Protein AF-0000000066798160 (afdb_homodimer)

Sequence (476 aa):
MSQYAEMSLVYDQLTQDQPYEKWFEIVKNHCKDESNILDIGCGTGSLTVQLEALGNVTGMDLSVDMLTVAAQKSANVNWLEGDMTSFDLQQQFDIITIFCDSLNYLQDETAVIETFINVYHHLTDSGVFIFDVHTVYKMMTLFNNQSYIDDKGDIFLAWDAVQGDLPLSVYHDMTFFIRHEDETYSRFDESHFQRTFDEKTYLSWLAQVGFKHVETFTDFNIDEHNEDAERLFFIAKKMSQYAEMSLVYDQLTQDQPYEKWFEIVKNHCKDESNILDIGCGTGSLTVQLEALGNVTGMDLSVDMLTVAAQKSANVNWLEGDMTSFDLQQQFDIITIFCDSLNYLQDETAVIETFINVYHHLTDSGVFIFDVHTVYKMMTLFNNQSYIDDKGDIFLAWDAVQGDLPLSVYHDMTFFIRHEDETYSRFDESHFQRTFDEKTYLSWLAQVGFKHVETFTDFNIDEHNEDAERLFFIAKK

Secondary structure (DSSP, 8-state):
--HHHHHHHHHHHHTTTS-HHHHHHHHHTT--TTEEEEEET-TT-HHHHHGGGGEEEEEEES-HHHHHHHHHH-SSSEEEE-BTTB---SS-EEEEEE-TTGGGG--SHHHHHHHHHHHHHTEEEEEEEEEEEE-HHHHHTTTSSEEEEEE-SSEEEEEEEEE-SSTTEEEEEEEEEEEPTTS-EEEEEEEEEEE---HHHHHHHHHHHT-EEEEEEETTBTT---TT-SEEEEEEE-/--HHHHHHHHHHHHTTTS-HHHHHHHHHTT--TTEEEEEET-TT-HHHHHGGGGEEEEEEES-HHHHHHHHHH-SSSEEEE-BTTB---SS-EEEEEE-TTGGGG--SHHHHHHHHHHHHHTEEEEEEEEEEEE-HHHHHTTTSSEEEEEE-SSEEEEEEEEE-SSTTEEEEEEEEEEE-TTS-EEEEEEEEEEE---HHHHHHHHHHHT-EEEEEEETTBTT---TT-SEEEEEEE-

Nearest PDB structures (foldseek):
  3d2l-assembly1_A  TM=9.573E-01  e=3.059E-31  Exiguobacterium sibiricum 255-15
  6m81-assembly1_C-2  TM=8.399E-01  e=7.921E-19  Streptomyces fradiae
  6m83-assembly1_A-2  TM=8.371E-01  e=8.936E-19  Streptomyces fradiae
  6m82-assembly1_A-2  TM=8.243E-01  e=8.413E-19  Streptomyces fradiae
  4oqe-assembly1_A  TM=8.160E-01  e=6.537E-18  Streptomyces fradiae

InterPro domains:
  IPR029063 S-adenosyl-L-methionine-dependent methyltransferase superfamily [G3DSA:3.40.50.150] (4-217)
  IPR029063 S-adenosyl-L-methionine-dependent methyltransferase superfamily [SSF53335] (4-238)
  IPR041698 Methyltransferase domain 25 [PF13649] (37-124)

Structure (mmCIF, N/CA/C/O backbone):
data_AF-0000000066798160-model_v1
#
loop_
_entity.id
_entity.type
_entity.pdbx_description
1 polymer 'Methyltransferase domain-containing protein'
#
loop_
_atom_site.group_PDB
_atom_site.id
_atom_site.type_symbol
_atom_site.label_atom_id
_atom_site.label_alt_id
_atom_site.label_comp_id
_atom_site.label_asym_id
_atom_site.label_entity_id
_atom_site.label_seq_id
_atom_site.pdbx_PDB_ins_code
_atom_site.Cartn_x
_atom_site.Cartn_y
_atom_site.Cartn_z
_atom_site.occupancy
_atom_site.B_iso_or_equiv
_atom_site.auth_seq_id
_atom_site.auth_comp_id
_atom_site.auth_asym_id
_atom_site.auth_atom_id
_atom_site.pdbx_PDB_model_num
ATOM 1 N N . MET A 1 1 ? 18.281 -21.266 8.57 1 32.25 1 MET A N 1
ATOM 2 C CA . MET A 1 1 ? 17.109 -21.859 7.926 1 32.25 1 MET A CA 1
ATOM 3 C C . MET A 1 1 ? 16.781 -21.156 6.621 1 32.25 1 MET A C 1
ATOM 5 O O . MET A 1 1 ? 16.859 -19.922 6.543 1 32.25 1 MET A O 1
ATOM 9 N N . SER A 1 2 ? 16.766 -21.703 5.5 1 34.03 2 SER A N 1
ATOM 10 C CA . SER A 1 2 ? 16.719 -21.234 4.121 1 34.03 2 SER A CA 1
ATOM 11 C C . SER A 1 2 ? 15.594 -20.219 3.924 1 34.03 2 SER A C 1
ATOM 13 O O . SER A 1 2 ? 14.609 -20.219 4.668 1 34.03 2 SER A O 1
ATOM 15 N N . GLN A 1 3 ? 15.773 -19.125 3.197 1 39.88 3 GLN A N 1
ATOM 16 C CA . GLN A 1 3 ? 14.945 -18.047 2.664 1 39.88 3 GLN A CA 1
ATOM 17 C C . GLN A 1 3 ? 13.508 -18.516 2.438 1 39.88 3 GLN A C 1
ATOM 19 O O . GLN A 1 3 ? 12.562 -17.797 2.762 1 39.88 3 GLN A O 1
ATOM 24 N N . TYR A 1 4 ? 13.344 -19.656 1.714 1 50.84 4 TYR A N 1
ATOM 25 C CA . TYR A 1 4 ? 12.07 -20.266 1.357 1 50.84 4 TYR A CA 1
ATOM 26 C C . TYR A 1 4 ? 11.445 -20.969 2.559 1 50.84 4 TYR A C 1
ATOM 28 O O . TYR A 1 4 ? 10.242 -21.25 2.566 1 50.84 4 TYR A O 1
ATOM 36 N N . ALA A 1 5 ? 12.227 -20.984 3.662 1 63.78 5 ALA A N 1
ATOM 37 C CA . ALA A 1 5 ? 11.727 -21.797 4.766 1 63.78 5 ALA A CA 1
ATOM 38 C C . ALA A 1 5 ? 10.602 -21.078 5.508 1 63.78 5 ALA A C 1
ATOM 40 O O . ALA A 1 5 ? 9.547 -21.672 5.77 1 63.78 5 ALA A O 1
ATOM 41 N N . GLU A 1 6 ? 10.766 -19.781 5.594 1 80 6 GLU A N 1
ATOM 42 C CA . GLU A 1 6 ? 9.727 -19.109 6.371 1 80 6 GLU A CA 1
ATOM 43 C C . GLU A 1 6 ? 8.477 -18.859 5.527 1 80 6 GLU A C 1
ATOM 45 O O . GLU A 1 6 ? 7.355 -18.969 6.027 1 80 6 GLU A O 1
ATOM 50 N N . MET A 1 7 ? 8.703 -18.656 4.25 1 83.69 7 MET A N 1
ATOM 51 C CA . MET A 1 7 ? 7.59 -18.391 3.344 1 83.69 7 MET A CA 1
ATOM 52 C C . MET A 1 7 ? 6.652 -19.594 3.256 1 83.69 7 MET A C 1
ATOM 54 O O . MET A 1 7 ? 5.434 -19.438 3.305 1 83.69 7 MET A O 1
ATOM 58 N N . SER A 1 8 ? 7.273 -20.75 3.146 1 85.31 8 SER A N 1
ATOM 59 C CA . SER A 1 8 ? 6.457 -21.953 2.982 1 85.31 8 SER A CA 1
ATOM 60 C C . SER A 1 8 ? 5.543 -22.172 4.184 1 85.31 8 SER A C 1
ATOM 62 O O . SER A 1 8 ? 4.461 -22.734 4.055 1 85.31 8 SER A O 1
ATOM 64 N N . LEU A 1 9 ? 5.945 -21.594 5.262 1 82.19 9 LEU A N 1
ATOM 65 C CA . LEU A 1 9 ? 5.203 -21.797 6.504 1 82.19 9 LEU A CA 1
ATOM 66 C C . LEU A 1 9 ? 3.98 -20.891 6.555 1 82.19 9 LEU A C 1
ATOM 68 O O . LEU A 1 9 ? 2.975 -21.219 7.184 1 82.19 9 LEU A O 1
ATOM 72 N N . VAL A 1 10 ? 4.09 -19.797 5.871 1 89.12 10 VAL A N 1
ATOM 73 C CA . VAL A 1 10 ? 2.996 -18.844 5.973 1 89.12 10 VAL A CA 1
ATOM 74 C C . VAL A 1 10 ? 2.195 -18.828 4.672 1 89.12 10 VAL A C 1
ATOM 76 O O . VAL A 1 10 ? 1.1 -18.266 4.617 1 89.12 10 VAL A O 1
ATOM 79 N N . TYR A 1 11 ? 2.65 -19.469 3.637 1 90.19 11 TYR A N 1
ATOM 80 C CA . TYR A 1 11 ? 2.082 -19.375 2.297 1 90.19 11 TYR A CA 1
ATOM 81 C C . TYR A 1 11 ? 0.617 -19.797 2.295 1 90.19 11 TYR A C 1
ATOM 83 O O . TYR A 1 11 ? -0.238 -19.078 1.761 1 90.19 11 TYR A O 1
ATOM 91 N N . ASP A 1 12 ? 0.338 -20.891 2.914 1 87.88 12 ASP A N 1
ATOM 92 C CA . ASP A 1 12 ? -1.024 -21.422 2.904 1 87.88 12 ASP A CA 1
ATOM 93 C C . ASP A 1 12 ? -1.998 -20.422 3.541 1 87.88 12 ASP A C 1
ATOM 95 O O . ASP A 1 12 ? -3.123 -20.266 3.066 1 87.88 12 ASP A O 1
ATOM 99 N N . GLN A 1 13 ? -1.549 -19.828 4.578 1 87.19 13 GLN A N 1
ATOM 100 C CA . GLN A 1 13 ? -2.404 -18.859 5.25 1 87.19 13 GLN A CA 1
ATOM 101 C C . GLN A 1 13 ? -2.676 -17.656 4.359 1 87.19 13 GLN A C 1
ATOM 103 O O . GLN A 1 13 ? -3.764 -17.062 4.402 1 87.19 13 GLN A O 1
ATOM 108 N N . LEU A 1 14 ? -1.768 -17.312 3.572 1 89.12 14 LEU A N 1
ATOM 109 C CA . LEU A 1 14 ? -1.858 -16.125 2.732 1 89.12 14 LEU A CA 1
ATOM 110 C C . LEU A 1 14 ? -2.688 -16.406 1.481 1 89.12 14 LEU A C 1
ATOM 112 O O . LEU A 1 14 ? -3.277 -15.492 0.905 1 89.12 14 LEU A O 1
ATOM 116 N N . THR A 1 15 ? -2.791 -17.672 1.055 1 90.81 15 THR A N 1
ATOM 117 C CA . THR A 1 15 ? -3.412 -18 -0.223 1 90.81 15 THR A CA 1
ATOM 118 C C . THR A 1 15 ? -4.715 -18.766 -0.011 1 90.81 15 THR A C 1
ATOM 120 O O . THR A 1 15 ? -5.25 -19.359 -0.948 1 90.81 15 THR A O 1
ATOM 123 N N . GLN A 1 16 ? -5.23 -18.734 1.22 1 86.81 16 GLN A N 1
ATOM 124 C CA . GLN A 1 16 ? -6.434 -19.484 1.567 1 86.81 16 GLN A CA 1
ATOM 125 C C . GLN A 1 16 ? -7.629 -19.016 0.737 1 86.81 16 GLN A C 1
ATOM 127 O O . GLN A 1 16 ? -8.531 -19.797 0.449 1 86.81 16 GLN A O 1
ATOM 132 N N . ASP A 1 17 ? -7.578 -17.828 0.286 1 89.06 17 ASP A N 1
ATOM 133 C CA . ASP A 1 17 ? -8.75 -17.25 -0.376 1 89.06 17 ASP A CA 1
ATOM 134 C C . ASP A 1 17 ? -8.625 -17.359 -1.895 1 89.06 17 ASP A C 1
ATOM 136 O O . ASP A 1 17 ? -9.477 -16.859 -2.629 1 89.06 17 ASP A O 1
ATOM 140 N N . GLN A 1 18 ? -7.66 -18.031 -2.371 1 93.88 18 GLN A N 1
ATOM 141 C CA . GLN A 1 18 ? -7.52 -18.234 -3.811 1 93.88 18 GLN A CA 1
ATOM 142 C C . GLN A 1 18 ? -8.633 -19.109 -4.359 1 93.88 18 GLN A C 1
ATOM 144 O O . GLN A 1 18 ? -9.094 -20.031 -3.68 1 93.88 18 GLN A O 1
ATOM 149 N N . PRO A 1 19 ? -9.023 -18.859 -5.562 1 96 19 PRO A N 1
ATOM 150 C CA . PRO A 1 19 ? -10.133 -19.625 -6.133 1 96 19 PRO A CA 1
ATOM 151 C C . PRO A 1 19 ? -9.695 -20.984 -6.703 1 96 19 PRO A C 1
ATOM 153 O O . PRO A 1 19 ? -9.914 -21.25 -7.883 1 96 19 PRO A O 1
ATOM 156 N N . TYR A 1 20 ? -9.188 -21.859 -5.867 1 97.25 20 TYR A N 1
ATOM 157 C CA . TYR A 1 20 ? -8.648 -23.141 -6.281 1 97.25 20 TYR A CA 1
ATOM 158 C C . TYR A 1 20 ? -9.711 -23.969 -6.988 1 97.25 20 TYR A C 1
ATOM 160 O O . TYR A 1 20 ? -9.414 -24.703 -7.934 1 97.25 20 TYR A O 1
ATOM 168 N N . GLU A 1 21 ? -10.898 -23.828 -6.543 1 97 21 GLU A N 1
ATOM 169 C CA . GLU A 1 21 ? -12 -24.594 -7.121 1 97 21 GLU A CA 1
ATOM 170 C C . GLU A 1 21 ? -12.203 -24.234 -8.594 1 97 21 GLU A C 1
ATOM 172 O O . GLU A 1 21 ? -12.57 -25.094 -9.398 1 97 21 GLU A O 1
ATOM 177 N N . LYS A 1 22 ? -12.023 -23.031 -8.891 1 98.12 22 LYS A N 1
ATOM 178 C CA . LYS A 1 22 ? -12.188 -22.609 -10.281 1 98.12 22 LYS A CA 1
ATOM 179 C C . LYS A 1 22 ? -11.117 -23.234 -11.172 1 98.12 22 LYS A C 1
ATOM 181 O O . LYS A 1 22 ? -11.406 -23.641 -12.297 1 98.12 22 LYS A O 1
ATOM 186 N N . TRP A 1 23 ? -9.891 -23.297 -10.711 1 98.31 23 TRP A N 1
ATOM 187 C CA . TRP A 1 23 ? -8.836 -24 -11.453 1 98.31 23 TRP A CA 1
ATOM 188 C C . TRP A 1 23 ? -9.164 -25.469 -11.609 1 98.31 23 TRP A C 1
ATOM 190 O O . TRP A 1 23 ? -9 -26.047 -12.688 1 98.31 23 TRP A O 1
ATOM 200 N N . PHE A 1 24 ? -9.633 -26.047 -10.5 1 98.12 24 PHE A N 1
ATOM 201 C CA . PHE A 1 24 ? -10.023 -27.453 -10.508 1 98.12 24 PHE A CA 1
ATOM 202 C C . PHE A 1 24 ? -11.055 -27.719 -11.602 1 98.12 24 PHE A C 1
ATOM 204 O O . PHE A 1 24 ? -10.93 -28.688 -12.352 1 98.12 24 PHE A O 1
ATOM 211 N N . GLU A 1 25 ? -12.039 -26.844 -11.688 1 97.81 25 GLU A N 1
ATOM 212 C CA . GLU A 1 25 ? -13.109 -27.016 -12.656 1 97.81 25 GLU A CA 1
ATOM 213 C C . GLU A 1 25 ? -12.586 -26.953 -14.086 1 97.81 25 GLU A C 1
ATOM 215 O O . GLU A 1 25 ? -13.055 -27.672 -14.969 1 97.81 25 GLU A O 1
ATOM 220 N N . ILE A 1 26 ? -11.695 -26.125 -14.312 1 97.56 26 ILE A N 1
ATOM 221 C CA . ILE A 1 26 ? -11.102 -26 -15.641 1 97.56 26 ILE A CA 1
ATOM 222 C C . ILE A 1 26 ? -10.445 -27.312 -16.031 1 97.56 26 ILE A C 1
ATOM 224 O O . ILE A 1 26 ? -10.633 -27.812 -17.156 1 97.56 26 ILE A O 1
ATOM 228 N N . VAL A 1 27 ? -9.688 -27.906 -15.109 1 97.88 27 VAL A N 1
ATOM 229 C CA . VAL A 1 27 ? -9 -29.156 -15.375 1 97.88 27 VAL A CA 1
ATOM 230 C C . VAL A 1 27 ? -10.031 -30.266 -15.578 1 97.88 27 VAL A C 1
ATOM 232 O O . VAL A 1 27 ? -9.93 -31.062 -16.516 1 97.88 27 VAL A O 1
ATOM 235 N N . LYS A 1 28 ? -10.984 -30.312 -14.711 1 97.31 28 LYS A N 1
ATOM 236 C CA . LYS A 1 28 ? -12.016 -31.344 -14.742 1 97.31 28 LYS A CA 1
ATOM 237 C C . LYS A 1 28 ? -12.711 -31.391 -16.094 1 97.31 28 LYS A C 1
ATOM 239 O O . LYS A 1 28 ? -13.016 -32.469 -16.609 1 97.31 28 LYS A O 1
ATOM 244 N N . ASN A 1 29 ? -12.914 -30.25 -16.656 1 95.62 29 ASN A N 1
ATOM 245 C CA . ASN A 1 29 ? -13.633 -30.156 -17.938 1 95.62 29 ASN A CA 1
ATOM 246 C C . ASN A 1 29 ? -12.82 -30.734 -19.078 1 95.62 29 ASN A C 1
ATOM 248 O O . ASN A 1 29 ? -13.359 -30.969 -20.172 1 95.62 29 ASN A O 1
ATOM 252 N N . HIS A 1 30 ? -11.57 -31.062 -18.844 1 93.12 30 HIS A N 1
ATOM 253 C CA . HIS A 1 30 ? -10.719 -31.594 -19.891 1 93.12 30 HIS A CA 1
ATOM 254 C C . HIS A 1 30 ? -10.203 -32.969 -19.531 1 93.12 30 HIS A C 1
ATOM 256 O O . HIS A 1 30 ? -9.375 -33.531 -20.25 1 93.12 30 HIS A O 1
ATOM 262 N N . CYS A 1 31 ? -10.586 -33.406 -18.422 1 89.5 31 CYS A N 1
ATOM 263 C CA . CYS A 1 31 ? -10.141 -34.719 -17.922 1 89.5 31 CYS A CA 1
ATOM 264 C C . CYS A 1 31 ? -11.047 -35.844 -18.422 1 89.5 31 CYS A C 1
ATOM 266 O O . CYS A 1 31 ? -12.258 -35.656 -18.531 1 89.5 31 CYS A O 1
ATOM 268 N N . LYS A 1 32 ? -10.445 -36.812 -18.797 1 82.25 32 LYS A N 1
ATOM 269 C CA . LYS A 1 32 ? -11.141 -38.094 -19.062 1 82.25 32 LYS A CA 1
ATOM 270 C C . LYS A 1 32 ? -11.117 -39 -17.828 1 82.25 32 LYS A C 1
ATOM 272 O O . LYS A 1 32 ? -10.508 -38.656 -16.812 1 82.25 32 LYS A O 1
ATOM 277 N N . ASP A 1 33 ? -11.781 -40.156 -17.969 1 80.62 33 ASP A N 1
ATOM 278 C CA . ASP A 1 33 ? -11.836 -41.094 -16.844 1 80.62 33 ASP A CA 1
ATOM 279 C C . ASP A 1 33 ? -10.43 -41.531 -16.438 1 80.62 33 ASP A C 1
ATOM 281 O O . ASP A 1 33 ? -9.711 -42.156 -17.219 1 80.62 33 ASP A O 1
ATOM 285 N N . GLU A 1 34 ? -9.914 -41.188 -15.148 1 88.94 34 GLU A N 1
ATOM 286 C CA . GLU A 1 34 ? -8.664 -41.531 -14.477 1 88.94 34 GLU A CA 1
ATOM 287 C C . GLU A 1 34 ? -7.457 -41.031 -15.266 1 88.94 34 GLU A C 1
ATOM 289 O O . GLU A 1 34 ? -6.59 -41.812 -15.656 1 88.94 34 GLU A O 1
ATOM 294 N N . SER A 1 35 ? -7.332 -39.688 -15.375 1 94.06 35 SER A N 1
ATOM 295 C CA . SER A 1 35 ? -6.262 -39.094 -16.156 1 94.06 35 SER A CA 1
ATOM 296 C C . SER A 1 35 ? -4.957 -39.031 -15.367 1 94.06 35 SER A C 1
ATOM 298 O O . SER A 1 35 ? -4.973 -38.969 -14.133 1 94.06 35 SER A O 1
ATOM 300 N N . ASN A 1 36 ? -3.836 -39.25 -16.078 1 97.62 36 ASN A N 1
ATOM 301 C CA . ASN A 1 36 ? -2.529 -38.906 -15.516 1 97.62 36 ASN A CA 1
ATOM 302 C C . ASN A 1 36 ? -2.246 -37.406 -15.625 1 97.62 36 ASN A C 1
ATOM 304 O O . ASN A 1 36 ? -2.17 -36.875 -16.719 1 97.62 36 ASN A O 1
ATOM 308 N N . ILE A 1 37 ? -2.119 -36.719 -14.445 1 98.44 37 ILE A N 1
ATOM 309 C CA . ILE A 1 37 ? -2.02 -35.281 -14.406 1 98.44 37 ILE A CA 1
ATOM 310 C C . ILE A 1 37 ? -0.683 -34.875 -13.797 1 98.44 37 ILE A C 1
ATOM 312 O O . ILE A 1 37 ? -0.266 -35.406 -12.773 1 98.44 37 ILE A O 1
ATOM 316 N N . LEU A 1 38 ? 0.031 -34 -14.461 1 98.75 38 LEU A N 1
ATOM 317 C CA . LEU A 1 38 ? 1.22 -33.344 -13.914 1 98.75 38 LEU A CA 1
ATOM 318 C C . LEU A 1 38 ? 0.947 -31.875 -13.609 1 98.75 38 LEU A C 1
ATOM 320 O O . LEU A 1 38 ? 0.555 -31.109 -14.5 1 98.75 38 LEU A O 1
ATOM 324 N N . ASP A 1 39 ? 1.073 -31.484 -12.375 1 98.81 39 ASP A N 1
ATOM 325 C CA . ASP A 1 39 ? 0.918 -30.094 -11.938 1 98.81 39 ASP A CA 1
ATOM 326 C C . ASP A 1 39 ? 2.273 -29.453 -11.648 1 98.81 39 ASP A C 1
ATOM 328 O O . ASP A 1 39 ? 2.871 -29.703 -10.602 1 98.81 39 ASP A O 1
ATOM 332 N N . ILE A 1 40 ? 2.748 -28.625 -12.594 1 98.81 40 ILE A N 1
ATOM 333 C CA . ILE A 1 40 ? 4.062 -28 -12.5 1 98.81 40 ILE A CA 1
ATOM 334 C C . ILE A 1 40 ? 3.959 -26.672 -11.75 1 98.81 40 ILE A C 1
ATOM 336 O O . ILE A 1 40 ? 3.061 -25.875 -12.016 1 98.81 40 ILE A O 1
ATOM 340 N N . GLY A 1 41 ? 4.941 -26.406 -10.898 1 98.25 41 GLY A N 1
ATOM 341 C CA . GLY A 1 41 ? 4.824 -25.266 -10.008 1 98.25 41 GLY A CA 1
ATOM 342 C C . GLY A 1 41 ? 3.725 -25.422 -8.977 1 98.25 41 GLY A C 1
ATOM 343 O O . GLY A 1 41 ? 2.92 -24.516 -8.773 1 98.25 41 GLY A O 1
ATOM 344 N N . CYS A 1 42 ? 3.666 -26.562 -8.359 1 98.06 42 CYS A N 1
ATOM 345 C CA . CYS A 1 42 ? 2.506 -26.953 -7.566 1 98.06 42 CYS A CA 1
ATOM 346 C C . CYS A 1 42 ? 2.537 -26.297 -6.195 1 98.06 42 CYS A C 1
ATOM 348 O O . CYS A 1 42 ? 1.541 -26.312 -5.473 1 98.06 42 CYS A O 1
ATOM 350 N N . GLY A 1 43 ? 3.658 -25.688 -5.75 1 96.5 43 GLY A N 1
ATOM 351 C CA . GLY A 1 43 ? 3.764 -25.031 -4.461 1 96.5 43 GLY A CA 1
ATOM 352 C C . GLY A 1 43 ? 3.455 -25.938 -3.291 1 96.5 43 GLY A C 1
ATOM 353 O O . GLY A 1 43 ? 4.004 -27.047 -3.195 1 96.5 43 GLY A O 1
ATOM 354 N N . THR A 1 44 ? 2.652 -25.469 -2.416 1 95.81 44 THR A N 1
ATOM 355 C CA . THR A 1 44 ? 2.312 -26.266 -1.239 1 95.81 44 THR A CA 1
ATOM 356 C C . THR A 1 44 ? 1.226 -27.281 -1.57 1 95.81 44 THR A C 1
ATOM 358 O O . THR A 1 44 ? 0.671 -27.922 -0.672 1 95.81 44 THR A O 1
ATOM 361 N N . GLY A 1 45 ? 0.809 -27.359 -2.789 1 97.38 45 GLY A N 1
ATOM 362 C CA . GLY A 1 45 ? -0.012 -28.453 -3.283 1 97.38 45 GLY A CA 1
ATOM 363 C C . GLY A 1 45 ? -1.494 -28.25 -3.027 1 97.38 45 GLY A C 1
ATOM 364 O O . GLY A 1 45 ? -2.283 -29.203 -3.141 1 97.38 45 GLY A O 1
ATOM 365 N N . SER A 1 46 ? -1.949 -27.047 -2.666 1 96.5 46 SER A N 1
ATOM 366 C CA . SER A 1 46 ? -3.348 -26.812 -2.318 1 96.5 46 SER A CA 1
ATOM 367 C C . SER A 1 46 ? -4.27 -27.156 -3.48 1 96.5 46 SER A C 1
ATOM 369 O O . SER A 1 46 ? -5.273 -27.844 -3.293 1 96.5 46 SER A O 1
ATOM 371 N N . LEU A 1 47 ? -3.928 -26.734 -4.633 1 97.81 47 LEU A N 1
ATOM 372 C CA . LEU A 1 47 ? -4.703 -27.109 -5.812 1 97.81 47 LEU A CA 1
ATOM 373 C C . LEU A 1 47 ? -4.414 -28.547 -6.215 1 97.81 47 LEU A C 1
ATOM 375 O O . LEU A 1 47 ? -5.336 -29.312 -6.543 1 97.81 47 LEU A O 1
ATOM 379 N N . THR A 1 48 ? -3.182 -28.969 -6.168 1 98.5 48 THR A N 1
ATOM 380 C CA . THR A 1 48 ? -2.707 -30.266 -6.668 1 98.5 48 THR A CA 1
ATOM 381 C C . THR A 1 48 ? -3.434 -31.406 -5.98 1 98.5 48 THR A C 1
ATOM 383 O O . THR A 1 48 ? -3.836 -32.375 -6.629 1 98.5 48 THR A O 1
ATOM 386 N N . VAL A 1 49 ? -3.656 -31.297 -4.723 1 98.19 49 VAL A N 1
ATOM 387 C CA . VAL A 1 49 ? -4.305 -32.344 -3.957 1 98.19 49 VAL A CA 1
ATOM 388 C C . VAL A 1 49 ? -5.754 -32.5 -4.406 1 98.19 49 VAL A C 1
ATOM 390 O O . VAL A 1 49 ? -6.289 -33.625 -4.438 1 98.19 49 VAL A O 1
ATOM 393 N N . GLN A 1 50 ? -6.359 -31.406 -4.805 1 97.5 50 GLN A N 1
ATOM 394 C CA . GLN A 1 50 ? -7.734 -31.469 -5.289 1 97.5 50 GLN A CA 1
ATOM 395 C C . GLN A 1 50 ? -7.82 -32.25 -6.598 1 97.5 50 GLN A C 1
ATOM 397 O O . GLN A 1 50 ? -8.844 -32.875 -6.887 1 97.5 50 GLN A O 1
ATOM 402 N N . LEU A 1 51 ? -6.801 -32.25 -7.328 1 98 51 LEU A N 1
ATOM 403 C CA . LEU A 1 51 ? -6.785 -32.875 -8.641 1 98 51 LEU A CA 1
ATOM 404 C C . LEU A 1 51 ? -6.797 -34.406 -8.508 1 98 51 LEU A C 1
ATOM 406 O O . LEU A 1 51 ? -7.059 -35.094 -9.484 1 98 51 LEU A O 1
ATOM 410 N N . GLU A 1 52 ? -6.531 -34.938 -7.324 1 96.94 52 GLU A N 1
ATOM 411 C CA . GLU A 1 52 ? -6.539 -36.375 -7.094 1 96.94 52 GLU A CA 1
ATOM 412 C C . GLU A 1 52 ? -7.887 -36.969 -7.473 1 96.94 52 GLU A C 1
ATOM 414 O O . GLU A 1 52 ? -7.961 -38.156 -7.836 1 96.94 52 GLU A O 1
ATOM 419 N N . ALA A 1 53 ? -8.883 -36.188 -7.332 1 96 53 ALA A N 1
ATOM 420 C CA . ALA A 1 53 ? -10.234 -36.625 -7.652 1 96 53 ALA A CA 1
ATOM 421 C C . ALA A 1 53 ? -10.359 -36.969 -9.133 1 96 53 ALA A C 1
ATOM 423 O O . ALA A 1 53 ? -11.297 -37.656 -9.539 1 96 53 ALA A O 1
ATOM 424 N N . LEU A 1 54 ? -9.438 -36.562 -9.93 1 97.12 54 LEU A N 1
ATOM 425 C CA . LEU A 1 54 ? -9.555 -36.719 -11.383 1 97.12 54 LEU A CA 1
ATOM 426 C C . LEU A 1 54 ? -8.672 -37.844 -11.891 1 97.12 54 LEU A C 1
ATOM 428 O O . LEU A 1 54 ? -8.797 -38.25 -13.047 1 97.12 54 LEU A O 1
ATOM 432 N N . GLY A 1 55 ? -7.738 -38.344 -11.109 1 96.88 55 GLY A N 1
ATOM 433 C CA . GLY A 1 55 ? -6.863 -39.438 -11.516 1 96.88 55 GLY A CA 1
ATOM 434 C C . GLY A 1 55 ? -5.539 -39.438 -10.773 1 96.88 55 GLY A C 1
ATOM 435 O O . GLY A 1 55 ? -5.48 -39.094 -9.594 1 96.88 55 GLY A O 1
ATOM 436 N N . ASN A 1 56 ? -4.516 -40 -11.453 1 97.56 56 ASN A N 1
ATOM 437 C CA . ASN A 1 56 ? -3.174 -40.062 -10.875 1 97.56 56 ASN A CA 1
ATOM 438 C C . ASN A 1 56 ? -2.455 -38.719 -11.039 1 97.56 56 ASN A C 1
ATOM 440 O O . ASN A 1 56 ? -2.316 -38.219 -12.148 1 97.56 56 ASN A O 1
ATOM 444 N N . VAL A 1 57 ? -2.008 -38.188 -9.898 1 98.25 57 VAL A N 1
ATOM 445 C CA . VAL A 1 57 ? -1.496 -36.812 -9.93 1 98.25 57 VAL A CA 1
ATOM 446 C C . VAL A 1 57 ? -0.03 -36.812 -9.5 1 98.25 57 VAL A C 1
ATOM 448 O O . VAL A 1 57 ? 0.342 -37.469 -8.523 1 98.25 57 VAL A O 1
ATOM 451 N N . THR A 1 58 ? 0.808 -36.156 -10.258 1 98.69 58 THR A N 1
ATOM 452 C CA . THR A 1 58 ? 2.172 -35.781 -9.891 1 98.69 58 THR A CA 1
ATOM 453 C C . THR A 1 58 ? 2.293 -34.281 -9.719 1 98.69 58 THR A C 1
ATOM 455 O O . THR A 1 58 ? 1.845 -33.5 -10.57 1 98.69 58 THR A O 1
ATOM 458 N N . GLY A 1 59 ? 2.766 -33.844 -8.609 1 98.75 59 GLY A N 1
ATOM 459 C CA . GLY A 1 59 ? 3.098 -32.469 -8.367 1 98.75 59 GLY A CA 1
ATOM 460 C C . GLY A 1 59 ? 4.586 -32.188 -8.43 1 98.75 59 GLY A C 1
ATOM 461 O O . GLY A 1 59 ? 5.383 -32.906 -7.84 1 98.75 59 GLY A O 1
ATOM 462 N N . MET A 1 60 ? 5.008 -31.172 -9.164 1 98.62 60 MET A N 1
ATOM 463 C CA . MET A 1 60 ? 6.418 -30.812 -9.312 1 98.62 60 MET A CA 1
ATOM 464 C C . MET A 1 60 ? 6.66 -29.359 -8.938 1 98.62 60 MET A C 1
ATOM 466 O O . MET A 1 60 ? 5.883 -28.484 -9.312 1 98.62 60 MET A O 1
ATOM 470 N N . ASP A 1 61 ? 7.684 -29.109 -8.164 1 97.75 61 ASP A N 1
ATOM 471 C CA . ASP A 1 61 ? 8.078 -27.766 -7.773 1 97.75 61 ASP A CA 1
ATOM 472 C C . ASP A 1 61 ? 9.586 -27.672 -7.594 1 97.75 61 ASP A C 1
ATOM 474 O O . ASP A 1 61 ? 10.25 -28.656 -7.297 1 97.75 61 ASP A O 1
ATOM 478 N N . LEU A 1 62 ? 10.047 -26.469 -7.777 1 96.94 62 LEU A N 1
ATOM 479 C CA . LEU A 1 62 ? 11.484 -26.219 -7.625 1 96.94 62 LEU A CA 1
ATOM 480 C C . LEU A 1 62 ? 11.875 -26.219 -6.152 1 96.94 62 LEU A C 1
ATOM 482 O O . LEU A 1 62 ? 13 -26.594 -5.809 1 96.94 62 LEU A O 1
ATOM 486 N N . SER A 1 63 ? 10.953 -25.875 -5.289 1 95.06 63 SER A N 1
ATOM 487 C CA . SER A 1 63 ? 11.258 -25.641 -3.879 1 95.06 63 SER A CA 1
ATOM 488 C C . SER A 1 63 ? 10.961 -26.891 -3.047 1 95.06 63 SER A C 1
ATOM 490 O O . SER A 1 63 ? 9.797 -27.25 -2.855 1 95.06 63 SER A O 1
ATOM 492 N N . VAL A 1 64 ? 11.984 -27.406 -2.453 1 94.62 64 VAL A N 1
ATOM 493 C CA . VAL A 1 64 ? 11.844 -28.562 -1.58 1 94.62 64 VAL A CA 1
ATOM 494 C C . VAL A 1 64 ? 11.016 -28.188 -0.349 1 94.62 64 VAL A C 1
ATOM 496 O O . VAL A 1 64 ? 10.25 -29 0.162 1 94.62 64 VAL A O 1
ATOM 499 N N . ASP A 1 65 ? 11.219 -26.984 0.114 1 93.25 65 ASP A N 1
ATOM 500 C CA . ASP A 1 65 ? 10.453 -26.516 1.271 1 93.25 65 ASP A CA 1
ATOM 501 C C . ASP A 1 65 ? 8.953 -26.531 0.979 1 93.25 65 ASP A C 1
ATOM 503 O O . ASP A 1 65 ? 8.156 -26.938 1.825 1 93.25 65 ASP A O 1
ATOM 507 N N . MET A 1 66 ? 8.555 -26.109 -0.158 1 94.94 66 MET A N 1
ATOM 508 C CA . MET A 1 66 ? 7.152 -26.141 -0.557 1 94.94 66 MET A CA 1
ATOM 509 C C . MET A 1 66 ? 6.645 -27.578 -0.635 1 94.94 66 MET A C 1
ATOM 511 O O . MET A 1 66 ? 5.555 -27.891 -0.151 1 94.94 66 MET A O 1
ATOM 515 N N . LEU A 1 67 ? 7.469 -28.422 -1.191 1 96.62 67 LEU A N 1
ATOM 516 C CA . LEU A 1 67 ? 7.09 -29.812 -1.384 1 96.62 67 LEU A CA 1
ATOM 517 C C . LEU A 1 67 ? 6.953 -30.531 -0.045 1 96.62 67 LEU A C 1
ATOM 519 O O . LEU A 1 67 ? 6.117 -31.422 0.105 1 96.62 67 LEU A O 1
ATOM 523 N N . THR A 1 68 ? 7.758 -30.141 0.882 1 95.12 68 THR A N 1
ATOM 524 C CA . THR A 1 68 ? 7.664 -30.719 2.221 1 95.12 68 THR A CA 1
ATOM 525 C C . THR A 1 68 ? 6.289 -30.453 2.828 1 95.12 68 THR A C 1
ATOM 527 O O . THR A 1 68 ? 5.688 -31.344 3.434 1 95.12 68 THR A O 1
ATOM 530 N N . VAL A 1 69 ? 5.848 -29.234 2.656 1 94.81 69 VAL A N 1
ATOM 531 C CA . VAL A 1 69 ? 4.512 -28.875 3.123 1 94.81 69 VAL A CA 1
ATOM 532 C C . VAL A 1 69 ? 3.461 -29.641 2.314 1 94.81 69 VAL A C 1
ATOM 534 O O . VAL A 1 69 ? 2.502 -30.172 2.877 1 94.81 69 VAL A O 1
ATOM 537 N N . ALA A 1 70 ? 3.619 -29.719 1.031 1 96.69 70 ALA A N 1
ATOM 538 C CA . ALA A 1 70 ? 2.68 -30.391 0.14 1 96.69 70 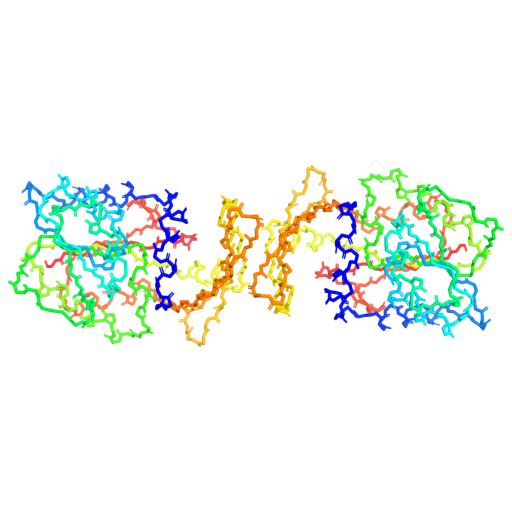ALA A CA 1
ATOM 539 C C . ALA A 1 70 ? 2.523 -31.859 0.521 1 96.69 70 ALA A C 1
ATOM 541 O O . ALA A 1 70 ? 1.407 -32.375 0.55 1 96.69 70 ALA A O 1
ATOM 542 N N . ALA A 1 71 ? 3.605 -32.5 0.847 1 97 71 ALA A N 1
ATOM 543 C CA . ALA A 1 71 ? 3.633 -33.906 1.167 1 97 71 ALA A CA 1
ATOM 544 C C . ALA A 1 71 ? 2.818 -34.219 2.424 1 97 71 ALA A C 1
ATOM 546 O O . ALA A 1 71 ? 2.334 -35.344 2.607 1 97 71 ALA A O 1
ATOM 547 N N . GLN A 1 72 ? 2.674 -33.219 3.229 1 96.19 72 GLN A N 1
ATOM 548 C CA . GLN A 1 72 ? 1.873 -33.375 4.438 1 96.19 72 GLN A CA 1
ATOM 549 C C . GLN A 1 72 ? 0.381 -33.375 4.117 1 96.19 72 GLN A C 1
ATOM 551 O O . GLN A 1 72 ? -0.433 -33.844 4.906 1 96.19 72 GLN A O 1
ATOM 556 N N . LYS A 1 73 ? 0.064 -32.875 2.992 1 96.12 73 LYS A N 1
ATOM 557 C CA . LYS A 1 73 ? -1.344 -32.75 2.637 1 96.12 73 LYS A CA 1
ATOM 558 C C . LYS A 1 73 ? -1.878 -34.031 1.98 1 96.12 73 LYS A C 1
ATOM 560 O O . LYS A 1 73 ? -3.072 -34.312 2.066 1 96.12 73 LYS A O 1
ATOM 565 N N . SER A 1 74 ? -1.039 -34.688 1.291 1 97.62 74 SER A N 1
ATOM 566 C CA . SER A 1 74 ? -1.482 -35.906 0.631 1 97.62 74 SER A CA 1
ATOM 567 C C . SER A 1 74 ? -0.321 -36.875 0.419 1 97.62 74 SER A C 1
ATOM 569 O O . SER A 1 74 ? 0.738 -36.5 -0.074 1 97.62 74 SER A O 1
ATOM 571 N N . ALA A 1 75 ? -0.548 -38.094 0.71 1 96.12 75 ALA A N 1
ATOM 572 C CA . ALA A 1 75 ? 0.418 -39.156 0.44 1 96.12 75 ALA A CA 1
ATOM 573 C C . ALA A 1 75 ? 0.155 -39.812 -0.916 1 96.12 75 ALA A C 1
ATOM 575 O O . ALA A 1 75 ? 0.972 -40.594 -1.404 1 96.12 75 ALA A O 1
ATOM 576 N N . ASN A 1 76 ? -0.958 -39.406 -1.532 1 97.31 76 ASN A N 1
ATOM 577 C CA . ASN A 1 76 ? -1.38 -40.031 -2.771 1 97.31 76 ASN A CA 1
ATOM 578 C C . ASN A 1 76 ? -0.791 -39.344 -3.994 1 97.31 76 ASN A C 1
ATOM 580 O O . ASN A 1 76 ? -0.75 -39.906 -5.082 1 97.31 76 ASN A O 1
ATOM 584 N N . VAL A 1 77 ? -0.42 -38.125 -3.834 1 98.38 77 VAL A N 1
ATOM 585 C CA . VAL A 1 77 ? 0.213 -37.375 -4.918 1 98.38 77 VAL A CA 1
ATOM 586 C C . VAL A 1 77 ? 1.7 -37.719 -4.98 1 98.38 77 VAL A C 1
ATOM 588 O O . VAL A 1 77 ? 2.363 -37.844 -3.947 1 98.38 77 VAL A O 1
ATOM 591 N N . ASN A 1 78 ? 2.186 -37.969 -6.168 1 98.38 78 ASN A N 1
ATOM 592 C CA . ASN A 1 78 ? 3.629 -38.094 -6.348 1 98.38 78 ASN A CA 1
ATOM 593 C C . ASN A 1 78 ? 4.312 -36.75 -6.391 1 98.38 78 ASN A C 1
ATOM 595 O O . ASN A 1 78 ? 4.254 -36.031 -7.406 1 98.38 78 ASN A O 1
ATOM 599 N N . TRP A 1 79 ? 4.941 -36.375 -5.312 1 98.38 79 TRP A N 1
ATOM 600 C CA . TRP A 1 79 ? 5.602 -35.094 -5.219 1 98.38 79 TRP A CA 1
ATOM 601 C C . TRP A 1 79 ? 7.051 -35.156 -5.684 1 98.38 79 TRP A C 1
ATOM 603 O O . TRP A 1 79 ? 7.816 -36 -5.191 1 98.38 79 TRP A O 1
ATOM 613 N N . LEU A 1 80 ? 7.484 -34.25 -6.598 1 97.62 80 LEU A N 1
ATOM 614 C CA . LEU A 1 80 ? 8.812 -34.312 -7.184 1 97.62 80 LEU A CA 1
ATOM 615 C C . LEU A 1 80 ? 9.438 -32.906 -7.273 1 97.62 80 LEU A C 1
ATOM 617 O O . LEU A 1 80 ? 8.758 -31.953 -7.641 1 97.62 80 LEU A O 1
ATOM 621 N N . GLU A 1 81 ? 10.68 -32.875 -6.863 1 97.56 81 GLU A N 1
ATOM 622 C CA . GLU A 1 81 ? 11.438 -31.656 -7.117 1 97.56 81 GLU A CA 1
ATOM 623 C C . GLU A 1 81 ? 11.883 -31.578 -8.578 1 97.56 81 GLU A C 1
ATOM 625 O O . GLU A 1 81 ? 12.422 -32.531 -9.117 1 97.56 81 GLU A O 1
ATOM 630 N N . GLY A 1 82 ? 11.633 -30.438 -9.219 1 97.31 82 GLY A N 1
ATOM 631 C CA . GLY A 1 82 ? 12.07 -30.297 -10.594 1 97.31 82 GLY A CA 1
ATOM 632 C C . GLY A 1 82 ? 11.969 -28.875 -11.109 1 97.31 82 GLY A C 1
ATOM 633 O O . GLY A 1 82 ? 11.258 -28.047 -10.531 1 97.31 82 GLY A O 1
ATOM 634 N N . ASP A 1 83 ? 12.719 -28.656 -12.148 1 97.81 83 ASP A N 1
ATOM 635 C CA . ASP A 1 83 ? 12.727 -27.391 -12.891 1 97.81 83 ASP A CA 1
ATOM 636 C C . ASP A 1 83 ? 11.906 -27.5 -14.172 1 97.81 83 ASP A C 1
ATOM 638 O O . ASP A 1 83 ? 12.188 -28.344 -15.023 1 97.81 83 ASP A O 1
ATOM 642 N N . MET A 1 84 ? 10.906 -26.672 -14.273 1 98.19 84 MET A N 1
ATOM 643 C CA . MET A 1 84 ? 10 -26.781 -15.406 1 98.19 84 MET A CA 1
ATOM 644 C C . MET A 1 84 ? 10.734 -26.547 -16.719 1 98.19 84 MET A C 1
ATOM 646 O O . MET A 1 84 ? 10.266 -26.969 -17.781 1 98.19 84 MET A O 1
ATOM 650 N N . THR A 1 85 ? 11.93 -25.891 -16.641 1 97.94 85 THR A N 1
ATOM 651 C CA . THR A 1 85 ? 12.68 -25.625 -17.859 1 97.94 85 THR A CA 1
ATOM 652 C C . THR A 1 85 ? 13.539 -26.812 -18.25 1 97.94 85 THR A C 1
ATOM 654 O O . THR A 1 85 ? 14.07 -26.875 -19.359 1 97.94 85 THR A O 1
ATOM 657 N N . SER A 1 86 ? 13.719 -27.719 -17.281 1 96.75 86 SER A N 1
ATOM 658 C CA . SER A 1 86 ? 14.594 -28.844 -17.531 1 96.75 86 SER A CA 1
ATOM 659 C C . SER A 1 86 ? 14.242 -30.047 -16.656 1 96.75 86 SER A C 1
ATOM 661 O O . SER A 1 86 ? 14.727 -30.156 -15.539 1 96.75 86 SER A O 1
ATOM 663 N N . PHE A 1 87 ? 13.312 -30.891 -17.109 1 95.56 87 PHE A N 1
ATOM 664 C CA . PHE A 1 87 ? 12.953 -32.094 -16.391 1 95.56 87 PHE A CA 1
ATOM 665 C C . PHE A 1 87 ? 12.695 -33.25 -17.344 1 95.56 87 PHE A C 1
ATOM 667 O O . PHE A 1 87 ? 12.43 -33.031 -18.531 1 95.56 87 PHE A O 1
ATOM 674 N N . ASP A 1 88 ? 12.914 -34.406 -16.891 1 96.88 88 ASP A N 1
ATOM 675 C CA . ASP A 1 88 ? 12.586 -35.625 -17.594 1 96.88 88 ASP A CA 1
ATOM 676 C C . ASP A 1 88 ? 12.023 -36.688 -16.625 1 96.88 88 ASP A C 1
ATOM 678 O O . ASP A 1 88 ? 12.773 -37.281 -15.852 1 96.88 88 ASP A O 1
ATOM 682 N N . LEU A 1 89 ? 10.766 -36.906 -16.719 1 96.25 89 LEU A N 1
ATOM 683 C CA . LEU A 1 89 ? 10.102 -37.812 -15.773 1 96.25 89 LEU A CA 1
ATOM 684 C C . LEU A 1 89 ? 9.906 -39.188 -16.375 1 96.25 89 LEU A C 1
ATOM 686 O O . LEU A 1 89 ? 9.445 -40.125 -15.688 1 96.25 89 LEU A O 1
ATOM 690 N N . GLN A 1 90 ? 10.266 -39.438 -17.562 1 93.56 90 GLN A N 1
ATOM 691 C CA . GLN A 1 90 ? 10.195 -40.719 -18.266 1 93.56 90 GLN A CA 1
ATOM 692 C C . GLN A 1 90 ? 8.773 -41.281 -18.25 1 93.56 90 GLN A C 1
ATOM 694 O O . GLN A 1 90 ? 8.57 -42.469 -18 1 93.56 90 GLN A O 1
ATOM 699 N N . GLN A 1 91 ? 7.773 -40.5 -18.297 1 95.06 91 GLN A N 1
ATOM 700 C CA . GLN A 1 91 ? 6.363 -40.844 -18.438 1 95.06 91 GLN A CA 1
ATOM 701 C C . GLN A 1 91 ? 5.594 -39.719 -19.156 1 95.06 91 GLN A C 1
ATOM 703 O O . GLN A 1 91 ? 6.102 -38.625 -19.312 1 95.06 91 GLN A O 1
ATOM 708 N N . GLN A 1 92 ? 4.41 -40.125 -19.656 1 96.94 92 GLN A N 1
ATOM 709 C CA . GLN A 1 92 ? 3.553 -39.156 -20.328 1 96.94 92 GLN A CA 1
ATOM 710 C C . GLN A 1 92 ? 2.295 -38.875 -19.516 1 96.94 92 GLN A C 1
ATOM 712 O O . GLN A 1 92 ? 1.883 -39.688 -18.703 1 96.94 92 GLN A O 1
ATOM 717 N N . PHE A 1 93 ? 1.729 -37.75 -19.719 1 98.19 93 PHE A N 1
ATOM 718 C CA . PHE A 1 93 ? 0.555 -37.312 -18.984 1 98.19 93 PHE A CA 1
ATOM 719 C C . PHE A 1 93 ? -0.562 -36.906 -19.938 1 98.19 93 PHE A C 1
ATOM 721 O O . PHE A 1 93 ? -0.299 -36.438 -21.047 1 98.19 93 PHE A O 1
ATOM 728 N N . ASP A 1 94 ? -1.806 -37.094 -19.484 1 98.12 94 ASP A N 1
ATOM 729 C CA . ASP A 1 94 ? -2.965 -36.656 -20.25 1 98.12 94 ASP A CA 1
ATOM 730 C C . ASP A 1 94 ? -3.176 -35.156 -20.125 1 98.12 94 ASP A C 1
ATOM 732 O O . ASP A 1 94 ? -3.682 -34.5 -21.047 1 98.12 94 ASP A O 1
ATOM 736 N N . ILE A 1 95 ? -2.879 -34.625 -18.953 1 98.5 95 ILE A N 1
ATOM 737 C CA . ILE A 1 95 ? -3.037 -33.188 -18.656 1 98.5 95 ILE A CA 1
ATOM 738 C C . ILE A 1 95 ? -1.813 -32.688 -17.906 1 98.5 95 ILE A C 1
ATOM 740 O O . ILE A 1 95 ? -1.343 -33.312 -16.969 1 98.5 95 ILE A O 1
ATOM 744 N N . ILE A 1 96 ? -1.25 -31.578 -18.312 1 98.81 96 ILE A N 1
ATOM 745 C CA . ILE A 1 96 ? -0.203 -30.875 -17.594 1 98.81 96 ILE A CA 1
ATOM 746 C C . ILE A 1 96 ? -0.656 -29.438 -17.312 1 98.81 96 ILE A C 1
ATOM 748 O O . ILE A 1 96 ? -1.152 -28.75 -18.203 1 98.81 96 ILE A O 1
ATOM 752 N N . THR A 1 97 ? -0.544 -29.047 -16.062 1 98.88 97 THR A N 1
ATOM 753 C CA . THR A 1 97 ? -0.979 -27.719 -15.664 1 98.88 97 THR A CA 1
ATOM 754 C C . THR A 1 97 ? 0.199 -26.891 -15.141 1 98.88 97 THR A C 1
ATOM 756 O O . THR A 1 97 ? 1.131 -27.438 -14.547 1 98.88 97 THR A O 1
ATOM 759 N N . ILE A 1 98 ? 0.219 -25.625 -15.383 1 98.88 98 ILE A N 1
ATOM 760 C CA . ILE A 1 98 ? 1.016 -24.594 -14.719 1 98.88 98 ILE A CA 1
ATOM 761 C C . ILE A 1 98 ? 0.117 -23.438 -14.305 1 98.88 98 ILE A C 1
ATOM 763 O O . ILE A 1 98 ? -0.149 -22.531 -15.102 1 98.88 98 ILE A O 1
ATOM 767 N N . PHE A 1 99 ? -0.355 -23.5 -13.086 1 98.44 99 PHE A N 1
ATOM 768 C CA . PHE A 1 99 ? -1.375 -22.562 -12.641 1 98.44 99 PHE A CA 1
ATOM 769 C C . PHE A 1 99 ? -0.802 -21.578 -11.617 1 98.44 99 PHE A C 1
ATOM 771 O O . PHE A 1 99 ? 0.363 -21.688 -11.234 1 98.44 99 PHE A O 1
ATOM 778 N N . CYS A 1 100 ? -1.616 -20.609 -11.281 1 96.75 100 CYS A N 1
ATOM 779 C CA . CYS A 1 100 ? -1.332 -19.609 -10.258 1 96.75 100 CYS A CA 1
ATOM 780 C C . CYS A 1 100 ? -0.083 -18.797 -10.609 1 96.75 100 CYS A C 1
ATOM 782 O O . CYS A 1 100 ? 0.79 -18.609 -9.766 1 96.75 100 CYS A O 1
ATOM 784 N N . ASP A 1 101 ? 0.037 -18.531 -11.867 1 96.94 101 ASP A N 1
ATOM 785 C CA . ASP A 1 101 ? 1.034 -17.641 -12.461 1 96.94 101 ASP A CA 1
ATOM 786 C C . ASP A 1 101 ? 2.445 -18.188 -12.25 1 96.94 101 ASP A C 1
ATOM 788 O O . ASP A 1 101 ? 3.416 -17.422 -12.25 1 96.94 101 ASP A O 1
ATOM 792 N N . SER A 1 102 ? 2.588 -19.516 -12.062 1 98.12 102 SER A N 1
ATOM 793 C CA . SER A 1 102 ? 3.9 -20.109 -11.836 1 98.12 102 SER A CA 1
ATOM 794 C C . SER A 1 102 ? 4.828 -19.875 -13.023 1 98.12 102 SER A C 1
ATOM 796 O O . SER A 1 102 ? 6.039 -19.734 -12.852 1 98.12 102 SER A O 1
ATOM 798 N N . LEU A 1 103 ? 4.266 -19.844 -14.258 1 98.62 103 LEU A N 1
ATOM 799 C CA . LEU A 1 103 ? 5.07 -19.625 -15.453 1 98.62 103 LEU A CA 1
ATOM 800 C C . LEU A 1 103 ? 5.738 -18.25 -15.43 1 98.62 103 LEU A C 1
ATOM 802 O O . LEU A 1 103 ? 6.805 -18.062 -16.016 1 98.62 103 LEU A O 1
ATOM 806 N N . ASN A 1 104 ? 5.121 -17.344 -14.734 1 98.62 104 ASN A N 1
ATOM 807 C CA . ASN A 1 104 ? 5.617 -15.969 -14.703 1 98.62 104 ASN A CA 1
ATOM 808 C C . ASN A 1 104 ? 6.938 -15.867 -13.938 1 98.62 104 ASN A C 1
ATOM 810 O O . ASN A 1 104 ? 7.609 -14.836 -13.992 1 98.62 104 ASN A O 1
ATOM 814 N N . TYR A 1 105 ? 7.344 -16.906 -13.281 1 97.75 105 TYR A N 1
ATOM 815 C CA . TYR A 1 105 ? 8.609 -16.891 -12.555 1 97.75 105 TYR A CA 1
ATOM 816 C C . TYR A 1 105 ? 9.789 -17.078 -13.5 1 97.75 105 TYR A C 1
ATOM 818 O O . TYR A 1 105 ? 10.938 -16.859 -13.117 1 97.75 105 TYR A O 1
ATOM 826 N N . LEU A 1 106 ? 9.508 -17.469 -14.703 1 97.31 106 LEU A N 1
ATOM 827 C CA . LEU A 1 106 ? 10.555 -17.531 -15.719 1 97.31 106 LEU A CA 1
ATOM 828 C C . LEU A 1 106 ? 10.906 -16.156 -16.25 1 97.31 106 LEU A C 1
ATOM 830 O O . LEU A 1 106 ? 10.016 -15.383 -16.625 1 97.31 106 LEU A O 1
ATOM 834 N N . GLN A 1 107 ? 12.133 -15.82 -16.391 1 90.38 107 GLN A N 1
ATOM 835 C CA . GLN A 1 107 ? 12.562 -14.445 -16.609 1 90.38 107 GLN A CA 1
ATOM 836 C C . GLN A 1 107 ? 12.711 -14.141 -18.094 1 90.38 107 GLN A C 1
ATOM 838 O O . GLN A 1 107 ? 12.633 -12.977 -18.5 1 90.38 107 GLN A O 1
ATOM 843 N N . ASP A 1 108 ? 12.984 -15.18 -18.844 1 93.75 108 ASP A N 1
ATOM 844 C CA . ASP A 1 108 ? 13.258 -14.844 -20.234 1 93.75 108 ASP A CA 1
ATOM 845 C C . ASP A 1 108 ? 12.492 -15.773 -21.172 1 93.75 108 ASP A C 1
ATOM 847 O O . ASP A 1 108 ? 11.992 -16.812 -20.75 1 93.75 108 ASP A O 1
ATOM 851 N N . GLU A 1 109 ? 12.531 -15.406 -22.438 1 96.88 109 GLU A N 1
ATOM 852 C CA . GLU A 1 109 ? 11.781 -16.094 -23.484 1 96.88 109 GLU A CA 1
ATOM 853 C C . GLU A 1 109 ? 12.273 -17.531 -23.672 1 96.88 109 GLU A C 1
ATOM 855 O O . GLU A 1 109 ? 11.477 -18.453 -23.828 1 96.88 109 GLU A O 1
ATOM 860 N N . THR A 1 110 ? 13.555 -17.656 -23.609 1 97.81 110 THR A N 1
ATOM 861 C CA . THR A 1 110 ? 14.148 -18.984 -23.812 1 97.81 110 THR A CA 1
ATOM 862 C C . THR A 1 110 ? 13.633 -19.969 -22.766 1 97.81 110 THR A C 1
ATOM 864 O O . THR A 1 110 ? 13.297 -21.109 -23.094 1 97.81 110 THR A O 1
ATOM 867 N N . ALA A 1 111 ? 13.562 -19.547 -21.578 1 98.19 111 ALA A N 1
ATOM 868 C CA . ALA A 1 111 ? 13.094 -20.406 -20.484 1 98.19 111 ALA A CA 1
ATOM 869 C C . ALA A 1 111 ? 11.641 -20.812 -20.703 1 98.19 111 ALA A C 1
ATOM 871 O O . ALA A 1 111 ? 11.266 -21.953 -20.422 1 98.19 111 ALA A O 1
ATOM 872 N N . VAL A 1 112 ? 10.82 -19.922 -21.203 1 98.69 112 VAL A N 1
ATOM 873 C CA . VAL A 1 112 ? 9.414 -20.219 -21.453 1 98.69 112 VAL A CA 1
ATOM 874 C C . VAL A 1 112 ? 9.305 -21.25 -22.562 1 98.69 112 VAL A C 1
ATOM 876 O O . VAL A 1 112 ? 8.602 -22.266 -22.422 1 98.69 112 VAL A O 1
ATOM 879 N N . ILE A 1 113 ? 10.023 -21.031 -23.594 1 98.56 113 ILE A N 1
ATOM 880 C CA . ILE A 1 113 ? 9.977 -21.938 -24.734 1 98.56 113 ILE A CA 1
ATOM 881 C C . ILE A 1 113 ? 10.477 -23.328 -24.328 1 98.56 113 ILE A C 1
ATOM 883 O O . ILE A 1 113 ? 9.875 -24.344 -24.688 1 98.56 113 ILE A O 1
ATOM 887 N N . GLU A 1 114 ? 11.562 -23.375 -23.562 1 98.56 114 GLU A N 1
ATOM 888 C CA . GLU A 1 114 ? 12.086 -24.641 -23.062 1 98.56 114 GLU A CA 1
ATOM 889 C C . GLU A 1 114 ? 11.039 -25.375 -22.219 1 98.56 114 GLU A C 1
ATOM 891 O O . GLU A 1 114 ? 10.914 -26.594 -22.312 1 98.56 114 GLU A O 1
ATOM 896 N N . THR A 1 115 ? 10.336 -24.641 -21.406 1 98.88 115 THR A N 1
ATOM 897 C CA . THR A 1 115 ? 9.273 -25.234 -20.594 1 98.88 115 THR A CA 1
ATOM 898 C C . THR A 1 115 ? 8.188 -25.828 -21.484 1 98.88 115 THR A C 1
ATOM 900 O O . THR A 1 115 ? 7.75 -26.953 -21.281 1 98.88 115 THR A O 1
ATOM 903 N N . PHE A 1 116 ? 7.758 -25.078 -22.516 1 98.81 116 PHE A N 1
ATOM 904 C CA . PHE A 1 116 ? 6.738 -25.562 -23.438 1 98.81 116 PHE A CA 1
ATOM 905 C C . PHE A 1 116 ? 7.203 -26.844 -24.141 1 98.81 116 PHE A C 1
ATOM 907 O O . PHE A 1 116 ? 6.422 -27.781 -24.312 1 98.81 116 PHE A O 1
ATOM 914 N N . ILE A 1 117 ? 8.484 -26.891 -24.516 1 98.62 117 ILE A N 1
ATOM 915 C CA . ILE A 1 117 ? 9.055 -28.047 -25.172 1 98.62 117 ILE A CA 1
ATOM 916 C C . ILE A 1 117 ? 9.008 -29.25 -24.234 1 98.62 117 ILE A C 1
ATOM 918 O O . ILE A 1 117 ? 8.586 -30.344 -24.641 1 98.62 117 ILE A O 1
ATOM 922 N N . ASN A 1 118 ? 9.43 -29.016 -23.031 1 98.56 118 ASN A N 1
ATOM 923 C CA . ASN A 1 118 ? 9.422 -30.094 -22.047 1 98.56 118 ASN A CA 1
ATOM 924 C C . ASN A 1 118 ? 8.008 -30.609 -21.781 1 98.56 118 ASN A C 1
ATOM 926 O O . ASN A 1 118 ? 7.781 -31.812 -21.703 1 98.56 118 ASN A O 1
ATOM 930 N N . VAL A 1 119 ? 7.082 -29.719 -21.656 1 98.75 119 VAL A N 1
ATOM 931 C CA . VAL A 1 119 ? 5.684 -30.078 -21.453 1 98.75 119 VAL A CA 1
ATOM 932 C C . VAL A 1 119 ? 5.184 -30.891 -22.641 1 98.75 119 VAL A C 1
ATOM 934 O O . VAL A 1 119 ? 4.582 -31.953 -22.469 1 98.75 119 VAL A O 1
ATOM 937 N N . TYR A 1 120 ? 5.453 -30.375 -23.844 1 98.5 120 TYR A N 1
ATOM 938 C CA . TYR A 1 120 ? 5.016 -31.031 -25.062 1 98.5 120 TYR A CA 1
ATOM 939 C C . TYR A 1 120 ? 5.504 -32.469 -25.109 1 98.5 120 TYR A C 1
ATOM 941 O O . TYR A 1 120 ? 4.734 -33.375 -25.438 1 98.5 120 TYR A O 1
ATOM 949 N N . HIS A 1 121 ? 6.742 -32.719 -24.719 1 97.88 121 HIS A N 1
ATOM 950 C CA . HIS A 1 121 ? 7.367 -34.031 -24.766 1 97.88 121 HIS A CA 1
ATOM 951 C C . HIS A 1 121 ? 6.773 -34.969 -23.719 1 97.88 121 HIS A C 1
ATOM 953 O O . HIS A 1 121 ? 6.863 -36.188 -23.859 1 97.88 121 HIS A O 1
ATOM 959 N N . HIS A 1 122 ? 6.168 -34.406 -22.75 1 98.56 122 HIS A N 1
ATOM 960 C CA . HIS A 1 122 ? 5.66 -35.25 -21.656 1 98.56 122 HIS A CA 1
ATOM 961 C C . HIS A 1 122 ? 4.152 -35.438 -21.766 1 98.56 122 HIS A C 1
ATOM 963 O O . HIS A 1 122 ? 3.535 -36.031 -20.891 1 98.56 122 HIS A O 1
ATOM 969 N N . LEU A 1 123 ? 3.576 -34.844 -22.781 1 98.12 123 LEU A N 1
ATOM 970 C CA . LEU A 1 123 ? 2.15 -35.031 -23.031 1 98.12 123 LEU A CA 1
ATOM 971 C C . LEU A 1 123 ? 1.91 -36.25 -23.938 1 98.12 123 LEU A C 1
ATOM 973 O O . LEU A 1 123 ? 2.688 -36.5 -24.859 1 98.12 123 LEU A O 1
ATOM 977 N N . THR A 1 124 ? 0.789 -36.969 -23.719 1 96.81 124 THR A N 1
ATOM 978 C CA . THR A 1 124 ? 0.304 -37.938 -24.688 1 96.81 124 THR A CA 1
ATOM 979 C C . THR A 1 124 ? -0.14 -37.25 -25.984 1 96.81 124 THR A C 1
ATOM 981 O O . THR A 1 124 ? -0.299 -36.031 -26.016 1 96.81 124 THR A O 1
ATOM 984 N N . ASP A 1 125 ? -0.341 -37.969 -27.062 1 94.94 125 ASP A N 1
ATOM 985 C CA . ASP A 1 125 ? -0.694 -37.406 -28.359 1 94.94 125 ASP A CA 1
ATOM 986 C C . ASP A 1 125 ? -1.997 -36.625 -28.281 1 94.94 125 ASP A C 1
ATOM 988 O O . ASP A 1 125 ? -2.178 -35.625 -29 1 94.94 125 ASP A O 1
ATOM 992 N N . SER A 1 126 ? -2.875 -37 -27.359 1 91.94 126 SER A N 1
ATOM 993 C CA . SER A 1 126 ? -4.129 -36.281 -27.188 1 91.94 126 SER A CA 1
ATOM 994 C C . SER A 1 126 ? -4.129 -35.469 -25.875 1 91.94 126 SER A C 1
ATOM 996 O O . SER A 1 126 ? -5.191 -35.125 -25.359 1 91.94 126 SER A O 1
ATOM 998 N N . GLY A 1 127 ? -2.902 -35.25 -25.359 1 97.12 127 GLY A N 1
ATOM 999 C CA . GLY A 1 127 ? -2.799 -34.594 -24.078 1 97.12 127 GLY A CA 1
ATOM 1000 C C . GLY A 1 127 ? -3.08 -33.094 -24.141 1 97.12 127 GLY A C 1
ATOM 1001 O O . GLY A 1 127 ? -3.068 -32.5 -25.219 1 97.12 127 GLY A O 1
ATOM 1002 N N . VAL A 1 128 ? -3.422 -32.469 -23 1 98 128 VAL A N 1
ATOM 1003 C CA . VAL A 1 128 ? -3.809 -31.062 -22.906 1 98 128 VAL A CA 1
ATOM 1004 C C . VAL A 1 128 ? -2.883 -30.344 -21.938 1 98 128 VAL A C 1
ATOM 1006 O O . VAL A 1 128 ? -2.553 -30.859 -20.875 1 98 128 VAL A O 1
ATOM 1009 N N . PHE A 1 129 ? -2.41 -29.188 -22.359 1 98.75 129 PHE A N 1
ATOM 1010 C CA . PHE A 1 129 ? -1.625 -28.266 -21.547 1 98.75 129 PHE A CA 1
ATOM 1011 C C . PHE A 1 129 ? -2.463 -27.062 -21.141 1 98.75 129 PHE A C 1
ATOM 1013 O O . PHE A 1 129 ? -3.023 -26.375 -21.984 1 98.75 129 PHE A O 1
ATOM 1020 N N . ILE A 1 130 ? -2.6 -26.812 -19.828 1 98.81 130 ILE A N 1
ATOM 1021 C CA . ILE A 1 130 ? -3.406 -25.719 -19.328 1 98.81 130 ILE A CA 1
ATOM 1022 C C . ILE A 1 130 ? -2.561 -24.844 -18.391 1 98.81 130 ILE A C 1
ATOM 1024 O O . ILE A 1 130 ? -1.967 -25.344 -17.438 1 98.81 130 ILE A O 1
ATOM 1028 N N . PHE A 1 131 ? -2.48 -23.547 -18.688 1 98.88 131 PHE A N 1
ATOM 1029 C CA . PHE A 1 131 ? -1.715 -22.672 -17.797 1 98.88 131 PHE A CA 1
ATOM 1030 C C . PHE A 1 131 ? -2.299 -21.266 -17.781 1 98.88 131 PHE A C 1
ATOM 1032 O O . PHE A 1 131 ? -3.166 -20.938 -18.594 1 98.88 131 PHE A O 1
ATOM 1039 N N . ASP A 1 132 ? -1.929 -20.484 -16.797 1 98.81 132 ASP A N 1
ATOM 1040 C CA . ASP A 1 132 ? -2.354 -19.094 -16.703 1 98.81 132 ASP A CA 1
ATOM 1041 C C . ASP A 1 132 ? -1.167 -18.172 -16.422 1 98.81 132 ASP A C 1
ATOM 1043 O O . ASP A 1 132 ? -0.123 -18.625 -15.938 1 98.81 132 ASP A O 1
ATOM 1047 N N . VAL A 1 133 ? -1.294 -16.922 -16.797 1 98.75 133 VAL A N 1
ATOM 1048 C CA . VAL A 1 133 ? -0.301 -15.883 -16.562 1 98.75 133 VAL A CA 1
ATOM 1049 C C . VAL A 1 133 ? -1 -14.57 -16.219 1 98.75 133 VAL A C 1
ATOM 1051 O O . VAL A 1 133 ? -2.205 -14.422 -16.422 1 98.75 133 VAL A O 1
ATOM 1054 N N . HIS A 1 134 ? -0.269 -13.68 -15.641 1 98.5 134 HIS A N 1
ATOM 1055 C CA . HIS A 1 134 ? -0.792 -12.336 -15.453 1 98.5 134 HIS A CA 1
ATOM 1056 C C . HIS A 1 134 ? -1.046 -11.648 -16.781 1 98.5 134 HIS A C 1
ATOM 1058 O O . HIS A 1 134 ? -0.278 -11.82 -17.734 1 98.5 134 HIS A O 1
ATOM 1064 N N . THR A 1 135 ? -2.047 -10.836 -16.859 1 98.5 135 THR A N 1
ATOM 1065 C CA . THR A 1 135 ? -2.303 -10.062 -18.062 1 98.5 135 THR A CA 1
ATOM 1066 C C . THR A 1 135 ? -1.365 -8.859 -18.156 1 98.5 135 THR A C 1
ATOM 1068 O O . THR A 1 135 ? -0.811 -8.43 -17.141 1 98.5 135 THR A O 1
ATOM 1071 N N . VAL A 1 136 ? -1.222 -8.383 -19.391 1 98.31 136 VAL A N 1
ATOM 1072 C CA . VAL A 1 136 ? -0.497 -7.133 -19.594 1 98.31 136 VAL A CA 1
ATOM 1073 C C . VAL A 1 136 ? -1.16 -6.012 -18.797 1 98.31 136 VAL A C 1
ATOM 1075 O O . VAL A 1 136 ? -0.478 -5.199 -18.172 1 98.31 136 VAL A O 1
ATOM 1078 N N . TYR A 1 137 ? -2.482 -5.984 -18.812 1 98.12 137 TYR A N 1
ATOM 1079 C CA . TYR A 1 137 ? -3.244 -4.973 -18.094 1 98.12 137 TYR A CA 1
ATOM 1080 C C . TYR A 1 137 ? -2.867 -4.965 -16.609 1 98.12 137 TYR A C 1
ATOM 1082 O O . TYR A 1 137 ? -2.572 -3.91 -16.047 1 98.12 137 TYR A O 1
ATOM 1090 N N . LYS A 1 138 ? -2.889 -6.047 -15.938 1 98.19 138 LYS A N 1
ATOM 1091 C CA . LYS A 1 138 ? -2.553 -6.164 -14.523 1 98.19 138 LYS A CA 1
ATOM 1092 C C . LYS A 1 138 ? -1.127 -5.691 -14.258 1 98.19 138 LYS A C 1
ATOM 1094 O O . LYS A 1 138 ? -0.873 -4.996 -13.266 1 98.19 138 LYS A O 1
ATOM 1099 N N . MET A 1 139 ? -0.141 -6.105 -15.172 1 98.25 139 MET A N 1
ATOM 1100 C CA . MET A 1 139 ? 1.266 -5.746 -15.023 1 98.25 139 MET A CA 1
ATOM 1101 C C . MET A 1 139 ? 1.45 -4.23 -15.086 1 98.25 139 MET A C 1
ATOM 1103 O O . MET A 1 139 ? 2.332 -3.682 -14.422 1 98.25 139 MET A O 1
ATOM 1107 N N . MET A 1 140 ? 0.558 -3.607 -15.812 1 97.75 140 MET A N 1
ATOM 1108 C CA . MET A 1 140 ? 0.714 -2.174 -16.047 1 97.75 140 MET A CA 1
ATOM 1109 C C . MET A 1 140 ? -0.1 -1.368 -15.039 1 97.75 140 MET A C 1
ATOM 1111 O O . MET A 1 140 ? -0.018 -0.139 -15.008 1 97.75 140 MET A O 1
ATOM 1115 N N . THR A 1 141 ? -0.873 -2.025 -14.203 1 96.94 141 THR A N 1
ATOM 1116 C CA . THR A 1 141 ? -1.727 -1.312 -13.258 1 96.94 141 THR A CA 1
ATOM 1117 C C . THR A 1 141 ? -1.477 -1.795 -11.836 1 96.94 141 THR A C 1
ATOM 1119 O O . THR A 1 141 ? -0.621 -1.252 -11.133 1 96.94 141 THR A O 1
ATOM 1122 N N . LEU A 1 142 ? -1.946 -2.979 -11.445 1 96.75 142 LEU A N 1
ATOM 1123 C CA . LEU A 1 142 ? -1.911 -3.504 -10.078 1 96.75 142 LEU A CA 1
ATOM 1124 C C . LEU A 1 142 ? -0.486 -3.865 -9.68 1 96.75 142 LEU A C 1
ATOM 1126 O O . LEU A 1 142 ? -0.146 -3.836 -8.492 1 96.75 142 LEU A O 1
ATOM 1130 N N . PHE A 1 143 ? 0.309 -4.25 -10.664 1 97.81 143 PHE A N 1
ATOM 1131 C CA . PHE A 1 143 ? 1.685 -4.641 -10.375 1 97.81 143 PHE A CA 1
ATOM 1132 C C . PHE A 1 143 ? 2.658 -3.561 -10.828 1 97.81 143 PHE A C 1
ATOM 1134 O O . PHE A 1 143 ? 3.781 -3.861 -11.242 1 97.81 143 PHE A O 1
ATOM 1141 N N . ASN A 1 144 ? 2.275 -2.359 -10.883 1 97.38 144 ASN A N 1
ATOM 1142 C CA . ASN A 1 144 ? 3.082 -1.216 -11.297 1 97.38 144 ASN A CA 1
ATOM 1143 C C . ASN A 1 144 ? 3.238 -0.205 -10.164 1 97.38 144 ASN A C 1
ATOM 1145 O O . ASN A 1 144 ? 2.58 0.837 -10.156 1 97.38 144 ASN A O 1
ATOM 1149 N N . ASN A 1 145 ? 4.215 -0.485 -9.266 1 97.06 145 ASN A N 1
ATOM 1150 C CA . ASN A 1 145 ? 4.582 0.391 -8.156 1 97.06 145 ASN A CA 1
ATOM 1151 C C . ASN A 1 145 ? 3.4 0.643 -7.227 1 97.06 145 ASN A C 1
ATOM 1153 O O . ASN A 1 145 ? 3.119 1.788 -6.871 1 97.06 145 ASN A O 1
ATOM 1157 N N . GLN A 1 146 ? 2.664 -0.373 -6.941 1 97.25 146 GLN A N 1
ATOM 1158 C CA . GLN A 1 146 ? 1.566 -0.355 -5.977 1 97.25 146 GLN A CA 1
ATOM 1159 C C . GLN A 1 146 ? 1.925 -1.142 -4.719 1 97.25 146 GLN A C 1
ATOM 1161 O O . GLN A 1 146 ? 2.752 -2.053 -4.766 1 97.25 146 GLN A O 1
ATOM 1166 N N . SER A 1 147 ? 1.354 -0.764 -3.656 1 98.12 147 SER A N 1
ATOM 1167 C CA . SER A 1 147 ? 1.556 -1.453 -2.387 1 98.12 147 SER A CA 1
ATOM 1168 C C . SER A 1 147 ? 0.266 -2.105 -1.899 1 98.12 147 SER A C 1
ATOM 1170 O O . SER A 1 147 ? -0.828 -1.604 -2.162 1 98.12 147 SER A O 1
ATOM 1172 N N . TYR A 1 148 ? 0.443 -3.146 -1.237 1 97.62 148 TYR A N 1
ATOM 1173 C CA . TYR A 1 148 ? -0.67 -3.887 -0.654 1 97.62 148 TYR A CA 1
ATOM 1174 C C . TYR A 1 148 ? -0.367 -4.285 0.786 1 97.62 148 TYR A C 1
ATOM 1176 O O . TYR A 1 148 ? 0.791 -4.52 1.141 1 97.62 148 TYR A O 1
ATOM 1184 N N . ILE A 1 149 ? -1.359 -4.336 1.563 1 97.44 149 ILE A N 1
ATOM 1185 C CA . ILE A 1 149 ? -1.255 -4.746 2.959 1 97.44 149 ILE A CA 1
ATOM 1186 C C . ILE A 1 149 ? -2.283 -5.832 3.258 1 97.44 149 ILE A C 1
ATOM 1188 O O . ILE A 1 149 ? -3.439 -5.734 2.84 1 97.44 149 ILE A O 1
ATOM 1192 N N . ASP A 1 150 ? -1.854 -6.863 3.854 1 96 150 ASP A N 1
ATOM 1193 C CA . ASP A 1 150 ? -2.717 -7.957 4.289 1 96 150 ASP A CA 1
ATOM 1194 C C . ASP A 1 150 ? -2.479 -8.289 5.758 1 96 150 ASP A C 1
ATOM 1196 O O . ASP A 1 150 ? -1.446 -8.867 6.109 1 96 150 ASP A O 1
ATOM 1200 N N . ASP A 1 151 ? -3.41 -8.016 6.582 1 95.12 151 ASP A N 1
ATOM 1201 C CA . ASP A 1 151 ? -3.312 -8.25 8.023 1 95.12 151 ASP A CA 1
ATOM 1202 C C . ASP A 1 151 ? -4.195 -9.414 8.453 1 95.12 151 ASP A C 1
ATOM 1204 O O . ASP A 1 151 ? -5.418 -9.273 8.539 1 95.12 151 ASP A O 1
ATOM 1208 N N . LYS A 1 152 ? -3.566 -10.555 8.742 1 91.06 152 LYS A N 1
ATOM 1209 C CA . LYS A 1 152 ? -4.293 -11.734 9.195 1 91.06 152 LYS A CA 1
ATOM 1210 C C . LYS A 1 152 ? -4.199 -11.898 10.711 1 91.06 152 LYS A C 1
ATOM 1212 O O . LYS A 1 152 ? -4.484 -12.969 11.25 1 91.06 152 LYS A O 1
ATOM 1217 N N . GLY A 1 153 ? -3.725 -10.844 11.461 1 86.69 153 GLY A N 1
ATOM 1218 C CA . GLY A 1 153 ? -3.57 -10.867 12.906 1 86.69 153 GLY A CA 1
ATOM 1219 C C . GLY A 1 153 ? -2.262 -11.492 13.359 1 86.69 153 GLY A C 1
ATOM 1220 O O . GLY A 1 153 ? -1.348 -10.789 13.789 1 86.69 153 GLY A O 1
ATOM 1221 N N . ASP A 1 154 ? -2.133 -12.844 13.039 1 91.88 154 ASP A N 1
ATOM 1222 C CA . ASP A 1 154 ? -0.915 -13.539 13.438 1 91.88 154 ASP A CA 1
ATOM 1223 C C . ASP A 1 154 ? 0.188 -13.367 12.398 1 91.88 154 ASP A C 1
ATOM 1225 O O . ASP A 1 154 ? 1.368 -13.562 12.695 1 91.88 154 ASP A O 1
ATOM 1229 N N . ILE A 1 155 ? -0.224 -13.062 11.266 1 94.38 155 ILE A N 1
ATOM 1230 C CA . ILE A 1 155 ? 0.714 -12.781 10.18 1 94.38 155 ILE A CA 1
ATOM 1231 C C . ILE A 1 155 ? 0.351 -11.461 9.516 1 94.38 155 ILE A C 1
ATOM 1233 O O . ILE A 1 155 ? -0.804 -11.242 9.141 1 94.38 155 ILE A O 1
ATOM 1237 N N . PHE A 1 156 ? 1.321 -10.57 9.453 1 96.38 156 PHE A N 1
ATOM 1238 C CA . PHE A 1 156 ? 1.172 -9.297 8.75 1 96.38 156 PHE A CA 1
ATOM 1239 C C . PHE A 1 156 ? 2.053 -9.258 7.508 1 96.38 156 PHE A C 1
ATOM 1241 O O . PHE A 1 156 ? 3.246 -9.555 7.574 1 96.38 156 PHE A O 1
ATOM 1248 N N . LEU A 1 157 ? 1.414 -8.93 6.379 1 97.19 157 LEU A N 1
ATOM 1249 C CA . LEU A 1 157 ? 2.152 -8.852 5.121 1 97.19 157 LEU A CA 1
ATOM 1250 C C . LEU A 1 157 ? 2.061 -7.457 4.516 1 97.19 157 LEU A C 1
ATOM 1252 O O . LEU A 1 157 ? 0.963 -6.922 4.344 1 97.19 157 LEU A O 1
ATOM 1256 N N . ALA A 1 158 ? 3.156 -6.832 4.281 1 98 158 ALA A N 1
ATOM 1257 C CA . ALA A 1 158 ? 3.307 -5.66 3.426 1 98 158 ALA A CA 1
ATOM 1258 C C . ALA A 1 158 ? 3.979 -6.023 2.105 1 98 158 ALA A C 1
ATOM 1260 O O . ALA A 1 158 ? 5.07 -6.598 2.096 1 98 158 ALA A O 1
ATOM 1261 N N . TRP A 1 159 ? 3.295 -5.688 1.05 1 97.56 159 TRP A N 1
ATOM 1262 C CA . TRP A 1 159 ? 3.711 -6.152 -0.269 1 97.56 159 TRP A CA 1
ATOM 1263 C C . TRP A 1 159 ? 3.842 -4.984 -1.241 1 97.56 159 TRP A C 1
ATOM 1265 O O . TRP A 1 159 ? 2.855 -4.312 -1.55 1 97.56 159 TRP A O 1
ATOM 1275 N N . ASP A 1 160 ? 5.094 -4.75 -1.712 1 98.12 160 ASP A N 1
ATOM 1276 C CA . ASP A 1 160 ? 5.328 -3.777 -2.775 1 98.12 160 ASP A CA 1
ATOM 1277 C C . ASP A 1 160 ? 5.484 -4.469 -4.125 1 98.12 160 ASP A C 1
ATOM 1279 O O . ASP A 1 160 ? 6.363 -5.316 -4.297 1 98.12 160 ASP A O 1
ATOM 1283 N N . ALA A 1 161 ? 4.594 -4.188 -5.012 1 98.25 161 ALA A N 1
ATOM 1284 C CA . ALA A 1 161 ? 4.789 -4.574 -6.406 1 98.25 161 ALA A CA 1
ATOM 1285 C C . ALA A 1 161 ? 5.52 -3.48 -7.18 1 98.25 161 ALA A C 1
ATOM 1287 O O . ALA A 1 161 ? 4.918 -2.48 -7.578 1 98.25 161 ALA A O 1
ATOM 1288 N N . VAL A 1 162 ? 6.809 -3.713 -7.434 1 98.25 162 VAL A N 1
ATOM 1289 C CA . VAL A 1 162 ? 7.676 -2.695 -8.016 1 98.25 162 VAL A CA 1
ATOM 1290 C C . VAL A 1 162 ? 8 -3.061 -9.461 1 98.25 162 VAL A C 1
ATOM 1292 O O . VAL A 1 162 ? 8.508 -4.152 -9.734 1 98.25 162 VAL A O 1
ATOM 1295 N N . GLN A 1 163 ? 7.703 -2.166 -10.344 1 98 163 GLN A N 1
ATOM 1296 C CA . GLN A 1 163 ? 8.008 -2.416 -11.75 1 98 163 GLN A CA 1
ATOM 1297 C C . GLN A 1 163 ? 9.469 -2.799 -11.938 1 98 163 GLN A C 1
ATOM 1299 O O . GLN A 1 163 ? 10.367 -2.141 -11.398 1 98 163 GLN A O 1
ATOM 1304 N N . GLY A 1 164 ? 9.727 -3.9 -12.641 1 97.44 164 GLY A N 1
ATOM 1305 C CA . GLY A 1 164 ? 11.086 -4.355 -12.891 1 97.44 164 GLY A CA 1
ATOM 1306 C C . GLY A 1 164 ? 11.75 -3.646 -14.055 1 97.44 164 GLY A C 1
ATOM 1307 O O . GLY A 1 164 ? 11.156 -2.742 -14.656 1 97.44 164 GLY A O 1
ATOM 1308 N N . ASP A 1 165 ? 13.008 -4.043 -14.328 1 96 165 ASP A N 1
ATOM 1309 C CA . ASP A 1 165 ? 13.82 -3.41 -15.367 1 96 165 ASP A CA 1
ATOM 1310 C C . ASP A 1 165 ? 13.438 -3.938 -16.75 1 96 165 ASP A C 1
ATOM 1312 O O . ASP A 1 165 ? 13.648 -3.258 -17.766 1 96 165 ASP A O 1
ATOM 1316 N N . LEU A 1 166 ? 12.922 -5.145 -16.875 1 96.62 166 LEU A N 1
ATOM 1317 C CA . LEU A 1 166 ? 12.477 -5.727 -18.141 1 96.62 166 LEU A CA 1
ATOM 1318 C C . LEU A 1 166 ? 11.016 -5.375 -18.422 1 96.62 166 LEU A C 1
ATOM 1320 O O . LEU A 1 166 ? 10.242 -5.141 -17.484 1 96.62 166 LEU A O 1
ATOM 1324 N N . PRO A 1 167 ? 10.688 -5.371 -19.734 1 96.62 167 PRO A N 1
ATOM 1325 C CA . PRO A 1 167 ? 9.273 -5.125 -20.031 1 96.62 167 PRO A CA 1
ATOM 1326 C C . PRO A 1 167 ? 8.344 -6.129 -19.344 1 96.62 167 PRO A C 1
ATOM 1328 O O . PRO A 1 167 ? 8.656 -7.32 -19.297 1 96.62 167 PRO A O 1
ATOM 1331 N N . LEU A 1 168 ? 7.227 -5.613 -18.828 1 98.06 168 LEU A N 1
ATOM 1332 C CA . LEU A 1 168 ? 6.168 -6.418 -18.219 1 98.06 168 LEU A CA 1
ATOM 1333 C C . LEU A 1 168 ? 6.727 -7.316 -17.125 1 98.06 168 LEU A C 1
ATOM 1335 O O . LEU A 1 168 ? 6.41 -8.508 -17.062 1 98.06 168 LEU A O 1
ATOM 1339 N N . SER A 1 169 ? 7.648 -6.75 -16.359 1 98.38 169 SER A N 1
ATOM 1340 C CA . SER A 1 169 ? 8.219 -7.449 -15.219 1 98.38 169 SER A CA 1
ATOM 1341 C C . SER A 1 169 ? 7.93 -6.711 -13.914 1 98.38 169 SER A C 1
ATOM 1343 O O . SER A 1 169 ? 7.602 -5.523 -13.93 1 98.38 169 SER A O 1
ATOM 1345 N N . VAL A 1 170 ? 7.973 -7.457 -12.828 1 98.44 170 VAL A N 1
ATOM 1346 C CA . VAL A 1 170 ? 7.625 -6.906 -11.523 1 98.44 170 VAL A CA 1
ATOM 1347 C C . VAL A 1 170 ? 8.445 -7.594 -10.438 1 98.44 170 VAL A C 1
ATOM 1349 O O . VAL A 1 170 ? 8.688 -8.805 -10.5 1 98.44 170 VAL A O 1
ATOM 1352 N N . TYR A 1 171 ? 9 -6.867 -9.547 1 98.44 171 TYR A N 1
ATOM 1353 C CA . TYR A 1 171 ? 9.5 -7.395 -8.289 1 98.44 171 TYR A CA 1
ATOM 1354 C C . TYR A 1 171 ? 8.422 -7.348 -7.211 1 98.44 171 TYR A C 1
ATOM 1356 O O . TYR A 1 171 ? 7.848 -6.289 -6.945 1 98.44 171 TYR A O 1
ATOM 1364 N N . HIS A 1 172 ? 8.062 -8.477 -6.688 1 97.69 172 HIS A N 1
ATOM 1365 C CA . HIS A 1 172 ? 7.219 -8.547 -5.504 1 97.69 172 HIS A CA 1
ATOM 1366 C C . HIS A 1 172 ? 8.047 -8.523 -4.227 1 97.69 172 HIS A C 1
ATOM 1368 O O . HIS A 1 172 ? 8.578 -9.555 -3.805 1 97.69 172 HIS A O 1
ATOM 1374 N N . ASP A 1 173 ? 8.203 -7.375 -3.633 1 97.81 173 ASP A N 1
ATOM 1375 C CA . ASP A 1 173 ? 8.914 -7.223 -2.367 1 97.81 173 ASP A CA 1
ATOM 1376 C C . ASP A 1 173 ? 7.961 -7.344 -1.182 1 97.81 173 ASP A C 1
ATOM 1378 O O . ASP A 1 173 ? 7.109 -6.477 -0.978 1 97.81 173 ASP A O 1
ATOM 1382 N N . MET A 1 174 ? 8.18 -8.391 -0.419 1 97 174 MET A N 1
ATOM 1383 C CA . MET A 1 174 ? 7.246 -8.695 0.659 1 97 174 MET A CA 1
ATOM 1384 C C . MET A 1 174 ? 7.949 -8.656 2.014 1 97 174 MET A C 1
ATOM 1386 O O . MET A 1 174 ? 9.047 -9.203 2.164 1 97 174 MET A O 1
ATOM 1390 N N . THR A 1 175 ? 7.395 -7.984 2.908 1 97.19 175 THR A N 1
ATOM 1391 C CA . THR A 1 175 ? 7.812 -7.977 4.305 1 97.19 175 THR A CA 1
ATOM 1392 C C . THR A 1 175 ? 6.758 -8.633 5.191 1 97.19 175 THR A C 1
ATOM 1394 O O . THR A 1 175 ? 5.586 -8.258 5.152 1 97.19 175 THR A O 1
ATOM 1397 N N . PHE A 1 176 ? 7.246 -9.641 5.941 1 96.12 176 PHE A N 1
ATOM 1398 C CA . PHE A 1 176 ? 6.355 -10.391 6.82 1 96.12 176 PHE A CA 1
ATOM 1399 C C . PHE A 1 176 ? 6.684 -10.117 8.281 1 96.12 176 PHE A C 1
ATOM 1401 O O . PHE A 1 176 ? 7.855 -10.031 8.656 1 96.12 176 PHE A O 1
ATOM 1408 N N . PHE A 1 177 ? 5.688 -9.93 9.078 1 96.56 177 PHE A N 1
ATOM 1409 C CA . PHE A 1 177 ? 5.797 -9.938 10.531 1 96.56 177 PHE A CA 1
ATOM 1410 C C . PHE A 1 177 ? 4.965 -11.07 11.133 1 96.56 177 PHE A C 1
ATOM 1412 O O . PHE A 1 177 ? 3.752 -11.133 10.922 1 96.56 177 PHE A O 1
ATOM 1419 N N . ILE A 1 178 ? 5.617 -11.961 11.781 1 95.25 178 ILE A N 1
ATOM 1420 C CA . ILE A 1 178 ? 4.965 -13.117 12.391 1 95.25 178 ILE A CA 1
ATOM 1421 C C . ILE A 1 178 ? 4.855 -12.914 13.898 1 95.25 178 ILE A C 1
ATOM 1423 O O . ILE A 1 178 ? 5.859 -12.672 14.57 1 95.25 178 ILE A O 1
ATOM 1427 N N . ARG A 1 179 ? 3.703 -13.078 14.445 1 95.25 179 ARG A N 1
ATOM 1428 C CA . ARG A 1 179 ? 3.445 -12.844 15.859 1 95.25 179 ARG A CA 1
ATOM 1429 C C . ARG A 1 179 ? 3.883 -14.039 16.703 1 95.25 179 ARG A C 1
ATOM 1431 O O . ARG A 1 179 ? 3.627 -15.188 16.344 1 95.25 179 ARG A O 1
ATOM 1438 N N . HIS A 1 180 ? 4.516 -13.742 17.797 1 94.81 180 HIS A N 1
ATOM 1439 C CA . HIS A 1 180 ? 4.887 -14.758 18.781 1 94.81 180 HIS A CA 1
ATOM 1440 C C . HIS A 1 180 ? 3.879 -14.812 19.922 1 94.81 180 HIS A C 1
ATOM 1442 O O . HIS A 1 180 ? 3.006 -13.945 20.031 1 94.81 180 HIS A O 1
ATOM 1448 N N . GLU A 1 181 ? 4.012 -15.773 20.75 1 93.69 181 GLU A N 1
ATOM 1449 C CA . GLU A 1 181 ? 3.119 -15.945 21.891 1 93.69 181 GLU A CA 1
ATOM 1450 C C . GLU A 1 181 ? 3.211 -14.758 22.844 1 93.69 181 GLU A C 1
ATOM 1452 O O . GLU A 1 181 ? 2.223 -14.391 23.469 1 93.69 181 GLU A O 1
ATOM 1457 N N . ASP A 1 182 ? 4.375 -14.125 22.969 1 93.88 182 ASP A N 1
ATOM 1458 C CA . ASP A 1 182 ? 4.57 -13.008 23.875 1 93.88 182 ASP A CA 1
ATOM 1459 C C . ASP A 1 182 ? 4.137 -11.688 23.25 1 93.88 182 ASP A C 1
ATOM 1461 O O . ASP A 1 182 ? 4.477 -10.617 23.734 1 93.88 182 ASP A O 1
ATOM 1465 N N . GLU A 1 183 ? 3.572 -11.742 22.109 1 93.38 183 GLU A N 1
ATOM 1466 C CA . GLU A 1 183 ? 2.957 -10.625 21.406 1 93.38 183 GLU A CA 1
ATOM 1467 C C . GLU A 1 183 ? 4.008 -9.789 20.672 1 93.38 183 GLU A C 1
ATOM 1469 O O . GLU A 1 183 ? 3.701 -8.711 20.156 1 93.38 183 GLU A O 1
ATOM 1474 N N . THR A 1 184 ? 5.238 -10.281 20.719 1 95.5 184 THR A N 1
ATOM 1475 C CA . THR A 1 184 ? 6.254 -9.688 19.844 1 95.5 184 THR A CA 1
ATOM 1476 C C . THR A 1 184 ? 6.188 -10.297 18.453 1 95.5 184 THR A C 1
ATOM 1478 O O . THR A 1 184 ? 5.441 -11.25 18.219 1 95.5 184 THR A O 1
ATOM 1481 N N . TYR A 1 185 ? 6.922 -9.664 17.562 1 95.5 185 TYR A N 1
ATOM 1482 C CA . TYR A 1 185 ? 6.898 -10.141 16.172 1 95.5 185 TYR A CA 1
ATOM 1483 C C . TYR A 1 185 ? 8.312 -10.414 15.672 1 95.5 185 TYR A C 1
ATOM 1485 O O . TYR A 1 185 ? 9.266 -9.773 16.109 1 95.5 185 TYR A O 1
ATOM 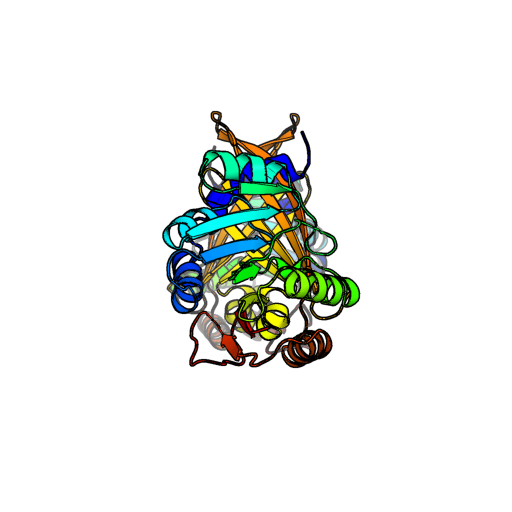1493 N N . SER A 1 186 ? 8.422 -11.383 14.781 1 95.56 186 SER A N 1
ATOM 1494 C CA . SER A 1 186 ? 9.625 -11.57 13.977 1 95.56 186 SER A CA 1
ATOM 1495 C C . SER A 1 186 ? 9.391 -11.156 12.523 1 95.56 186 SER A C 1
ATOM 1497 O O . SER A 1 186 ? 8.312 -11.398 11.977 1 95.56 186 SER A O 1
ATOM 1499 N N . ARG A 1 187 ? 10.43 -10.562 11.992 1 95.56 187 ARG A N 1
ATOM 1500 C CA . ARG A 1 187 ? 10.352 -10.086 10.617 1 95.56 187 ARG A CA 1
ATOM 1501 C C . ARG A 1 187 ? 11.133 -11 9.68 1 95.56 187 ARG A C 1
ATOM 1503 O O . ARG A 1 187 ? 12.211 -11.492 10.031 1 95.56 187 ARG A O 1
ATOM 1510 N N . PHE A 1 188 ? 10.656 -11.281 8.539 1 94.12 188 PHE A N 1
ATOM 1511 C CA . PHE A 1 188 ? 11.469 -11.773 7.434 1 94.12 188 PHE A CA 1
ATOM 1512 C C . PHE A 1 188 ? 11.016 -11.164 6.113 1 94.12 188 PHE A C 1
ATOM 1514 O O . PHE A 1 188 ? 9.859 -10.758 5.977 1 94.12 188 PHE A O 1
ATOM 1521 N N . ASP A 1 189 ? 11.906 -11 5.219 1 95.19 189 ASP A N 1
ATOM 1522 C CA . ASP A 1 189 ? 11.672 -10.391 3.916 1 95.19 189 ASP A CA 1
ATOM 1523 C C . ASP A 1 189 ? 11.875 -11.398 2.791 1 95.19 189 ASP A C 1
ATOM 1525 O O . ASP A 1 189 ? 12.727 -12.289 2.891 1 95.19 189 ASP A O 1
ATOM 1529 N N . GLU A 1 190 ? 11.039 -11.297 1.795 1 94.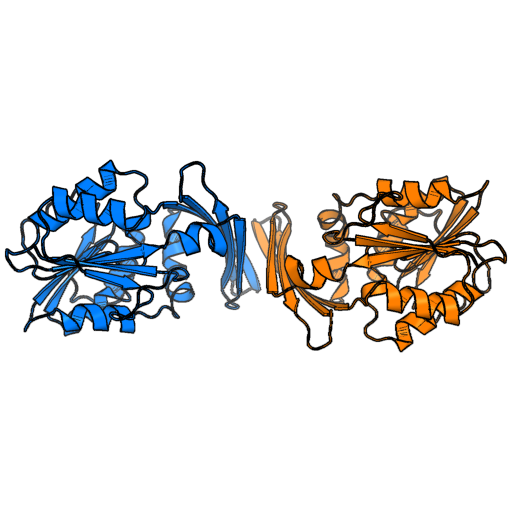38 190 GLU A N 1
ATOM 1530 C CA . GLU A 1 190 ? 11.133 -12.102 0.58 1 94.38 190 GLU A CA 1
ATOM 1531 C C . GLU A 1 190 ? 10.953 -11.242 -0.667 1 94.38 190 GLU A C 1
ATOM 1533 O O . GLU A 1 190 ? 10.195 -10.266 -0.648 1 94.38 190 GLU A O 1
ATOM 1538 N N . SER A 1 191 ? 11.656 -11.539 -1.651 1 96.06 191 SER A N 1
ATOM 1539 C CA . SER A 1 191 ? 11.484 -10.867 -2.934 1 96.06 191 SER A CA 1
ATOM 1540 C C . SER A 1 191 ? 11.391 -11.867 -4.078 1 96.06 191 SER A C 1
ATOM 1542 O O . SER A 1 191 ? 12.18 -12.82 -4.141 1 96.06 191 SER A O 1
ATOM 1544 N N . HIS A 1 192 ? 10.391 -11.727 -4.863 1 95.94 192 HIS A N 1
ATOM 1545 C CA . HIS A 1 192 ? 10.188 -12.562 -6.039 1 95.94 192 HIS A CA 1
ATOM 1546 C C . HIS A 1 192 ? 10.148 -11.734 -7.312 1 95.94 192 HIS A C 1
ATOM 1548 O O . HIS A 1 192 ? 9.586 -10.633 -7.328 1 95.94 192 HIS A O 1
ATOM 1554 N N . PHE A 1 193 ? 10.789 -12.203 -8.297 1 97.62 193 PHE A N 1
ATOM 1555 C CA . PHE A 1 193 ? 10.75 -11.57 -9.609 1 97.62 193 PHE A CA 1
ATOM 1556 C C . PHE A 1 193 ? 9.852 -12.344 -10.555 1 97.62 193 PHE A C 1
ATOM 1558 O O . PHE A 1 193 ? 9.938 -13.57 -10.648 1 97.62 193 PHE A O 1
ATOM 1565 N N . GLN A 1 194 ? 8.906 -11.656 -11.258 1 98.06 194 GLN A N 1
ATOM 1566 C CA . GLN A 1 194 ? 8.031 -12.266 -12.25 1 98.06 194 GLN A CA 1
ATOM 1567 C C . GLN A 1 194 ? 8.016 -11.453 -13.539 1 98.06 194 GLN A C 1
ATOM 1569 O O . GLN A 1 194 ? 8.242 -10.242 -13.523 1 98.06 194 GLN A O 1
ATOM 1574 N N . ARG A 1 195 ? 7.746 -12.109 -14.562 1 98.38 195 ARG A N 1
ATOM 1575 C CA . ARG A 1 195 ? 7.621 -11.5 -15.883 1 98.38 195 ARG A CA 1
ATOM 1576 C C . ARG A 1 195 ? 6.551 -12.203 -16.719 1 98.38 195 ARG A C 1
ATOM 1578 O O . ARG A 1 195 ? 6.363 -13.414 -16.594 1 98.38 195 ARG A O 1
ATOM 1585 N N . THR A 1 196 ? 5.805 -11.43 -17.484 1 98.44 196 THR A N 1
ATOM 1586 C CA . THR A 1 196 ? 4.844 -12.008 -18.406 1 98.44 196 THR A CA 1
ATOM 1587 C C . THR A 1 196 ? 5.094 -11.492 -19.828 1 98.44 196 THR A C 1
ATOM 1589 O O . THR A 1 196 ? 6.027 -10.719 -20.062 1 98.44 196 THR A O 1
ATOM 1592 N N . PHE A 1 197 ? 4.426 -12.016 -20.812 1 98.25 197 PHE A N 1
ATOM 1593 C CA . PHE A 1 197 ? 4.434 -11.633 -22.219 1 98.25 197 PHE A CA 1
ATOM 1594 C C . PHE A 1 197 ? 3.01 -11.492 -22.75 1 98.25 197 PHE A C 1
ATOM 1596 O O . PHE A 1 197 ? 2.055 -11.906 -22.078 1 98.25 197 PHE A O 1
ATOM 1603 N N . ASP A 1 198 ? 2.916 -10.82 -23.844 1 97.44 198 ASP A N 1
ATOM 1604 C CA . ASP A 1 198 ? 1.563 -10.641 -24.359 1 97.44 198 ASP A CA 1
ATOM 1605 C C . ASP A 1 198 ? 1.015 -11.945 -24.922 1 97.44 198 ASP A C 1
ATOM 1607 O O . ASP A 1 198 ? 1.777 -12.859 -25.234 1 97.44 198 ASP A O 1
ATOM 1611 N N . GLU A 1 199 ? -0.27 -11.984 -25.078 1 98.25 199 GLU A N 1
ATOM 1612 C CA . GLU A 1 199 ? -0.986 -13.18 -25.516 1 98.25 199 GLU A CA 1
ATOM 1613 C C . GLU A 1 199 ? -0.449 -13.695 -26.844 1 98.25 199 GLU A C 1
ATOM 1615 O O . GLU A 1 199 ? -0.226 -14.898 -27 1 98.25 199 GLU A O 1
ATOM 1620 N N . LYS A 1 200 ? -0.228 -12.82 -27.797 1 98.12 200 LYS A N 1
ATOM 1621 C CA . LYS A 1 200 ? 0.234 -13.203 -29.125 1 98.12 200 LYS A CA 1
ATOM 1622 C C . LYS A 1 200 ? 1.589 -13.898 -29.062 1 98.12 200 LYS A C 1
ATOM 1624 O O . LYS A 1 200 ? 1.845 -14.844 -29.812 1 98.12 200 LYS A O 1
ATOM 1629 N N . THR A 1 201 ? 2.408 -13.43 -28.219 1 98.5 201 THR A N 1
ATOM 1630 C CA . THR A 1 201 ? 3.736 -14.008 -28.047 1 98.5 201 THR A CA 1
ATOM 1631 C C . THR A 1 201 ? 3.645 -15.438 -27.531 1 98.5 201 THR A C 1
ATOM 1633 O O . THR A 1 201 ? 4.289 -16.344 -28.062 1 98.5 201 THR A O 1
ATOM 1636 N N . TYR A 1 202 ? 2.838 -15.672 -26.516 1 98.69 202 TYR A N 1
ATOM 1637 C CA . TYR A 1 202 ? 2.646 -17.016 -25.984 1 98.69 202 TYR A CA 1
ATOM 1638 C C . TYR A 1 202 ? 2.092 -17.953 -27.062 1 98.69 202 TYR A C 1
ATOM 1640 O O . TYR A 1 202 ? 2.543 -19.094 -27.203 1 98.69 202 TYR A O 1
ATOM 1648 N N . LEU A 1 203 ? 1.111 -17.453 -27.812 1 98.69 203 LEU A N 1
ATOM 1649 C CA . LEU A 1 203 ? 0.497 -18.266 -28.859 1 98.69 203 LEU A CA 1
ATOM 1650 C C . LEU A 1 203 ? 1.526 -18.656 -29.922 1 98.69 203 LEU A C 1
ATOM 1652 O O . LEU A 1 203 ? 1.529 -19.797 -30.391 1 98.69 203 LEU A O 1
ATOM 1656 N N . SER A 1 204 ? 2.369 -17.719 -30.219 1 98.56 204 SER A N 1
ATOM 1657 C CA . SER A 1 204 ? 3.418 -17.984 -31.203 1 98.56 204 SER A CA 1
ATOM 1658 C C . SER A 1 204 ? 4.371 -19.062 -30.719 1 98.56 204 SER A C 1
ATOM 1660 O O . SER A 1 204 ? 4.758 -19.953 -31.484 1 98.56 204 SER A O 1
ATOM 1662 N N . TRP A 1 205 ? 4.793 -18.969 -29.469 1 98.69 205 TRP A N 1
ATOM 1663 C CA . TRP A 1 205 ? 5.711 -19.953 -28.906 1 98.69 205 TRP A CA 1
ATOM 1664 C C . TRP A 1 205 ? 5.066 -21.344 -28.844 1 98.69 205 TRP A C 1
ATOM 1666 O O . TRP A 1 205 ? 5.711 -22.344 -29.156 1 98.69 205 TRP A O 1
ATOM 1676 N N . LEU A 1 206 ? 3.777 -21.391 -28.438 1 98.81 206 LEU A N 1
ATOM 1677 C CA . LEU A 1 206 ? 3.055 -22.656 -28.406 1 98.81 206 LEU A CA 1
ATOM 1678 C C . LEU A 1 206 ? 2.986 -23.281 -29.797 1 98.81 206 LEU A C 1
ATOM 1680 O O . LEU A 1 206 ? 3.219 -24.484 -29.953 1 98.81 206 LEU A O 1
ATOM 1684 N N . ALA A 1 207 ? 2.703 -22.484 -30.781 1 98.25 207 ALA A N 1
ATOM 1685 C CA . ALA A 1 207 ? 2.637 -22.953 -32.156 1 98.25 207 ALA A CA 1
ATOM 1686 C C . ALA A 1 207 ? 3.994 -23.469 -32.625 1 98.25 207 ALA A C 1
ATOM 1688 O O . ALA A 1 207 ? 4.082 -24.516 -33.281 1 98.25 207 ALA A O 1
ATOM 1689 N N . GLN A 1 208 ? 5.008 -22.781 -32.312 1 98.06 208 GLN A N 1
ATOM 1690 C CA . GLN A 1 208 ? 6.367 -23.141 -32.719 1 98.06 208 GLN A CA 1
ATOM 1691 C C . GLN A 1 208 ? 6.762 -24.5 -32.156 1 98.06 208 GLN A C 1
ATOM 1693 O O . GLN A 1 208 ? 7.477 -25.266 -32.812 1 98.06 208 GLN A O 1
ATOM 1698 N N . VAL A 1 209 ? 6.355 -24.766 -30.984 1 98.25 209 VAL A N 1
ATOM 1699 C CA . VAL A 1 209 ? 6.699 -26.016 -30.312 1 98.25 209 VAL A CA 1
ATOM 1700 C C . VAL A 1 209 ? 5.906 -27.172 -30.922 1 98.25 209 VAL A C 1
ATOM 1702 O O . VAL A 1 209 ? 6.371 -28.312 -30.938 1 98.25 209 VAL A O 1
ATOM 1705 N N . GLY A 1 210 ? 4.625 -26.938 -31.391 1 98.12 210 GLY A N 1
ATOM 1706 C CA . GLY A 1 210 ? 3.855 -27.953 -32.062 1 98.12 210 GLY A CA 1
ATOM 1707 C C . GLY A 1 210 ? 2.445 -28.109 -31.531 1 98.12 210 GLY A C 1
ATOM 1708 O O . GLY A 1 210 ? 1.666 -28.922 -32.031 1 98.12 210 GLY A O 1
ATOM 1709 N N . PHE A 1 211 ? 2.078 -27.234 -30.547 1 98.44 211 PHE A N 1
ATOM 1710 C CA . PHE A 1 211 ? 0.732 -27.312 -30 1 98.44 211 PHE A CA 1
ATOM 1711 C C . PHE A 1 211 ? -0.303 -26.875 -31.031 1 98.44 211 PHE A C 1
ATOM 1713 O O . PHE A 1 211 ? -0.043 -25.984 -31.844 1 98.44 211 PHE A O 1
ATOM 1720 N N . LYS A 1 212 ? -1.435 -27.547 -30.875 1 93.5 212 LYS A N 1
ATOM 1721 C CA . LYS A 1 212 ? -2.551 -27.266 -31.766 1 93.5 212 LYS A CA 1
ATOM 1722 C C . LYS A 1 212 ? -3.805 -26.891 -30.984 1 93.5 212 LYS A C 1
ATOM 1724 O O . LYS A 1 212 ? -3.889 -27.1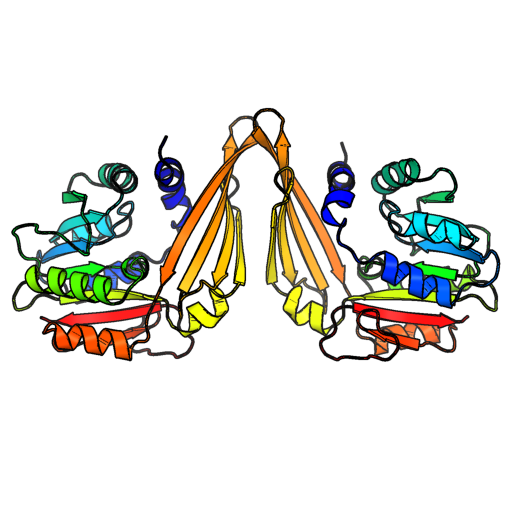41 -29.781 1 93.5 212 LYS A O 1
ATOM 1729 N N . HIS A 1 213 ? -4.758 -26.188 -31.625 1 93.75 213 HIS A N 1
ATOM 1730 C CA . HIS A 1 213 ? -6.059 -25.859 -31.062 1 93.75 213 HIS A CA 1
ATOM 1731 C C . HIS A 1 213 ? -5.906 -25.125 -29.734 1 93.75 213 HIS A C 1
ATOM 1733 O O . HIS A 1 213 ? -6.48 -25.547 -28.719 1 93.75 213 HIS A O 1
ATOM 1739 N N . VAL A 1 214 ? -5.203 -24.094 -29.75 1 97.56 214 VAL A N 1
ATOM 1740 C CA . VAL A 1 214 ? -4.98 -23.328 -28.531 1 97.56 214 VAL A CA 1
ATOM 1741 C C . VAL A 1 214 ? -6.145 -22.375 -28.297 1 97.56 214 VAL A C 1
ATOM 1743 O O . VAL A 1 214 ? -6.496 -21.578 -29.172 1 97.56 214 VAL A O 1
ATOM 1746 N N . GLU A 1 215 ? -6.734 -22.484 -27.141 1 97.19 215 GLU A N 1
ATOM 1747 C CA . GLU A 1 215 ? -7.801 -21.578 -26.703 1 97.19 215 GLU A CA 1
ATOM 1748 C C . GLU A 1 215 ? -7.336 -20.703 -25.531 1 97.19 215 GLU A C 1
ATOM 1750 O O . GLU A 1 215 ? -6.598 -21.172 -24.656 1 97.19 215 GLU A O 1
ATOM 1755 N N . THR A 1 216 ? -7.801 -19.406 -25.562 1 98.25 216 THR A N 1
ATOM 1756 C CA . THR A 1 216 ? -7.477 -18.5 -24.469 1 98.25 216 THR A CA 1
ATOM 1757 C C . THR A 1 216 ? -8.734 -17.844 -23.906 1 98.25 216 THR A C 1
ATOM 1759 O O . THR A 1 216 ? -9.734 -17.703 -24.625 1 98.25 216 THR A O 1
ATOM 1762 N N . PHE A 1 217 ? -8.734 -17.562 -22.703 1 98.25 217 PHE A N 1
ATOM 1763 C CA . PHE A 1 217 ? -9.812 -16.859 -22.016 1 98.25 217 PHE A CA 1
ATOM 1764 C C . PHE A 1 217 ? -9.289 -16.141 -20.766 1 98.25 217 PHE A C 1
ATOM 1766 O O . PHE A 1 217 ? -8.117 -16.266 -20.422 1 98.25 217 PHE A O 1
ATOM 1773 N N . THR A 1 218 ? -10.156 -15.344 -20.125 1 98.31 218 THR A N 1
ATOM 1774 C CA . THR A 1 218 ? -9.656 -14.531 -19.016 1 98.31 218 THR A CA 1
ATOM 1775 C C . THR A 1 218 ? -10.523 -14.719 -17.781 1 98.31 218 THR A C 1
ATOM 1777 O O . THR A 1 218 ? -11.703 -15.047 -17.891 1 98.31 218 THR A O 1
ATOM 1780 N N . ASP A 1 219 ? -9.914 -14.641 -16.625 1 97.56 219 ASP A N 1
ATOM 1781 C CA . ASP A 1 219 ? -10.547 -14.531 -15.312 1 97.56 219 ASP A CA 1
ATOM 1782 C C . ASP A 1 219 ? -11.531 -15.672 -15.078 1 97.56 219 ASP A C 1
ATOM 1784 O O . ASP A 1 219 ? -12.672 -15.445 -14.664 1 97.56 219 ASP A O 1
ATOM 1788 N N . PHE A 1 220 ? -11.164 -16.812 -15.484 1 97.31 220 PHE A N 1
ATOM 1789 C CA . PHE A 1 220 ? -11.828 -18.078 -15.195 1 97.31 220 PHE A CA 1
ATOM 1790 C C . PHE A 1 220 ? -13.141 -18.188 -15.953 1 97.31 220 PHE A C 1
ATOM 1792 O O . PHE A 1 220 ? -13.961 -19.062 -15.648 1 97.31 220 PHE A O 1
ATOM 1799 N N . ASN A 1 221 ? -13.367 -17.312 -16.875 1 95.69 221 ASN A N 1
ATOM 1800 C CA . ASN A 1 221 ? -14.555 -17.391 -17.719 1 95.69 221 ASN A CA 1
ATOM 1801 C C . ASN A 1 221 ? -14.195 -17.734 -19.172 1 95.69 221 ASN A C 1
ATOM 1803 O O . ASN A 1 221 ? -13.695 -16.891 -19.906 1 95.69 221 ASN A O 1
ATOM 1807 N N . ILE A 1 222 ? -14.539 -18.859 -19.578 1 92.69 222 ILE A N 1
ATOM 1808 C CA . ILE A 1 222 ? -14.109 -19.422 -20.859 1 92.69 222 ILE A CA 1
ATOM 1809 C C . ILE A 1 222 ? -14.711 -18.609 -22 1 92.69 222 ILE A C 1
ATOM 1811 O O . ILE A 1 222 ? -14.172 -18.609 -23.109 1 92.69 222 ILE A O 1
ATOM 1815 N N . ASP A 1 223 ? -15.766 -17.891 -21.75 1 92.69 223 ASP A N 1
ATOM 1816 C CA . ASP A 1 223 ? -16.469 -17.141 -22.797 1 92.69 223 ASP A CA 1
ATOM 1817 C C . ASP A 1 223 ? -16.031 -15.68 -22.812 1 92.69 223 ASP A C 1
ATOM 1819 O O . ASP A 1 223 ? -16.578 -14.875 -23.562 1 92.69 223 ASP A O 1
ATOM 1823 N N . GLU A 1 224 ? -15.086 -15.422 -21.969 1 92 224 GLU A N 1
ATOM 1824 C CA . GLU A 1 224 ? -14.734 -14.016 -21.828 1 92 224 GLU A CA 1
ATOM 1825 C C . GLU A 1 224 ? -13.266 -13.773 -22.172 1 92 224 GLU A C 1
ATOM 1827 O O . GLU A 1 224 ? -12.414 -14.609 -21.875 1 92 224 GLU A O 1
ATOM 1832 N N . HIS A 1 225 ? -13.047 -12.641 -22.859 1 95.06 225 HIS A N 1
ATOM 1833 C CA . HIS A 1 225 ? -11.711 -12.117 -23.141 1 95.06 225 HIS A CA 1
ATOM 1834 C C . HIS A 1 225 ? -11.672 -10.602 -22.969 1 95.06 225 HIS A C 1
ATOM 1836 O O . HIS A 1 225 ? -11.672 -9.852 -23.938 1 95.06 225 HIS A O 1
ATOM 1842 N N . ASN A 1 226 ? -11.492 -10.25 -21.734 1 94 226 ASN A N 1
ATOM 1843 C CA . ASN A 1 226 ? -11.578 -8.844 -21.359 1 94 226 ASN A CA 1
ATOM 1844 C C . ASN A 1 226 ? -10.211 -8.164 -21.375 1 94 226 ASN A C 1
ATOM 1846 O O . ASN A 1 226 ? -9.219 -8.75 -20.938 1 94 226 ASN A O 1
ATOM 1850 N N . GLU A 1 227 ? -10.211 -7.004 -21.828 1 92.69 227 GLU A N 1
ATOM 1851 C CA . GLU A 1 227 ? -8.961 -6.258 -21.922 1 92.69 227 GLU A CA 1
ATOM 1852 C C . GLU A 1 227 ? -8.438 -5.871 -20.547 1 92.69 227 GLU A C 1
ATOM 1854 O O . GLU A 1 227 ? -7.23 -5.734 -20.344 1 92.69 227 GLU A O 1
ATOM 1859 N N . ASP A 1 228 ? -9.305 -5.746 -19.594 1 95.88 228 ASP A N 1
ATOM 1860 C CA . ASP A 1 228 ? -8.914 -5.316 -18.266 1 95.88 228 ASP A CA 1
ATOM 1861 C C . ASP A 1 228 ? -8.883 -6.5 -17.297 1 95.88 228 ASP A C 1
ATOM 1863 O O . ASP A 1 228 ? -8.969 -6.312 -16.078 1 95.88 228 ASP A O 1
ATOM 1867 N N . ALA A 1 229 ? -8.789 -7.668 -17.875 1 97.62 229 ALA A N 1
ATOM 1868 C CA . ALA A 1 229 ? -8.727 -8.867 -17.047 1 97.62 229 ALA A CA 1
ATOM 1869 C C . ALA A 1 229 ? -7.387 -8.961 -16.328 1 97.62 229 ALA A C 1
ATOM 1871 O O . ALA A 1 229 ? -6.418 -8.305 -16.703 1 97.62 229 ALA A O 1
ATOM 1872 N N . GLU A 1 230 ? -7.375 -9.773 -15.297 1 97.69 230 GLU A N 1
ATOM 1873 C CA . GLU A 1 230 ? -6.18 -9.867 -14.469 1 97.69 230 GLU A CA 1
ATOM 1874 C C . GLU A 1 230 ? -5.414 -11.156 -14.734 1 97.69 230 GLU A C 1
ATOM 1876 O O . GLU A 1 230 ? -4.219 -11.25 -14.445 1 97.69 230 GLU A O 1
ATOM 1881 N N . ARG A 1 231 ? -6.117 -12.141 -15.172 1 98.44 231 ARG A N 1
ATOM 1882 C CA . ARG A 1 231 ? -5.508 -13.438 -15.414 1 98.44 231 ARG A CA 1
ATOM 1883 C C . ARG A 1 231 ? -5.848 -13.953 -16.812 1 98.44 231 ARG A C 1
ATOM 1885 O O . ARG A 1 231 ? -7.004 -13.883 -17.234 1 98.44 231 ARG A O 1
ATOM 1892 N N . LEU A 1 232 ? -4.844 -14.359 -17.562 1 98.69 232 LEU A N 1
ATOM 1893 C CA . LEU A 1 232 ? -4.988 -14.922 -18.906 1 98.69 232 LEU A CA 1
ATOM 1894 C C . LEU A 1 232 ? -4.738 -16.422 -18.891 1 98.69 232 LEU A C 1
ATOM 1896 O O . LEU A 1 232 ? -3.707 -16.891 -18.391 1 98.69 232 LEU A O 1
ATOM 1900 N N . PHE A 1 233 ? -5.684 -17.203 -19.391 1 98.75 233 PHE A N 1
ATOM 1901 C CA . PHE A 1 233 ? -5.594 -18.656 -19.406 1 98.75 233 PHE A CA 1
ATOM 1902 C C . PHE A 1 233 ? -5.328 -19.172 -20.812 1 98.75 233 PHE A C 1
ATOM 1904 O O . PHE A 1 233 ? -5.793 -18.578 -21.797 1 98.75 233 PHE A O 1
ATOM 1911 N N . PHE A 1 234 ? -4.625 -20.297 -20.938 1 98.75 234 PHE A N 1
ATOM 1912 C CA . PHE A 1 234 ? -4.363 -21.016 -22.172 1 98.75 234 PHE A CA 1
ATOM 1913 C C . PHE A 1 234 ? -4.711 -22.5 -22.031 1 98.75 234 PHE A C 1
ATOM 1915 O O . PHE A 1 234 ? -4.363 -23.125 -21.016 1 98.75 234 PHE A O 1
ATOM 1922 N N . ILE A 1 235 ? -5.434 -23.016 -22.938 1 98.38 235 ILE A N 1
ATOM 1923 C CA . ILE A 1 235 ? -5.633 -24.453 -23.125 1 98.38 235 ILE A CA 1
ATOM 1924 C C . ILE A 1 235 ? -5.086 -24.875 -24.484 1 98.38 235 ILE A C 1
ATOM 1926 O O . ILE A 1 235 ? -5.602 -24.469 -25.516 1 98.38 235 ILE A O 1
ATOM 1930 N N . ALA A 1 236 ? -4.039 -25.688 -24.469 1 98.5 236 ALA A N 1
ATOM 1931 C CA . ALA A 1 236 ? -3.369 -26.094 -25.688 1 98.5 236 ALA A CA 1
ATOM 1932 C C . ALA A 1 236 ? -3.354 -27.609 -25.828 1 98.5 236 ALA A C 1
ATOM 1934 O O . ALA A 1 236 ? -2.996 -28.328 -24.891 1 98.5 236 ALA A O 1
ATOM 1935 N N . LYS A 1 237 ? -3.676 -28.078 -26.984 1 97.31 237 LYS A N 1
ATOM 1936 C CA . LYS A 1 237 ? -3.65 -29.516 -27.266 1 97.31 237 LYS A CA 1
ATOM 1937 C C . LYS A 1 237 ? -2.398 -29.891 -28.047 1 97.31 237 LYS A C 1
ATOM 1939 O O . LYS A 1 237 ? -1.905 -29.125 -28.859 1 97.31 237 LYS A O 1
ATOM 1944 N N . LYS A 1 238 ? -1.893 -31 -27.719 1 96.56 238 LYS A N 1
ATOM 1945 C CA . LYS A 1 238 ? -0.76 -31.5 -28.5 1 96.56 238 LYS A CA 1
ATOM 1946 C C . LYS A 1 238 ? -1.189 -31.891 -29.906 1 96.56 238 LYS A C 1
ATOM 1948 O O . LYS A 1 238 ? -2.289 -32.406 -30.109 1 96.56 238 LYS A O 1
ATOM 1953 N N . MET B 1 1 ? 0.08 3.209 28.906 1 32.16 1 MET B N 1
ATOM 1954 C CA . MET B 1 1 ? 0.596 4.391 28.219 1 32.16 1 MET B CA 1
ATOM 1955 C C . MET B 1 1 ? -0.259 4.727 27 1 32.16 1 MET B C 1
ATOM 1957 O O . MET B 1 1 ? -0.681 3.834 26.266 1 32.16 1 MET B O 1
ATOM 1961 N N . SER B 1 2 ? -0.908 5.828 26.891 1 34.31 2 SER B N 1
ATOM 1962 C CA . SER B 1 2 ? -1.954 6.289 25.984 1 34.31 2 SER B CA 1
ATOM 1963 C C . SER B 1 2 ? -1.588 6.012 24.531 1 34.31 2 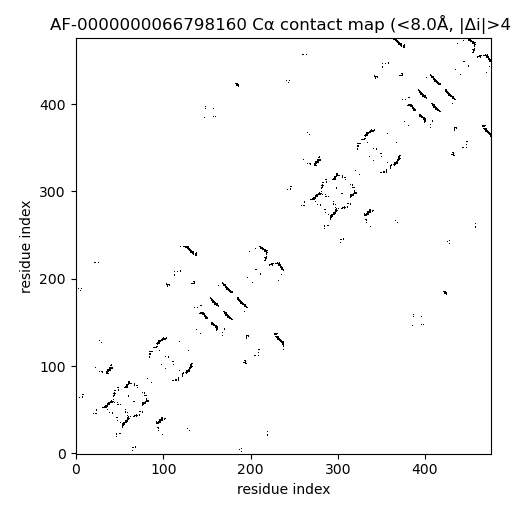SER B C 1
ATOM 1965 O O . SER B 1 2 ? -0.408 5.902 24.188 1 34.31 2 SER B O 1
ATOM 1967 N N . GLN B 1 3 ? -2.475 5.562 23.672 1 40.34 3 GLN B N 1
ATOM 1968 C CA . GLN B 1 3 ? -2.555 5.348 22.234 1 40.34 3 GLN B CA 1
ATOM 1969 C C . GLN B 1 3 ? -1.632 6.305 21.484 1 40.34 3 GLN B C 1
ATOM 1971 O O . GLN B 1 3 ? -0.95 5.906 20.531 1 40.34 3 GLN B O 1
ATOM 1976 N N . TYR B 1 4 ? -1.78 7.691 21.797 1 50.41 4 TYR B N 1
ATOM 1977 C CA . TYR B 1 4 ? -1.01 8.773 21.188 1 50.41 4 TYR B CA 1
ATOM 1978 C C . TYR B 1 4 ? 0.443 8.727 21.641 1 50.41 4 TYR B C 1
ATOM 1980 O O . TYR B 1 4 ? 1.315 9.336 21.016 1 50.41 4 TYR B O 1
ATOM 1988 N N . ALA B 1 5 ? 0.631 7.793 22.578 1 63.69 5 ALA B N 1
ATOM 1989 C CA . ALA B 1 5 ? 1.949 7.855 23.203 1 63.69 5 ALA B CA 1
ATOM 1990 C C . ALA B 1 5 ? 3.018 7.258 22.281 1 63.69 5 ALA B C 1
ATOM 1992 O O . ALA B 1 5 ? 4.074 7.859 22.078 1 63.69 5 ALA B O 1
ATOM 1993 N N . GLU B 1 6 ? 2.641 6.227 21.562 1 80.69 6 GLU B N 1
ATOM 1994 C CA . GLU B 1 6 ? 3.68 5.594 20.75 1 80.69 6 GLU B CA 1
ATOM 1995 C C . GLU B 1 6 ? 3.918 6.359 19.453 1 80.69 6 GLU B C 1
ATOM 1997 O O . GLU B 1 6 ? 5.055 6.461 18.984 1 80.69 6 GLU B O 1
ATOM 2002 N N . MET B 1 7 ? 2.895 6.973 19 1 83.94 7 MET B N 1
ATOM 2003 C CA . MET B 1 7 ? 2.982 7.727 17.75 1 83.94 7 MET B CA 1
ATOM 2004 C C . MET B 1 7 ? 3.939 8.906 17.891 1 83.94 7 MET B C 1
ATOM 2006 O O . MET B 1 7 ? 4.766 9.148 17.016 1 83.94 7 MET B O 1
ATOM 2010 N N . SER B 1 8 ? 3.805 9.57 19.016 1 85.56 8 SER B N 1
ATOM 2011 C CA . SER B 1 8 ? 4.625 10.766 19.203 1 85.56 8 SER B CA 1
ATOM 2012 C C . SER B 1 8 ? 6.109 10.414 19.203 1 85.56 8 SER B C 1
ATOM 2014 O O . SER B 1 8 ? 6.949 11.242 18.828 1 85.56 8 SER B O 1
ATOM 2016 N N . LEU B 1 9 ? 6.371 9.203 19.5 1 82.31 9 LEU B N 1
ATOM 2017 C CA . LEU B 1 9 ? 7.758 8.766 19.625 1 82.31 9 LEU B CA 1
ATOM 2018 C C . LEU B 1 9 ? 8.359 8.477 18.266 1 82.31 9 LEU B C 1
ATOM 2020 O O . LEU B 1 9 ? 9.57 8.617 18.078 1 82.31 9 LEU B O 1
ATOM 2024 N N . VAL B 1 10 ? 7.5 8.125 17.359 1 89.06 10 VAL B N 1
ATOM 2025 C CA . VAL B 1 10 ? 8.031 7.738 16.062 1 89.06 10 VAL B CA 1
ATOM 2026 C C . VAL B 1 10 ? 7.723 8.828 15.031 1 89.06 10 VAL B C 1
ATOM 2028 O O . VAL B 1 10 ? 8.266 8.812 13.93 1 89.06 10 VAL B O 1
ATOM 2031 N N . TYR B 1 11 ? 6.938 9.805 15.367 1 89.88 11 TYR B N 1
ATOM 2032 C CA . TYR B 1 11 ? 6.418 10.789 14.422 1 89.88 11 TYR B CA 1
ATOM 2033 C C . TYR B 1 11 ? 7.555 11.531 13.734 1 89.88 11 TYR B C 1
ATOM 2035 O O . TYR B 1 11 ? 7.566 11.656 12.508 1 89.88 11 TYR B O 1
ATOM 2043 N N . ASP B 1 12 ? 8.5 11.969 14.484 1 87.69 12 ASP B N 1
ATOM 2044 C CA . ASP B 1 12 ? 9.594 12.758 13.93 1 87.69 12 ASP B CA 1
ATOM 2045 C C . ASP B 1 12 ? 10.367 11.961 12.891 1 87.69 12 ASP B C 1
ATOM 2047 O O . ASP B 1 12 ? 10.781 12.5 11.859 1 87.69 12 ASP B O 1
ATOM 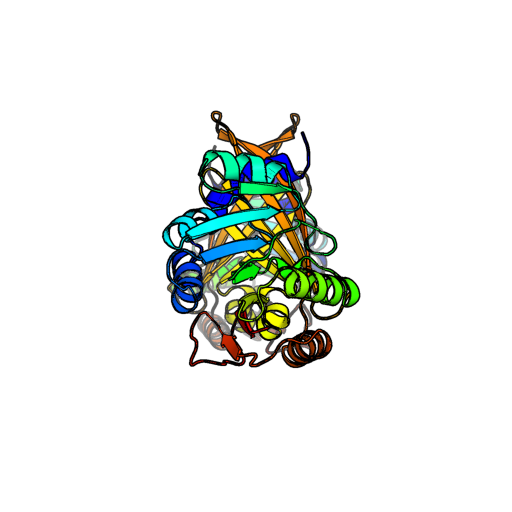2051 N N . GLN B 1 13 ? 10.547 10.727 13.188 1 87 13 GLN B N 1
ATOM 2052 C CA . GLN B 1 13 ? 11.273 9.875 12.25 1 87 13 GLN B CA 1
ATOM 2053 C C . GLN B 1 13 ? 10.5 9.711 10.945 1 87 13 GLN B C 1
ATOM 2055 O O . GLN B 1 13 ? 11.094 9.617 9.867 1 87 13 GLN B O 1
ATOM 2060 N N . LEU B 1 14 ? 9.258 9.711 11.023 1 88.94 14 LEU B N 1
ATOM 2061 C CA . LEU B 1 14 ? 8.398 9.469 9.875 1 88.94 14 LEU B CA 1
ATOM 2062 C C . LEU B 1 14 ? 8.242 10.734 9.031 1 88.94 14 LEU B C 1
ATOM 2064 O O . LEU B 1 14 ? 7.992 10.656 7.828 1 88.94 14 LEU B O 1
ATOM 2068 N N . THR B 1 15 ? 8.422 11.914 9.633 1 90.69 15 THR B N 1
ATOM 2069 C CA . THR B 1 15 ? 8.117 13.164 8.953 1 90.69 15 THR B CA 1
ATOM 2070 C C . THR B 1 15 ? 9.398 13.953 8.68 1 90.69 15 THR B C 1
ATOM 2072 O O . THR B 1 15 ? 9.336 15.141 8.352 1 90.69 15 THR B O 1
ATOM 2075 N N . GLN B 1 16 ? 10.547 13.289 8.812 1 86.75 16 GLN B N 1
ATOM 2076 C CA . GLN B 1 16 ? 11.836 13.953 8.641 1 86.75 16 GLN B CA 1
ATOM 2077 C C . GLN B 1 16 ? 11.984 14.531 7.238 1 86.75 16 GLN B C 1
ATOM 2079 O O . GLN B 1 16 ? 12.664 15.531 7.043 1 86.75 16 GLN B O 1
ATOM 2084 N N . ASP B 1 17 ? 11.281 13.977 6.32 1 89.06 17 ASP B N 1
ATOM 2085 C CA . ASP B 1 17 ? 11.492 14.367 4.93 1 89.06 17 ASP B CA 1
ATOM 2086 C C . ASP B 1 17 ? 10.445 15.398 4.492 1 89.06 17 ASP B C 1
ATOM 2088 O O . ASP B 1 17 ? 10.398 15.773 3.318 1 89.06 17 ASP B O 1
ATOM 2092 N N . GLN B 1 18 ? 9.68 15.883 5.371 1 93.88 18 GLN B N 1
ATOM 2093 C CA . GLN B 1 18 ? 8.703 16.906 5.027 1 93.88 18 GLN B CA 1
ATOM 2094 C C . GLN B 1 18 ? 9.391 18.219 4.668 1 93.88 18 GLN B C 1
ATOM 2096 O O . GLN B 1 18 ? 10.43 18.562 5.234 1 93.88 18 GLN B O 1
ATOM 2101 N N . PRO B 1 19 ? 8.797 18.953 3.783 1 96 19 PRO B N 1
ATOM 2102 C CA . PRO B 1 19 ? 9.438 20.203 3.344 1 96 19 PRO B CA 1
ATOM 2103 C C . PRO B 1 19 ? 9.156 21.375 4.285 1 96 19 PRO B C 1
ATOM 2105 O O . PRO B 1 19 ? 8.625 22.406 3.855 1 96 19 PRO B O 1
ATOM 2108 N N . TYR B 1 20 ? 9.609 21.266 5.516 1 97.25 20 TYR B N 1
ATOM 2109 C CA . TYR B 1 20 ? 9.352 22.266 6.543 1 97.25 20 TYR B CA 1
ATOM 2110 C C . TYR B 1 20 ? 9.875 23.641 6.121 1 97.25 20 TYR B C 1
ATOM 2112 O O . TYR B 1 20 ? 9.266 24.672 6.438 1 97.25 20 TYR B O 1
ATOM 2120 N N . GLU B 1 21 ? 10.938 23.625 5.418 1 97 21 GLU B N 1
ATOM 2121 C CA . GLU B 1 21 ? 11.547 24.875 4.98 1 97 21 GLU B CA 1
ATOM 2122 C C . GLU B 1 21 ? 10.609 25.641 4.047 1 97 21 GLU B C 1
ATOM 2124 O O . GLU B 1 21 ? 10.602 26.875 4.055 1 97 21 GLU B O 1
ATOM 2129 N N . LYS B 1 22 ? 9.914 24.938 3.271 1 98.12 22 LYS B N 1
ATOM 2130 C CA . LYS B 1 22 ? 8.992 25.594 2.355 1 98.12 22 LYS B CA 1
ATOM 2131 C C . LYS B 1 22 ? 7.852 26.266 3.115 1 98.12 22 LYS B C 1
ATOM 2133 O O . LYS B 1 22 ? 7.438 27.375 2.766 1 98.12 22 LYS B O 1
ATOM 2138 N N . TRP B 1 23 ? 7.344 25.656 4.137 1 98.31 23 TRP B N 1
ATOM 2139 C CA . TRP B 1 23 ? 6.348 26.281 4.992 1 98.31 23 TRP B CA 1
ATOM 2140 C C . TRP B 1 23 ? 6.926 27.516 5.68 1 98.31 23 TRP B C 1
ATOM 2142 O O . TRP B 1 23 ? 6.273 28.562 5.742 1 98.31 23 TRP B O 1
ATOM 2152 N N . PHE B 1 24 ? 8.148 27.328 6.176 1 98.19 24 PHE B N 1
ATOM 2153 C CA . PHE B 1 24 ? 8.844 28.438 6.828 1 98.19 24 PHE B CA 1
ATOM 2154 C C . PHE B 1 24 ? 8.914 29.641 5.906 1 98.19 24 PHE B C 1
ATOM 2156 O O . PHE B 1 24 ? 8.633 30.766 6.328 1 98.19 24 PHE B O 1
ATOM 2163 N N . GLU B 1 25 ? 9.273 29.406 4.664 1 97.81 25 GLU B N 1
ATOM 2164 C CA . GLU B 1 25 ? 9.43 30.5 3.703 1 97.81 25 GLU B CA 1
ATOM 2165 C C . GLU B 1 25 ? 8.109 31.203 3.453 1 97.81 25 GLU B C 1
ATOM 2167 O O . GLU B 1 25 ? 8.078 32.438 3.27 1 97.81 25 GLU B O 1
ATOM 2172 N N . ILE B 1 26 ? 7.086 30.5 3.412 1 97.56 26 ILE B N 1
ATOM 2173 C CA . ILE B 1 26 ? 5.77 31.094 3.213 1 97.56 26 ILE B CA 1
ATOM 2174 C C . ILE B 1 26 ? 5.465 32.062 4.352 1 97.56 26 ILE B C 1
ATOM 2176 O O . ILE B 1 26 ? 5.012 33.188 4.117 1 97.56 26 ILE B O 1
ATOM 2180 N N . VAL B 1 27 ? 5.73 31.641 5.578 1 97.88 27 VAL B N 1
ATOM 2181 C CA . VAL B 1 27 ? 5.469 32.469 6.742 1 97.88 27 VAL B CA 1
ATOM 2182 C C . VAL B 1 27 ? 6.387 33.688 6.715 1 97.88 27 VAL B C 1
ATOM 2184 O O . VAL B 1 27 ? 5.938 34.812 6.934 1 97.88 27 VAL B O 1
ATOM 2187 N N . LYS B 1 28 ? 7.629 33.469 6.449 1 97.31 28 LYS B N 1
ATOM 2188 C CA . LYS B 1 28 ? 8.641 34.5 6.434 1 97.31 28 LYS B CA 1
ATOM 2189 C C . LYS B 1 28 ? 8.25 35.625 5.488 1 97.31 28 LYS B C 1
ATOM 2191 O O . LYS B 1 28 ? 8.453 36.812 5.797 1 97.31 28 LYS B O 1
ATOM 2196 N N . ASN B 1 29 ? 7.664 35.281 4.395 1 95.62 29 ASN B N 1
ATOM 2197 C CA . ASN B 1 29 ? 7.293 36.25 3.371 1 95.62 29 ASN B CA 1
ATOM 2198 C C . ASN B 1 29 ? 6.168 37.156 3.846 1 95.62 29 ASN B C 1
ATOM 2200 O O . ASN B 1 29 ? 5.902 38.188 3.234 1 95.62 29 ASN B O 1
ATOM 2204 N N . HIS B 1 30 ? 5.559 36.844 4.957 1 93.12 30 HIS B N 1
ATOM 2205 C CA . HIS B 1 30 ? 4.445 37.625 5.457 1 93.12 30 HIS B CA 1
ATOM 2206 C C . HIS B 1 30 ? 4.754 38.219 6.836 1 93.12 30 HIS B C 1
ATOM 2208 O O . HIS B 1 30 ? 3.883 38.812 7.473 1 93.12 30 HIS B O 1
ATOM 2214 N N . CYS B 1 31 ? 5.875 37.906 7.297 1 89.44 31 CYS B N 1
ATOM 2215 C CA . CYS B 1 31 ? 6.305 38.344 8.617 1 89.44 31 CYS B CA 1
ATOM 2216 C C . CYS B 1 31 ? 6.945 39.719 8.555 1 89.44 31 CYS B C 1
ATOM 2218 O O . CYS B 1 31 ? 7.652 40.031 7.594 1 89.44 31 CYS B O 1
ATOM 2220 N N . LYS B 1 32 ? 6.594 40.469 9.43 1 82.19 32 LYS B N 1
ATOM 2221 C CA . LYS B 1 32 ? 7.285 41.719 9.672 1 82.19 32 LYS B CA 1
ATOM 2222 C C . LYS B 1 32 ? 8.352 41.562 10.75 1 82.19 32 LYS B C 1
ATOM 2224 O O . LYS B 1 32 ? 8.516 40.5 11.312 1 82.19 32 LYS B O 1
ATOM 2229 N N . ASP B 1 33 ? 9.023 42.719 11.086 1 80.38 33 ASP B N 1
ATOM 2230 C CA . ASP B 1 33 ? 10.086 42.688 12.094 1 80.38 33 ASP B CA 1
ATOM 2231 C C . ASP B 1 33 ? 9.539 42.25 13.445 1 80.38 33 ASP B C 1
ATOM 2233 O O . ASP B 1 33 ? 8.75 42.969 14.07 1 80.38 33 ASP B O 1
ATOM 2237 N N . GLU B 1 34 ? 9.969 40.969 14.023 1 89 34 GLU B N 1
ATOM 2238 C CA . GLU B 1 34 ? 9.656 40.344 15.312 1 89 34 GLU B CA 1
ATOM 2239 C C . GLU B 1 34 ? 8.156 40.156 15.477 1 89 34 GLU B C 1
ATOM 2241 O O . GLU B 1 34 ? 7.543 40.719 16.391 1 89 34 GLU B O 1
ATOM 2246 N N . SER B 1 35 ? 7.562 39.25 14.688 1 94.19 35 SER B N 1
ATOM 2247 C CA . SER B 1 35 ? 6.125 39 14.695 1 94.19 35 SER B CA 1
ATOM 2248 C C . SER B 1 35 ? 5.73 38.062 15.828 1 94.19 35 SER B C 1
ATOM 2250 O O . SER B 1 35 ? 6.523 37.219 16.234 1 94.19 35 SER B O 1
ATOM 2252 N N . ASN B 1 36 ? 4.566 38.312 16.422 1 97.62 36 ASN B N 1
ATOM 2253 C CA . ASN B 1 36 ? 3.926 37.312 17.281 1 97.62 36 ASN B CA 1
ATOM 2254 C C . ASN B 1 36 ? 3.201 36.25 16.453 1 97.62 36 ASN B C 1
ATOM 2256 O O . ASN B 1 36 ? 2.258 36.594 15.719 1 97.62 36 ASN B O 1
ATOM 2260 N N . ILE B 1 37 ? 3.67 35 16.531 1 98.38 37 ILE B N 1
ATOM 2261 C CA . ILE B 1 37 ? 3.178 33.938 15.664 1 98.38 37 ILE B CA 1
ATOM 2262 C C . ILE B 1 37 ? 2.529 32.844 16.5 1 98.38 37 ILE B C 1
ATOM 2264 O O . ILE B 1 37 ? 3.082 32.406 17.531 1 98.38 37 ILE B O 1
ATOM 2268 N N . LEU B 1 38 ? 1.338 32.438 16.156 1 98.81 38 LEU B N 1
ATOM 2269 C CA . LEU B 1 38 ? 0.677 31.266 16.719 1 98.81 38 LEU B CA 1
ATOM 2270 C C . LEU B 1 38 ? 0.61 30.125 15.703 1 98.81 38 LEU B C 1
ATOM 2272 O O . LEU B 1 38 ? 0.063 30.297 14.617 1 98.81 38 LEU B O 1
ATOM 2276 N N . ASP B 1 39 ? 1.208 29.031 16 1 98.81 39 ASP B N 1
ATOM 2277 C CA . ASP B 1 39 ? 1.176 27.828 15.172 1 98.81 39 ASP B CA 1
ATOM 2278 C C . ASP B 1 39 ? 0.231 26.781 15.758 1 98.81 39 ASP B C 1
ATOM 2280 O O . ASP B 1 39 ? 0.582 26.078 16.703 1 98.81 39 ASP B O 1
ATOM 2284 N N . ILE B 1 40 ? -0.973 26.656 15.156 1 98.81 40 ILE B N 1
ATOM 2285 C CA . ILE B 1 40 ? -2.016 25.766 15.648 1 98.81 40 ILE B CA 1
ATOM 2286 C C . ILE B 1 40 ? -1.856 24.391 15.008 1 98.81 40 ILE B C 1
ATOM 2288 O O . ILE B 1 40 ? -1.662 24.281 13.789 1 98.81 40 ILE B O 1
ATOM 2292 N N . GLY B 1 41 ? -2.051 23.344 15.805 1 98.25 41 GLY B N 1
ATOM 2293 C CA . GLY B 1 41 ? -1.736 22 15.328 1 98.25 41 GLY B CA 1
ATOM 2294 C C . GLY B 1 41 ? -0.252 21.781 15.102 1 98.25 41 GLY B C 1
ATOM 2295 O O . GLY B 1 41 ? 0.154 21.281 14.055 1 98.25 41 GLY B O 1
ATOM 2296 N N . CYS B 1 42 ? 0.538 22.203 16.047 1 98.06 42 CYS B N 1
ATOM 2297 C CA . CYS B 1 42 ? 1.979 22.312 15.844 1 98.06 42 CYS B CA 1
ATOM 2298 C C . CYS B 1 42 ? 2.652 20.953 15.961 1 98.06 42 CYS B C 1
ATOM 2300 O O . CYS B 1 42 ? 3.82 20.797 15.594 1 98.06 42 CYS B O 1
ATOM 2302 N N . GLY B 1 43 ? 1.995 19.891 16.484 1 96.44 43 GLY B N 1
ATOM 2303 C CA . GLY B 1 43 ? 2.564 18.562 16.609 1 96.44 43 GLY B CA 1
ATOM 2304 C C . GLY B 1 43 ? 3.828 18.531 17.453 1 96.44 43 GLY B C 1
ATOM 2305 O O . GLY B 1 43 ? 3.855 19.062 18.562 1 96.44 43 GLY B O 1
ATOM 2306 N N . THR B 1 44 ? 4.801 17.891 16.953 1 95.75 44 THR B N 1
ATOM 2307 C CA . THR B 1 44 ? 6.055 17.781 17.688 1 95.75 44 THR B CA 1
ATOM 2308 C C . THR B 1 44 ? 6.898 19.031 17.516 1 95.75 44 THR B C 1
ATOM 2310 O O . THR B 1 44 ? 8.062 19.078 17.922 1 95.75 44 THR B O 1
ATOM 2313 N N . GLY B 1 45 ? 6.406 20 16.812 1 97.31 45 GLY B N 1
ATOM 2314 C CA . GLY B 1 45 ? 6.984 21.344 16.797 1 97.31 45 GLY B CA 1
ATOM 2315 C C . GLY B 1 45 ? 8.109 21.5 15.789 1 97.31 45 GLY B C 1
ATOM 2316 O O . GLY B 1 45 ? 8.867 22.469 15.844 1 97.31 45 GLY B O 1
ATOM 2317 N N . SER B 1 46 ? 8.289 20.547 14.852 1 96.5 46 SER B N 1
ATOM 2318 C CA . SER B 1 46 ? 9.414 20.594 13.914 1 96.5 46 SER B CA 1
ATOM 2319 C C . SER B 1 46 ? 9.398 21.875 13.094 1 96.5 46 SER B C 1
ATOM 2321 O O . SER B 1 46 ? 10.43 22.547 12.961 1 96.5 46 SER B O 1
ATOM 2323 N N . LEU B 1 47 ? 8.273 22.234 12.602 1 97.81 47 LEU B N 1
ATOM 2324 C CA . LEU B 1 47 ? 8.148 23.5 11.883 1 97.81 47 LEU B CA 1
ATOM 2325 C C . LEU B 1 47 ? 8.133 24.672 12.859 1 97.81 47 LEU B C 1
ATOM 2327 O O . LEU B 1 47 ? 8.781 25.703 12.625 1 97.81 47 LEU B O 1
ATOM 2331 N N . THR B 1 48 ? 7.438 24.547 13.953 1 98.5 48 THR B N 1
ATOM 2332 C CA . THR B 1 48 ? 7.176 25.609 14.914 1 98.5 48 THR B CA 1
ATOM 2333 C C . THR B 1 48 ? 8.484 26.188 15.453 1 98.5 48 THR B C 1
ATOM 2335 O O . THR B 1 48 ? 8.633 27.406 15.578 1 98.5 48 THR B O 1
ATOM 2338 N N . VAL B 1 49 ? 9.43 25.359 15.719 1 98.19 49 VAL B N 1
ATOM 2339 C CA . VAL B 1 49 ? 10.703 25.797 16.281 1 98.19 49 VAL B CA 1
ATOM 2340 C C . VAL B 1 49 ? 11.453 26.641 15.258 1 98.19 49 VAL B C 1
ATOM 2342 O O . VAL B 1 49 ? 12.148 27.609 15.617 1 98.19 49 VAL B O 1
ATOM 2345 N N . GLN B 1 50 ? 11.281 26.328 13.992 1 97.5 50 GLN B N 1
ATOM 2346 C CA . GLN B 1 50 ? 11.93 27.109 12.945 1 97.5 50 GLN B CA 1
ATOM 2347 C C . GLN B 1 50 ? 11.367 28.531 12.898 1 97.5 50 GLN B C 1
ATOM 2349 O O . GLN B 1 50 ? 12.078 29.469 12.531 1 97.5 50 GLN B O 1
ATOM 2354 N N . LEU B 1 51 ? 10.188 28.688 13.273 1 98 51 LEU B N 1
ATOM 2355 C CA . LEU B 1 51 ? 9.508 29.969 13.188 1 98 51 LEU B CA 1
ATOM 2356 C C . LEU B 1 51 ? 10.07 30.938 14.227 1 98 51 LEU B C 1
ATOM 2358 O O . LEU B 1 51 ? 9.828 32.156 14.141 1 98 51 LEU B O 1
ATOM 2362 N N . GLU B 1 52 ? 10.828 30.453 15.195 1 97 52 GLU B N 1
ATOM 2363 C CA . GLU B 1 52 ? 11.43 31.312 16.219 1 97 52 GLU B CA 1
ATOM 2364 C C . GLU B 1 52 ? 12.297 32.406 15.586 1 97 52 GLU B C 1
ATOM 2366 O O . GLU B 1 52 ? 12.469 33.469 16.156 1 97 52 GLU B O 1
ATOM 2371 N N . ALA B 1 53 ? 12.828 32.062 14.469 1 96.06 53 ALA B N 1
ATOM 2372 C CA . ALA B 1 53 ? 13.695 33 13.758 1 96.06 53 ALA B CA 1
ATOM 2373 C C . ALA B 1 53 ? 12.914 34.25 13.336 1 96.06 53 ALA B C 1
ATOM 2375 O O . ALA B 1 53 ? 13.508 35.281 13.008 1 96.06 53 ALA B O 1
ATOM 2376 N N . LEU B 1 54 ? 11.625 34.188 13.367 1 97.19 54 LEU B N 1
ATOM 2377 C CA . LEU B 1 54 ? 10.797 35.281 12.82 1 97.19 54 LEU B CA 1
ATOM 2378 C C . LEU B 1 54 ? 10.203 36.125 13.945 1 97.19 54 LEU B C 1
ATOM 2380 O O . LEU B 1 54 ? 9.648 37.188 13.688 1 97.19 54 LEU B O 1
ATOM 2384 N N . GLY B 1 55 ? 10.234 35.656 15.18 1 96.94 55 GLY B N 1
ATOM 2385 C CA . GLY B 1 55 ? 9.703 36.406 16.312 1 96.94 55 GLY B CA 1
ATOM 2386 C C . GLY B 1 55 ? 9.273 35.531 17.469 1 96.94 55 GLY B C 1
ATOM 2387 O O . GLY B 1 55 ? 9.891 34.5 17.719 1 96.94 55 GLY B O 1
ATOM 2388 N N . ASN B 1 56 ? 8.297 36.062 18.25 1 97.56 56 ASN B N 1
ATOM 2389 C CA . ASN B 1 56 ? 7.762 35.312 19.375 1 97.56 56 ASN B CA 1
ATOM 2390 C C . ASN B 1 56 ? 6.754 34.25 18.922 1 97.56 56 ASN B C 1
ATOM 2392 O O . ASN B 1 56 ? 5.777 34.562 18.234 1 97.56 56 ASN B O 1
ATOM 2396 N N . VAL B 1 57 ? 7.023 33 19.297 1 98.31 57 VAL B N 1
ATOM 2397 C CA . VAL B 1 57 ? 6.23 31.922 18.734 1 98.31 57 VAL B CA 1
ATOM 2398 C C . VAL B 1 57 ? 5.5 31.188 19.844 1 98.31 57 VAL B C 1
ATOM 2400 O O . VAL B 1 57 ? 6.086 30.875 20.891 1 98.31 57 VAL B O 1
ATOM 2403 N N . THR B 1 58 ? 4.227 30.953 19.688 1 98.69 58 THR B N 1
ATOM 2404 C CA . THR B 1 58 ? 3.408 30.047 20.484 1 98.69 58 THR B CA 1
ATOM 2405 C C . THR B 1 58 ? 2.975 28.844 19.641 1 98.69 58 THR B C 1
ATOM 2407 O O . THR B 1 58 ? 2.494 29 18.516 1 98.69 58 THR B O 1
ATOM 2410 N N . GLY B 1 59 ? 3.234 27.688 20.109 1 98.75 59 GLY B N 1
ATOM 2411 C CA . GLY B 1 59 ? 2.736 26.453 19.5 1 98.75 59 GLY B CA 1
ATOM 2412 C C . GLY B 1 59 ? 1.585 25.844 20.281 1 98.75 59 GLY B C 1
ATOM 2413 O O . GLY B 1 59 ? 1.647 25.719 21.5 1 98.75 59 GLY B O 1
ATOM 2414 N N . MET B 1 60 ? 0.507 25.5 19.609 1 98.62 60 MET B N 1
ATOM 2415 C CA . MET B 1 60 ? -0.669 24.922 20.25 1 98.62 60 MET B CA 1
ATOM 2416 C C . MET B 1 60 ? -1.039 23.578 19.594 1 98.62 60 MET B C 1
ATOM 2418 O O . MET B 1 60 ? -1.02 23.453 18.375 1 98.62 60 MET B O 1
ATOM 2422 N N . ASP B 1 61 ? -1.328 22.594 20.406 1 97.75 61 ASP B N 1
ATOM 2423 C CA . ASP B 1 61 ? -1.756 21.281 19.938 1 97.75 61 ASP B CA 1
ATOM 2424 C C . ASP B 1 61 ? -2.713 20.641 20.922 1 97.75 61 ASP B C 1
ATOM 2426 O O . ASP B 1 61 ? -2.67 20.922 22.125 1 97.75 61 ASP B O 1
ATOM 2430 N N . LEU B 1 62 ? -3.518 19.781 20.375 1 96.94 62 LEU B N 1
ATOM 2431 C CA . LEU B 1 62 ? -4.477 19.062 21.203 1 96.94 62 LEU B CA 1
ATOM 2432 C C . LEU B 1 62 ? -3.785 17.984 22.047 1 96.94 62 LEU B C 1
ATOM 2434 O O . LEU B 1 62 ? -4.23 17.672 23.141 1 96.94 62 LEU B O 1
ATOM 2438 N N . SER B 1 63 ? -2.691 17.469 21.531 1 95.12 63 SER B N 1
ATOM 2439 C CA . SER B 1 63 ? -2.041 16.312 22.125 1 95.12 63 SER B CA 1
ATOM 2440 C C . SER B 1 63 ? -0.909 16.719 23.062 1 95.12 63 SER B C 1
ATOM 2442 O O . SER B 1 63 ? 0.131 17.203 22.609 1 95.12 63 SER B O 1
ATOM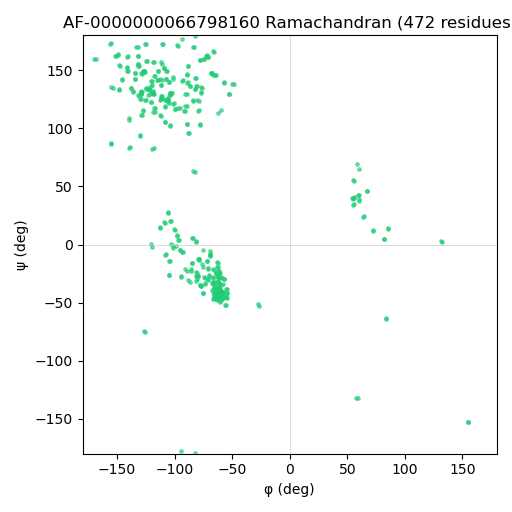 2444 N N . VAL B 1 64 ? -1.075 16.375 24.297 1 94.75 64 VAL B N 1
ATOM 2445 C CA . VAL B 1 64 ? -0.052 16.656 25.297 1 94.75 64 VAL B CA 1
ATOM 2446 C C . VAL B 1 64 ? 1.208 15.852 24.984 1 94.75 64 VAL B C 1
ATOM 2448 O O . VAL B 1 64 ? 2.326 16.328 25.219 1 94.75 64 VAL B O 1
ATOM 2451 N N . ASP B 1 65 ? 1.006 14.648 24.516 1 93.19 65 ASP B N 1
ATOM 2452 C CA . ASP B 1 65 ? 2.15 13.812 24.156 1 93.19 65 ASP B CA 1
ATOM 2453 C C . ASP B 1 65 ? 2.996 14.477 23.062 1 93.19 65 ASP B C 1
ATOM 2455 O O . ASP B 1 65 ? 4.227 14.453 23.125 1 93.19 65 ASP B O 1
ATOM 2459 N N . MET B 1 66 ? 2.398 15.031 22.094 1 94.88 66 MET B N 1
ATOM 2460 C CA . MET B 1 66 ? 3.115 15.75 21.047 1 94.88 66 MET B CA 1
ATOM 2461 C C . MET B 1 66 ? 3.854 16.953 21.609 1 94.88 66 MET B C 1
ATOM 2463 O O . MET B 1 66 ? 5.02 17.188 21.281 1 94.88 66 MET B O 1
ATOM 2467 N N . LEU B 1 67 ? 3.174 17.656 22.484 1 96.69 67 LEU B N 1
ATOM 2468 C CA . LEU B 1 67 ? 3.736 18.859 23.078 1 96.69 67 LEU B CA 1
ATOM 2469 C C . LEU B 1 67 ? 4.93 18.531 23.969 1 96.69 67 LEU B C 1
ATOM 2471 O O . LEU B 1 67 ? 5.879 19.312 24.047 1 96.69 67 LEU B O 1
ATOM 2475 N N . THR B 1 68 ? 4.867 17.406 24.594 1 95.12 68 THR B N 1
ATOM 2476 C CA . THR B 1 68 ? 5.984 16.969 25.422 1 95.12 68 THR B CA 1
ATOM 2477 C C . THR B 1 68 ? 7.246 16.812 24.578 1 95.12 68 THR B C 1
ATOM 2479 O O . THR B 1 68 ? 8.336 17.219 24.984 1 95.12 68 THR B O 1
ATOM 2482 N N . VAL B 1 69 ? 7.07 16.203 23.422 1 94.81 69 VAL B N 1
ATOM 2483 C CA . VAL B 1 69 ? 8.188 16.078 22.5 1 94.81 69 VAL B CA 1
ATOM 2484 C C . VAL B 1 69 ? 8.617 17.453 22 1 94.81 69 VAL B C 1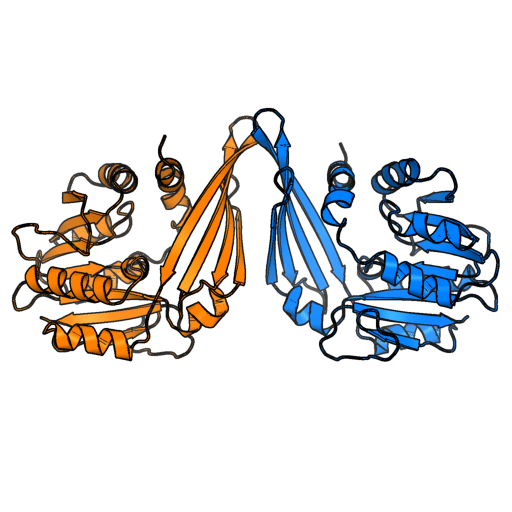
ATOM 2486 O O . VAL B 1 69 ? 9.812 17.75 21.922 1 94.81 69 VAL B O 1
ATOM 2489 N N . ALA B 1 70 ? 7.691 18.281 21.656 1 96.69 70 ALA B N 1
ATOM 2490 C CA . ALA B 1 70 ? 7.965 19.625 21.141 1 96.69 70 ALA B CA 1
ATOM 2491 C C . ALA B 1 70 ? 8.773 20.453 22.141 1 96.69 70 ALA B C 1
ATOM 2493 O O . ALA B 1 70 ? 9.727 21.141 21.766 1 96.69 70 ALA B O 1
ATOM 2494 N N . ALA B 1 71 ? 8.438 20.344 23.375 1 97.06 71 ALA B N 1
ATOM 2495 C CA . ALA B 1 71 ? 9.07 21.109 24.453 1 97.06 71 ALA B CA 1
ATOM 2496 C C . ALA B 1 71 ? 10.539 20.75 24.594 1 97.06 71 ALA B C 1
ATOM 2498 O O . ALA B 1 71 ? 11.344 21.547 25.078 1 97.06 71 ALA B O 1
ATOM 2499 N N . GLN B 1 72 ? 10.859 19.562 24.156 1 96.25 72 GLN B N 1
ATOM 2500 C CA . GLN B 1 72 ? 12.258 19.141 24.203 1 96.25 72 GLN B CA 1
ATOM 2501 C C . GLN B 1 72 ? 13.07 19.797 23.094 1 96.25 72 GLN B C 1
ATOM 2503 O O . GLN B 1 72 ? 14.297 19.875 23.188 1 96.25 72 GLN B O 1
ATOM 2508 N N . LYS B 1 73 ? 12.406 20.297 22.156 1 96.19 73 LYS B N 1
ATOM 2509 C CA . LYS B 1 73 ? 13.094 20.859 21 1 96.19 73 LYS B CA 1
ATOM 2510 C C . LYS B 1 73 ? 13.43 22.328 21.219 1 96.19 73 LYS B C 1
ATOM 2512 O O . LYS B 1 73 ? 14.398 22.844 20.672 1 96.19 73 LYS B O 1
ATOM 2517 N N . SER B 1 74 ? 12.609 22.984 21.969 1 97.69 74 SER B N 1
ATOM 2518 C CA . SER B 1 74 ? 12.859 24.406 22.219 1 97.69 74 SER B CA 1
ATOM 2519 C C . SER B 1 74 ? 12.219 24.859 23.531 1 97.69 74 SER B C 1
ATOM 2521 O O . SER B 1 74 ? 11.047 24.562 23.781 1 97.69 74 SER B O 1
ATOM 2523 N N . ALA B 1 75 ? 12.93 25.562 24.25 1 96.19 75 ALA B N 1
ATOM 2524 C CA . ALA B 1 75 ? 12.422 26.188 25.469 1 96.19 75 ALA B CA 1
ATOM 2525 C C . ALA B 1 75 ? 11.914 27.609 25.203 1 96.19 75 ALA B C 1
ATOM 2527 O O . ALA B 1 75 ? 11.273 28.219 26.062 1 96.19 75 ALA B O 1
ATOM 2528 N N . ASN B 1 76 ? 12.141 28.062 23.984 1 97.38 76 ASN B N 1
ATOM 2529 C CA . ASN B 1 76 ? 11.82 29.453 23.656 1 97.38 76 ASN B CA 1
ATOM 2530 C C . ASN B 1 76 ? 10.398 29.578 23.109 1 97.38 76 ASN B C 1
ATOM 2532 O O . ASN B 1 76 ? 9.828 30.672 23.109 1 97.38 76 ASN B O 1
ATOM 2536 N N . VAL B 1 77 ? 9.875 28.516 22.625 1 98.44 77 VAL B N 1
ATOM 2537 C CA . VAL B 1 77 ? 8.492 28.516 22.141 1 98.44 77 VAL B CA 1
ATOM 2538 C C . VAL B 1 77 ? 7.535 28.328 23.312 1 98.44 77 VAL B C 1
ATOM 2540 O O . VAL B 1 77 ? 7.793 27.531 24.219 1 98.44 77 VAL B O 1
ATOM 2543 N N . ASN B 1 78 ? 6.496 29.141 23.344 1 98.38 78 ASN B N 1
ATOM 2544 C CA . ASN B 1 78 ? 5.422 28.891 24.297 1 98.38 78 ASN B CA 1
ATOM 2545 C C . ASN B 1 78 ? 4.504 27.766 23.844 1 98.38 78 ASN B C 1
ATOM 2547 O O . ASN B 1 78 ? 3.67 27.969 22.953 1 98.38 78 ASN B O 1
ATOM 2551 N N . TRP B 1 79 ? 4.664 26.625 24.438 1 98.38 79 TRP B N 1
ATOM 2552 C CA . TRP B 1 79 ? 3.873 25.469 24.062 1 98.38 79 TRP B CA 1
ATOM 2553 C C . TRP B 1 79 ? 2.594 25.375 24.891 1 98.38 79 TRP B C 1
ATOM 2555 O O . TRP B 1 79 ? 2.643 25.391 26.125 1 98.38 79 TRP B O 1
ATOM 2565 N N . LEU B 1 80 ? 1.414 25.203 24.219 1 97.69 80 LEU B N 1
ATOM 2566 C CA . LEU B 1 80 ? 0.126 25.219 24.906 1 97.69 80 LEU B CA 1
ATOM 2567 C C . LEU B 1 80 ? -0.783 24.109 24.375 1 97.69 80 LEU B C 1
ATOM 2569 O O . LEU B 1 80 ? -0.852 23.891 23.156 1 97.69 80 LEU B O 1
ATOM 2573 N N . GLU B 1 81 ? -1.384 23.438 25.328 1 97.62 81 GLU B N 1
ATOM 2574 C CA . GLU B 1 81 ? -2.449 22.516 24.922 1 97.62 81 GLU B CA 1
ATOM 2575 C C . GLU B 1 81 ? -3.734 23.281 24.594 1 97.62 81 GLU B C 1
ATOM 2577 O O . GLU B 1 81 ? -4.164 24.141 25.375 1 97.62 81 GLU B O 1
ATOM 2582 N N . GLY B 1 82 ? -4.328 22.969 23.453 1 97.31 82 GLY B N 1
ATOM 2583 C CA . GLY B 1 82 ? -5.574 23.641 23.125 1 97.31 82 GLY B CA 1
ATOM 2584 C C . GLY B 1 82 ? -6.277 23.016 21.922 1 97.31 82 GLY B C 1
ATOM 2585 O O . GLY B 1 82 ? -5.664 22.281 21.156 1 97.31 82 GLY B O 1
ATOM 2586 N N . ASP B 1 83 ? -7.547 23.297 21.875 1 97.88 83 ASP B N 1
ATOM 2587 C CA . ASP B 1 83 ? -8.422 22.906 20.781 1 97.88 83 ASP B CA 1
ATOM 2588 C C . ASP B 1 83 ? -8.664 24.078 19.828 1 97.88 83 ASP B C 1
ATOM 2590 O O . ASP B 1 83 ? -9.164 25.125 20.234 1 97.88 83 ASP B O 1
ATOM 2594 N N . MET B 1 84 ? -8.305 23.859 18.578 1 98.19 84 MET B N 1
ATOM 2595 C CA . MET B 1 84 ? -8.383 24.969 17.625 1 98.19 84 MET B CA 1
ATOM 2596 C C . MET B 1 84 ? -9.82 25.438 17.453 1 98.19 84 MET B C 1
ATOM 2598 O O . MET B 1 84 ? -10.07 26.547 17 1 98.19 84 MET B O 1
ATOM 2602 N N . THR B 1 85 ? -10.797 24.562 17.828 1 98 85 THR B N 1
ATOM 2603 C CA . THR B 1 85 ? -12.203 24.938 17.672 1 98 85 THR B CA 1
ATOM 2604 C C . THR B 1 85 ? -12.68 25.75 18.875 1 98 85 THR B C 1
ATOM 2606 O O . THR B 1 85 ? -13.758 26.344 18.844 1 98 85 THR B O 1
ATOM 2609 N N . SER B 1 86 ? -11.883 25.688 19.953 1 96.81 86 SER B N 1
ATOM 2610 C CA . SER B 1 86 ? -12.32 26.359 21.156 1 96.81 86 SER B CA 1
ATOM 2611 C C . SER B 1 86 ? -11.133 26.734 22.047 1 96.81 86 SER B C 1
ATOM 2613 O O . SER B 1 86 ? -10.703 25.938 22.891 1 96.81 86 SER B O 1
ATOM 2615 N N . PHE B 1 87 ? -10.531 27.906 21.812 1 95.75 87 PHE B N 1
ATOM 2616 C CA . PHE B 1 87 ? -9.438 28.375 22.656 1 95.75 87 PHE B CA 1
ATOM 2617 C C . PHE B 1 87 ? -9.531 29.875 22.875 1 95.75 87 PHE B C 1
ATOM 2619 O O . PHE B 1 87 ? -10.188 30.578 22.094 1 95.75 87 PHE B O 1
ATOM 2626 N N . ASP B 1 88 ? -9.031 30.312 23.938 1 97.06 88 ASP B N 1
ATOM 2627 C CA . ASP B 1 88 ? -8.875 31.734 24.266 1 97.06 88 ASP B CA 1
ATOM 2628 C C . ASP B 1 88 ? -7.535 31.984 24.938 1 97.06 88 ASP B C 1
ATOM 2630 O O . ASP B 1 88 ? -7.355 31.672 26.125 1 97.06 88 ASP B O 1
ATOM 2634 N N . LEU B 1 89 ? -6.664 32.625 24.234 1 96.44 89 LEU B N 1
ATOM 2635 C CA . LEU B 1 89 ? -5.309 32.812 24.734 1 96.44 89 LEU B CA 1
ATOM 2636 C C . LEU B 1 89 ? -5.137 34.219 25.297 1 96.44 89 LEU B C 1
ATOM 2638 O O . LEU B 1 89 ? -4.09 34.562 25.844 1 96.44 89 LEU B O 1
ATOM 2642 N N . GLN B 1 90 ? -6.094 35.062 25.234 1 93.75 90 GLN B N 1
ATOM 2643 C CA . GLN B 1 90 ? -6.105 36.406 25.75 1 93.75 90 GLN B CA 1
ATOM 2644 C C . GLN B 1 90 ? -4.953 37.219 25.188 1 93.75 90 GLN B C 1
ATOM 2646 O O . GLN B 1 90 ? -4.285 37.969 25.906 1 93.75 90 GLN B O 1
ATOM 2651 N N . GLN B 1 91 ? -4.543 37.031 23.984 1 95.19 91 GLN B N 1
ATOM 2652 C CA . GLN B 1 91 ? -3.557 37.812 23.234 1 95.19 91 GLN B CA 1
ATOM 2653 C C . GLN B 1 91 ? -3.83 37.75 21.734 1 95.19 91 GLN B C 1
ATOM 2655 O O . GLN B 1 91 ? -4.625 36.906 21.281 1 95.19 91 GLN B O 1
ATOM 2660 N N . GLN B 1 92 ? -3.23 38.719 21.031 1 97 92 GLN B N 1
ATOM 2661 C CA . GLN B 1 92 ? -3.375 38.719 19.578 1 97 92 GLN B CA 1
ATOM 2662 C C . GLN B 1 92 ? -2.055 38.406 18.891 1 97 92 GLN B C 1
ATOM 2664 O O . GLN B 1 92 ? -0.982 38.562 19.469 1 97 92 GLN B O 1
ATOM 2669 N N . PHE B 1 93 ? -2.131 37.938 17.719 1 98.19 93 PHE B N 1
ATOM 2670 C CA . PHE B 1 93 ? -0.98 37.5 16.938 1 98.19 93 PHE B CA 1
ATOM 2671 C C . PHE B 1 93 ? -0.959 38.188 15.578 1 98.19 93 PHE B C 1
ATOM 2673 O O . PHE B 1 93 ? -2.012 38.531 15.023 1 98.19 93 PHE B O 1
ATOM 2680 N N . ASP B 1 94 ? 0.251 38.406 15.055 1 98.12 94 ASP B N 1
ATOM 2681 C CA . ASP B 1 94 ? 0.413 38.969 13.711 1 98.12 94 ASP B CA 1
ATOM 2682 C C . ASP B 1 94 ? 0.181 37.906 12.641 1 98.12 94 ASP B C 1
ATOM 2684 O O . ASP B 1 94 ? -0.269 38.219 11.539 1 98.12 94 ASP B O 1
ATOM 2688 N N . ILE B 1 95 ? 0.583 36.688 12.945 1 98.5 95 ILE B N 1
ATOM 2689 C CA . ILE B 1 95 ? 0.444 35.562 12.023 1 98.5 95 ILE B CA 1
ATOM 2690 C C . ILE B 1 95 ? -0.065 34.344 12.773 1 98.5 95 ILE B C 1
ATOM 2692 O O . ILE B 1 95 ? 0.427 34.031 13.859 1 98.5 95 ILE B O 1
ATOM 2696 N N . ILE B 1 96 ? -1.055 33.688 12.281 1 98.81 96 ILE B N 1
ATOM 2697 C CA . ILE B 1 96 ? -1.52 32.375 12.773 1 98.81 96 ILE B CA 1
ATOM 2698 C C . ILE B 1 96 ? -1.46 31.344 11.656 1 98.81 96 ILE B C 1
ATOM 2700 O O . ILE B 1 96 ? -1.916 31.609 10.539 1 98.81 96 ILE B O 1
ATOM 2704 N N . THR B 1 97 ? -0.845 30.234 11.953 1 98.88 97 THR B N 1
ATOM 2705 C CA . THR B 1 97 ? -0.699 29.188 10.945 1 98.88 97 THR B CA 1
ATOM 2706 C C . THR B 1 97 ? -1.423 27.906 11.383 1 98.88 97 THR B C 1
ATOM 2708 O O . THR B 1 97 ? -1.512 27.625 12.578 1 98.88 97 THR B O 1
ATOM 2711 N N . ILE B 1 98 ? -1.979 27.188 10.477 1 98.88 98 ILE B N 1
ATOM 2712 C CA . ILE B 1 98 ? -2.398 25.797 10.586 1 98.88 98 ILE B CA 1
ATOM 2713 C C . ILE B 1 98 ? -1.858 25 9.398 1 98.88 98 ILE B C 1
ATOM 2715 O O . ILE B 1 98 ? -2.471 24.969 8.328 1 98.88 98 ILE B O 1
ATOM 2719 N N . PHE B 1 99 ? -0.73 24.391 9.602 1 98.44 99 PHE B N 1
ATOM 2720 C CA . PHE B 1 99 ? -0.019 23.766 8.492 1 98.44 99 PHE B CA 1
ATOM 2721 C C . PHE B 1 99 ? -0.044 22.25 8.625 1 98.44 99 PHE B C 1
ATOM 2723 O O . PHE B 1 99 ? -0.556 21.719 9.609 1 98.44 99 PHE B O 1
ATOM 2730 N N . CYS B 1 100 ? 0.444 21.609 7.586 1 96.75 100 CYS B N 1
ATOM 2731 C CA . CYS B 1 100 ? 0.614 20.156 7.508 1 96.75 100 CYS B CA 1
ATOM 2732 C C . CYS B 1 100 ? -0.721 19.438 7.672 1 96.75 100 CYS B C 1
ATOM 2734 O O . CYS B 1 100 ? -0.83 18.5 8.453 1 96.75 100 CYS B O 1
ATOM 2736 N N . ASP B 1 101 ? -1.709 20.031 7.086 1 97 101 ASP B N 1
ATOM 2737 C CA . ASP B 1 101 ? -3.059 19.484 6.938 1 97 101 ASP B CA 1
ATOM 2738 C C . ASP B 1 101 ? -3.725 19.297 8.297 1 97 101 ASP B C 1
ATOM 2740 O O . ASP B 1 101 ? -4.625 18.453 8.438 1 97 101 ASP B O 1
ATOM 2744 N N . SER B 1 102 ? -3.289 20.047 9.328 1 98.12 102 SER B N 1
ATOM 2745 C CA . SER B 1 102 ? -3.861 19.906 10.664 1 98.12 102 SER B CA 1
ATOM 2746 C C . SER B 1 102 ? -5.352 20.234 10.664 1 98.12 102 SER B C 1
ATOM 2748 O O . SER B 1 102 ? -6.121 19.641 11.422 1 98.12 102 SER B O 1
ATOM 2750 N N . LEU B 1 103 ? -5.785 21.188 9.797 1 98.62 103 LEU B N 1
ATOM 2751 C CA . LEU B 1 103 ? -7.191 21.562 9.727 1 98.62 103 LEU B CA 1
ATOM 2752 C C . LEU B 1 103 ? -8.055 20.391 9.281 1 98.62 103 LEU B C 1
ATOM 2754 O O . LEU B 1 103 ? -9.227 20.297 9.641 1 98.62 103 LEU B O 1
ATOM 2758 N N . ASN B 1 104 ? -7.457 19.5 8.539 1 98.62 104 ASN B N 1
ATOM 2759 C CA . ASN B 1 104 ? -8.203 18.375 7.988 1 98.62 104 ASN B CA 1
ATOM 2760 C C . ASN B 1 104 ? -8.633 17.391 9.078 1 98.62 104 ASN B C 1
ATOM 2762 O O . ASN B 1 104 ? -9.445 16.5 8.828 1 98.62 104 ASN B O 1
ATOM 2766 N N . TYR B 1 105 ? -8.172 17.562 10.273 1 97.75 105 TYR B N 1
ATOM 2767 C CA . TYR B 1 105 ? -8.57 16.688 11.367 1 97.75 105 TYR B CA 1
ATOM 2768 C C . TYR B 1 105 ? -9.953 17.062 11.898 1 97.75 105 TYR B C 1
ATOM 2770 O O . TYR B 1 105 ? -10.555 16.312 12.664 1 97.75 105 TYR B O 1
ATOM 2778 N N . LEU B 1 106 ? -10.43 18.203 11.5 1 97.38 106 LEU B N 1
ATOM 2779 C CA . LEU B 1 106 ? -11.789 18.594 11.844 1 97.38 106 LEU B CA 1
ATOM 2780 C C . LEU B 1 106 ? -12.797 17.859 10.969 1 97.38 106 LEU B C 1
ATOM 2782 O O . LEU B 1 106 ? -12.68 17.844 9.742 1 97.38 106 LEU B O 1
ATOM 2786 N N . GLN B 1 107 ? -13.844 17.344 11.516 1 90.44 107 GLN B N 1
ATOM 2787 C CA . GLN B 1 107 ? -14.703 16.391 10.82 1 90.44 107 GLN B CA 1
ATOM 2788 C C . GLN B 1 107 ? -15.875 17.094 10.141 1 90.44 107 GLN B C 1
ATOM 2790 O O . GLN B 1 107 ? -16.438 16.578 9.18 1 90.44 107 GLN B O 1
ATOM 2795 N N . ASP B 1 108 ? -16.25 18.203 10.719 1 93.81 108 ASP B N 1
ATOM 2796 C CA . ASP B 1 108 ? -17.453 18.797 10.148 1 93.81 108 ASP B CA 1
ATOM 2797 C C . ASP B 1 108 ? -17.25 20.281 9.891 1 93.81 108 ASP B C 1
ATOM 2799 O O . ASP B 1 108 ? -16.312 20.891 10.391 1 93.81 108 ASP B O 1
ATOM 2803 N N . GLU B 1 109 ? -18.219 20.844 9.172 1 96.94 109 GLU B N 1
ATOM 2804 C CA . GLU B 1 109 ? -18.172 22.234 8.727 1 96.94 109 GLU B CA 1
ATOM 2805 C C . GLU B 1 109 ? -18.203 23.188 9.914 1 96.94 109 GLU B C 1
ATOM 2807 O O . GLU B 1 109 ? -17.469 24.188 9.93 1 96.94 109 GLU B O 1
ATOM 2812 N N . THR B 1 110 ? -19 22.859 10.859 1 97.81 110 THR B N 1
ATOM 2813 C CA . THR B 1 110 ? -19.141 23.719 12.031 1 97.81 110 THR B CA 1
ATOM 2814 C C . THR B 1 110 ? -17.797 23.891 12.742 1 97.81 110 THR B C 1
ATOM 2816 O O . THR B 1 110 ? -17.438 25 13.133 1 97.81 110 THR B O 1
ATOM 2819 N N . ALA B 1 111 ? -17.094 22.828 12.883 1 98.25 111 ALA B N 1
ATOM 2820 C CA . ALA B 1 111 ? -15.797 22.875 13.547 1 98.25 111 ALA B CA 1
ATOM 2821 C C . ALA B 1 111 ? -14.812 23.75 12.781 1 98.25 111 ALA B C 1
ATOM 2823 O O . ALA B 1 111 ? -14.023 24.484 13.391 1 98.25 111 ALA B O 1
ATOM 2824 N N . VAL B 1 112 ? -14.844 23.703 11.469 1 98.69 112 VAL B N 1
ATOM 2825 C CA . VAL B 1 112 ? -13.953 24.516 10.648 1 98.69 112 VAL B CA 1
ATOM 2826 C C . VAL B 1 112 ? -14.289 26 10.82 1 98.69 112 VAL B C 1
ATOM 2828 O O . VAL B 1 112 ? -13.398 26.812 11.07 1 98.69 112 VAL B O 1
ATOM 2831 N N . ILE B 1 113 ? -15.523 26.281 10.758 1 98.56 113 ILE B N 1
ATOM 2832 C CA . ILE B 1 113 ? -15.969 27.672 10.875 1 98.56 113 ILE B CA 1
ATOM 2833 C C . ILE B 1 113 ? -15.625 28.203 12.258 1 98.56 113 ILE B C 1
ATOM 2835 O O . ILE B 1 113 ? -15.133 29.328 12.391 1 98.56 113 ILE B O 1
ATOM 2839 N N . GLU B 1 114 ? -15.852 27.406 13.289 1 98.62 114 GLU B N 1
ATOM 2840 C CA . GLU B 1 114 ? -15.5 27.812 14.648 1 98.62 114 GLU B CA 1
ATOM 2841 C C . GLU B 1 114 ? -14 28.094 14.766 1 98.62 114 GLU B C 1
ATOM 2843 O O . GLU B 1 114 ? -13.602 29.031 15.453 1 98.62 114 GLU B O 1
ATOM 2848 N N . THR B 1 115 ? -13.203 27.266 14.148 1 98.88 115 THR B N 1
ATOM 2849 C CA . THR B 1 115 ? -11.758 27.484 14.148 1 98.88 115 THR B CA 1
ATOM 2850 C C . THR B 1 115 ? -11.414 28.812 13.484 1 98.88 115 THR B C 1
ATOM 2852 O O . THR B 1 115 ? -10.625 29.594 14.023 1 98.88 115 THR B O 1
ATOM 2855 N N . PHE B 1 116 ? -12.023 29.094 12.328 1 98.81 116 PHE B N 1
ATOM 2856 C CA . PHE B 1 116 ? -11.773 30.344 11.617 1 98.81 116 PHE B CA 1
ATOM 2857 C C . PHE B 1 116 ? -12.164 31.547 12.484 1 98.81 116 PHE B C 1
ATOM 2859 O O . PHE B 1 116 ? -11.453 32.562 12.516 1 98.81 116 PHE B O 1
ATOM 2866 N N . ILE B 1 117 ? -13.281 31.422 13.203 1 98.62 117 ILE B N 1
ATOM 2867 C CA . ILE B 1 117 ? -13.75 32.5 14.078 1 98.62 117 ILE B CA 1
ATOM 2868 C C . ILE B 1 117 ? -12.742 32.719 15.195 1 98.62 117 ILE B C 1
ATOM 2870 O O . ILE B 1 117 ? -12.375 33.875 15.469 1 98.62 117 ILE B O 1
ATOM 2874 N N . ASN B 1 118 ? -12.305 31.656 15.781 1 98.62 118 ASN B N 1
ATOM 2875 C CA . ASN B 1 118 ? -11.32 31.766 16.859 1 98.62 118 ASN B CA 1
ATOM 2876 C C . ASN B 1 118 ? -10.023 32.375 16.359 1 98.62 118 ASN B C 1
ATOM 2878 O O . ASN B 1 118 ? -9.438 33.25 17.047 1 98.62 118 ASN B O 1
ATOM 2882 N N . VAL B 1 119 ? -9.57 31.969 15.227 1 98.75 119 VAL B N 1
ATOM 2883 C CA . VAL B 1 119 ? -8.367 32.5 14.625 1 98.75 119 VAL B CA 1
ATOM 2884 C C . VAL B 1 119 ? -8.547 34 14.375 1 98.75 119 VAL B C 1
ATOM 2886 O O . VAL B 1 119 ? -7.691 34.812 14.734 1 98.75 119 VAL B O 1
ATOM 2889 N N . TYR B 1 120 ? -9.68 34.344 13.75 1 98.56 120 TYR B N 1
ATOM 2890 C CA . TYR B 1 120 ? -9.977 35.75 13.422 1 98.56 120 TYR B CA 1
ATOM 2891 C C . TYR B 1 120 ? -9.906 36.625 14.664 1 98.56 120 TYR B C 1
ATOM 2893 O O . TYR B 1 120 ? -9.305 37.688 14.633 1 98.56 120 TYR B O 1
ATOM 2901 N N . HIS B 1 121 ? -10.422 36.156 15.781 1 97.94 121 HIS B N 1
ATOM 2902 C CA . HIS B 1 121 ? -10.484 36.906 17.031 1 97.94 121 HIS B CA 1
ATOM 2903 C C . HIS B 1 121 ? -9.102 37.062 17.656 1 97.94 121 HIS B C 1
ATOM 2905 O O . HIS B 1 121 ? -8.875 37.969 18.453 1 97.94 121 HIS B O 1
ATOM 2911 N N . HIS B 1 122 ? -8.219 36.219 17.281 1 98.62 122 HIS B N 1
ATOM 2912 C CA . HIS B 1 122 ? -6.898 36.219 17.906 1 98.62 122 HIS B CA 1
ATOM 2913 C C . HIS B 1 122 ? -5.871 36.906 17 1 98.62 122 HIS B C 1
ATOM 2915 O O . HIS B 1 122 ? -4.688 36.938 17.328 1 98.62 122 HIS B O 1
ATOM 2921 N N . LEU B 1 123 ? -6.32 37.344 15.852 1 98.12 123 LEU B N 1
ATOM 2922 C CA . LEU B 1 123 ? -5.441 38.094 14.945 1 98.12 123 LEU B CA 1
ATOM 2923 C C . LEU B 1 123 ? -5.5 39.562 15.227 1 98.12 123 LEU B C 1
ATOM 2925 O O . LEU B 1 123 ? -6.562 40.125 15.547 1 98.12 123 LEU B O 1
ATOM 2929 N N . THR B 1 124 ? -4.363 40.281 15.039 1 96.81 124 THR B N 1
ATOM 2930 C CA . THR B 1 124 ? -4.367 41.75 14.992 1 96.81 124 THR B CA 1
ATOM 2931 C C . THR B 1 124 ? -5.113 42.219 13.758 1 96.81 124 THR B C 1
ATOM 2933 O O . THR B 1 124 ? -5.406 41.438 12.844 1 96.81 124 THR B O 1
ATOM 2936 N N . ASP B 1 125 ? -5.457 43.5 13.672 1 95 125 ASP B N 1
ATOM 2937 C CA . ASP B 1 125 ? -6.242 44.062 12.578 1 95 125 ASP B CA 1
ATOM 2938 C C . ASP B 1 125 ? -5.535 43.844 11.242 1 95 125 ASP B C 1
ATOM 2940 O O . ASP B 1 125 ? -6.188 43.688 10.203 1 95 125 ASP B O 1
ATOM 2944 N N . SER B 1 126 ? -4.207 43.781 11.266 1 92 126 SER B N 1
ATOM 2945 C CA . SER B 1 126 ? -3.451 43.562 10.039 1 92 126 SER B CA 1
ATOM 2946 C C . SER B 1 126 ? -2.836 42.156 10.023 1 92 126 SER B C 1
ATOM 2948 O O . SER B 1 126 ? -1.872 41.906 9.297 1 92 126 SER B O 1
ATOM 2950 N N . GLY B 1 127 ? -3.414 41.312 10.875 1 97.12 127 GLY B N 1
ATOM 2951 C CA . GLY B 1 127 ? -2.836 39.969 11.008 1 97.12 127 GLY B CA 1
ATOM 2952 C C . GLY B 1 127 ? -3.141 39.062 9.828 1 97.12 127 GLY B C 1
ATOM 2953 O O . GLY B 1 127 ? -4.035 39.375 9.031 1 97.12 127 GLY B O 1
ATOM 2954 N N . VAL B 1 128 ? -2.354 38 9.633 1 98 128 VAL B N 1
ATOM 2955 C CA . VAL B 1 128 ? -2.459 37.094 8.5 1 98 128 VAL B CA 1
ATOM 2956 C C . VAL B 1 128 ? -2.688 35.656 9 1 98 128 VAL B C 1
ATOM 2958 O O . VAL B 1 128 ? -2.057 35.25 9.969 1 98 128 VAL B O 1
ATOM 2961 N N . PHE B 1 129 ? -3.648 35 8.406 1 98.75 129 PHE B N 1
ATOM 2962 C CA . PHE B 1 129 ? -3.938 33.594 8.633 1 98.75 129 PHE B CA 1
ATOM 2963 C C . PHE B 1 129 ? -3.457 32.75 7.457 1 98.75 129 PHE B C 1
ATOM 2965 O O . PHE B 1 129 ? -3.84 33 6.312 1 98.75 129 PHE B O 1
ATOM 2972 N N . ILE B 1 130 ? -2.582 31.781 7.703 1 98.81 130 ILE B N 1
ATOM 2973 C CA . ILE B 1 130 ? -2.027 30.922 6.652 1 98.81 130 ILE B CA 1
ATOM 2974 C C . ILE B 1 130 ? -2.27 29.453 6.992 1 98.81 130 ILE B C 1
ATOM 2976 O O . ILE B 1 130 ? -1.896 29 8.078 1 98.81 130 ILE B O 1
ATOM 2980 N N . PHE B 1 131 ? -2.908 28.719 6.102 1 98.88 131 PHE B N 1
ATOM 2981 C CA . PHE B 1 131 ? -3.123 27.297 6.371 1 98.88 131 PHE B CA 1
ATOM 2982 C C . PHE B 1 131 ? -3.148 26.5 5.074 1 98.88 131 PHE B C 1
ATOM 2984 O O . PHE B 1 131 ? -3.184 27.062 3.984 1 98.88 131 PHE B O 1
ATOM 2991 N N . ASP B 1 132 ? -2.99 25.188 5.188 1 98.81 132 ASP B N 1
ATOM 2992 C CA . ASP B 1 132 ? -3.064 24.297 4.035 1 98.81 132 ASP B CA 1
ATOM 2993 C C . ASP B 1 132 ? -3.975 23.109 4.328 1 98.81 132 ASP B C 1
ATOM 2995 O O . ASP B 1 132 ? -4.234 22.781 5.488 1 98.81 132 ASP B O 1
ATOM 2999 N N . VAL B 1 133 ? -4.523 22.531 3.285 1 98.75 133 VAL B N 1
ATOM 3000 C CA . VAL B 1 133 ? -5.375 21.344 3.35 1 98.75 133 VAL B CA 1
ATOM 3001 C C . VAL B 1 133 ? -5.062 20.422 2.172 1 98.75 133 VAL B C 1
ATOM 3003 O O . VAL B 1 133 ? -4.418 20.844 1.205 1 98.75 133 VAL B O 1
ATOM 3006 N N . HIS B 1 134 ? -5.465 19.203 2.283 1 98.5 134 HIS B N 1
ATOM 3007 C CA . HIS B 1 134 ? -5.391 18.312 1.135 1 98.5 134 HIS B CA 1
ATOM 3008 C C . HIS B 1 134 ? -6.309 18.781 0.01 1 98.5 134 HIS B C 1
ATOM 3010 O O . HIS B 1 134 ? -7.406 19.281 0.266 1 98.5 134 HIS B O 1
ATOM 3016 N N . THR B 1 135 ? -5.914 18.578 -1.206 1 98.5 135 THR B N 1
ATOM 3017 C CA . THR B 1 135 ? -6.77 18.906 -2.342 1 98.5 135 THR B CA 1
ATOM 3018 C C . THR B 1 135 ? -7.836 17.828 -2.541 1 98.5 135 THR B C 1
ATOM 3020 O O . THR B 1 135 ? -7.688 16.703 -2.064 1 98.5 135 THR B O 1
ATOM 3023 N N . VAL B 1 136 ? -8.891 18.266 -3.24 1 98.31 136 VAL B N 1
ATOM 3024 C CA . VAL B 1 136 ? -9.906 17.297 -3.656 1 98.31 136 VAL B CA 1
ATOM 3025 C C . VAL B 1 136 ? -9.273 16.219 -4.516 1 98.31 136 VAL B C 1
ATOM 3027 O O . VAL B 1 136 ? -9.578 15.023 -4.352 1 98.31 136 VAL B O 1
ATOM 3030 N N . TYR B 1 137 ? -8.375 16.609 -5.406 1 98.19 137 TYR B N 1
ATOM 3031 C CA . TYR B 1 137 ? -7.684 15.68 -6.281 1 98.19 137 TYR B CA 1
ATOM 3032 C C . TYR B 1 137 ? -6.977 14.594 -5.469 1 98.19 137 TYR B C 1
ATOM 3034 O O . TYR B 1 137 ? -7.133 13.406 -5.738 1 98.19 137 TYR B O 1
ATOM 3042 N N . LYS B 1 138 ? -6.188 14.914 -4.508 1 98.25 138 LYS B N 1
ATOM 3043 C CA . LYS B 1 138 ? -5.453 13.977 -3.666 1 98.25 138 LYS B CA 1
ATOM 3044 C C . LYS B 1 138 ? -6.402 13.031 -2.934 1 98.25 138 LYS B C 1
ATOM 3046 O O . LYS B 1 138 ? -6.148 11.828 -2.842 1 98.25 138 LYS B O 1
ATOM 3051 N N . MET B 1 139 ? -7.562 13.617 -2.379 1 98.31 139 MET B N 1
ATOM 3052 C CA . MET B 1 139 ? -8.547 12.836 -1.631 1 98.31 139 MET B CA 1
ATOM 3053 C C . MET B 1 139 ? -9.18 11.766 -2.516 1 98.31 139 MET B C 1
ATOM 3055 O O . MET B 1 139 ? -9.523 10.688 -2.039 1 98.31 139 MET B O 1
ATOM 3059 N N . MET B 1 140 ? -9.227 12.078 -3.793 1 97.75 140 MET B N 1
ATOM 3060 C CA . MET B 1 140 ? -9.922 11.18 -4.711 1 97.75 140 MET B CA 1
ATOM 3061 C C . MET B 1 140 ? -8.945 10.219 -5.379 1 97.75 140 MET B C 1
ATOM 3063 O O . MET B 1 140 ? -9.359 9.32 -6.113 1 97.75 140 MET B O 1
ATOM 3067 N N . THR B 1 141 ? -7.68 10.375 -5.145 1 97 141 THR B N 1
ATOM 3068 C CA . THR B 1 141 ? -6.688 9.523 -5.801 1 97 141 THR B CA 1
ATOM 3069 C C . THR B 1 141 ? -5.777 8.859 -4.773 1 97 141 THR B C 1
ATOM 3071 O O . THR B 1 141 ? -6.078 7.773 -4.285 1 97 141 THR B O 1
ATOM 3074 N N . LEU B 1 142 ? -4.824 9.57 -4.16 1 96.75 142 LEU B N 1
ATOM 3075 C CA . LEU B 1 142 ? -3.795 9.039 -3.275 1 96.75 142 LEU B CA 1
ATOM 3076 C C . LEU B 1 142 ? -4.398 8.594 -1.946 1 96.75 142 LEU B C 1
ATOM 3078 O O . LEU B 1 142 ? -3.867 7.699 -1.289 1 96.75 142 LEU B O 1
ATOM 3082 N N . PHE B 1 143 ? -5.461 9.266 -1.553 1 97.81 143 PHE B N 1
ATOM 3083 C CA . PHE B 1 143 ? -6.102 8.93 -0.287 1 97.81 143 PHE B CA 1
ATOM 3084 C C . PHE B 1 143 ? -7.41 8.188 -0.524 1 97.81 143 PHE B C 1
ATOM 3086 O O . PHE B 1 143 ? -8.367 8.336 0.242 1 97.81 143 PHE B O 1
ATOM 3093 N N . ASN B 1 144 ? -7.574 7.488 -1.556 1 97.38 144 ASN B N 1
ATOM 3094 C CA . ASN B 1 144 ? -8.758 6.723 -1.931 1 97.38 144 ASN B CA 1
ATOM 3095 C C . ASN B 1 144 ? -8.438 5.234 -2.07 1 97.38 144 ASN B C 1
ATOM 3097 O O . ASN B 1 144 ? -8.336 4.723 -3.186 1 97.38 144 ASN B O 1
ATOM 3101 N N . ASN B 1 145 ? -8.414 4.535 -0.907 1 97.12 145 ASN B N 1
ATOM 3102 C CA . ASN B 1 145 ? -8.211 3.092 -0.825 1 97.12 145 ASN B CA 1
ATOM 3103 C C . ASN B 1 145 ? -6.863 2.68 -1.407 1 97.12 145 ASN B C 1
ATOM 3105 O O . ASN B 1 145 ? -6.785 1.743 -2.205 1 97.12 145 ASN B O 1
ATOM 3109 N N . GLN B 1 146 ? -5.848 3.408 -1.122 1 97.31 146 GLN B N 1
ATOM 3110 C CA . GLN B 1 146 ? -4.465 3.109 -1.483 1 97.31 146 GLN B CA 1
ATOM 3111 C C . GLN B 1 146 ? -3.645 2.73 -0.254 1 97.31 146 GLN B C 1
ATOM 3113 O O . GLN B 1 146 ? -3.961 3.148 0.862 1 97.31 146 GLN B O 1
ATOM 3118 N N . SER B 1 147 ? -2.668 1.956 -0.462 1 98.12 147 SER B N 1
ATOM 3119 C CA . SER B 1 147 ? -1.761 1.55 0.606 1 98.12 147 SER B CA 1
ATOM 3120 C C . SER B 1 147 ? -0.354 2.09 0.373 1 98.12 147 SER B C 1
ATOM 3122 O O . SER B 1 147 ? 0.072 2.252 -0.773 1 98.12 147 SER B O 1
ATOM 3124 N N . TYR B 1 148 ? 0.283 2.33 1.412 1 97.62 148 TYR B N 1
ATOM 3125 C CA . TYR B 1 148 ? 1.659 2.811 1.389 1 97.62 148 TYR B CA 1
ATOM 3126 C C . TYR B 1 148 ? 2.518 2.057 2.398 1 97.62 148 TYR B C 1
ATOM 3128 O O . TYR B 1 148 ? 2.025 1.635 3.447 1 97.62 148 TYR B O 1
ATOM 3136 N N . ILE B 1 149 ? 3.723 1.886 2.088 1 97.5 149 ILE B N 1
ATOM 3137 C CA . ILE B 1 149 ? 4.691 1.226 2.955 1 97.5 149 ILE B CA 1
ATOM 3138 C C . ILE B 1 149 ? 5.93 2.105 3.105 1 97.5 149 ILE B C 1
ATOM 3140 O O . ILE B 1 149 ? 6.426 2.668 2.125 1 97.5 149 ILE B O 1
ATOM 3144 N N . ASP B 1 150 ? 6.34 2.297 4.289 1 96 150 ASP B N 1
ATOM 3145 C CA . ASP B 1 150 ? 7.559 3.037 4.598 1 96 150 ASP B CA 1
ATOM 3146 C C . ASP B 1 150 ? 8.461 2.242 5.539 1 96 150 ASP B C 1
ATOM 3148 O O . ASP B 1 150 ? 8.156 2.09 6.723 1 96 150 ASP B O 1
ATOM 3152 N N . ASP B 1 151 ? 9.562 1.809 5.07 1 95.25 151 ASP B N 1
ATOM 3153 C CA . ASP B 1 151 ? 10.508 1.001 5.836 1 95.25 151 ASP B CA 1
ATOM 3154 C C . ASP B 1 151 ? 11.758 1.801 6.18 1 95.25 151 ASP B C 1
ATOM 3156 O O . ASP B 1 151 ? 12.617 2.021 5.32 1 95.25 151 ASP B O 1
ATOM 3160 N N . LYS B 1 152 ? 11.859 2.213 7.445 1 91.19 152 LYS B N 1
ATOM 3161 C CA . LYS B 1 152 ? 13.023 2.965 7.914 1 91.19 152 LYS B CA 1
ATOM 3162 C C . LYS B 1 152 ? 14 2.057 8.656 1 91.19 152 LYS B C 1
ATOM 3164 O O . LYS B 1 152 ? 14.883 2.539 9.367 1 91.19 152 LYS B O 1
ATOM 3169 N N . GLY B 1 153 ? 13.852 0.685 8.578 1 86.94 153 GLY B N 1
ATOM 3170 C CA . GLY B 1 153 ? 14.695 -0.286 9.25 1 86.94 153 GLY B CA 1
ATOM 3171 C C . GLY B 1 153 ? 14.281 -0.548 10.688 1 86.94 153 GLY B C 1
ATOM 3172 O O . GLY B 1 153 ? 13.719 -1.604 10.992 1 86.94 153 GLY B O 1
ATOM 3173 N N . ASP B 1 154 ? 14.391 0.573 11.523 1 92.12 154 ASP B N 1
ATOM 3174 C CA . ASP B 1 154 ? 14.023 0.421 12.93 1 92.12 154 ASP B CA 1
ATOM 3175 C C . ASP B 1 154 ? 12.523 0.623 13.133 1 92.12 154 ASP B C 1
ATOM 3177 O O . ASP B 1 154 ? 11.969 0.192 14.141 1 92.12 154 ASP B O 1
ATOM 3181 N N . ILE B 1 155 ? 11.969 1.282 12.242 1 94.5 155 ILE B N 1
ATOM 3182 C CA . ILE B 1 155 ? 10.523 1.494 12.258 1 94.5 155 ILE B CA 1
ATOM 3183 C C . ILE B 1 155 ? 9.93 1.122 10.898 1 94.5 155 ILE B C 1
ATOM 3185 O O . ILE B 1 155 ? 10.414 1.579 9.859 1 94.5 155 ILE B O 1
ATOM 3189 N N . PHE B 1 156 ? 8.961 0.241 10.922 1 96.38 156 PHE B N 1
ATOM 3190 C CA . PHE B 1 156 ? 8.211 -0.135 9.727 1 96.38 156 PHE B CA 1
ATOM 3191 C C . PHE B 1 156 ? 6.781 0.378 9.805 1 96.38 156 PHE B C 1
ATOM 3193 O O . PHE B 1 156 ? 6.094 0.168 10.805 1 96.38 156 PHE B O 1
ATOM 3200 N N . LEU B 1 157 ? 6.375 1.08 8.742 1 97.25 157 LEU B N 1
ATOM 3201 C CA . LEU B 1 157 ? 5.023 1.621 8.695 1 97.25 157 LEU B CA 1
ATOM 3202 C C . LEU B 1 157 ? 4.258 1.072 7.496 1 97.25 157 LEU B C 1
ATOM 3204 O O . LEU B 1 157 ? 4.738 1.15 6.359 1 97.25 157 LEU B O 1
ATOM 3208 N N . ALA B 1 158 ? 3.162 0.448 7.723 1 98 158 ALA B N 1
ATOM 3209 C CA . ALA B 1 158 ? 2.137 0.142 6.73 1 98 158 ALA B CA 1
ATOM 3210 C C . ALA B 1 158 ? 0.921 1.049 6.898 1 98 158 ALA B C 1
ATOM 3212 O O . ALA B 1 158 ? 0.332 1.111 7.98 1 98 158 ALA B O 1
ATOM 3213 N N . TRP B 1 159 ? 0.597 1.724 5.816 1 97.5 159 TRP B N 1
ATOM 3214 C CA . TRP B 1 159 ? -0.415 2.773 5.887 1 97.5 159 TRP B CA 1
ATOM 3215 C C . TRP B 1 159 ? -1.5 2.553 4.836 1 97.5 159 TRP B C 1
ATOM 3217 O O . TRP B 1 159 ? -1.228 2.594 3.635 1 97.5 159 TRP B O 1
ATOM 3227 N N . ASP B 1 160 ? -2.74 2.293 5.328 1 98.12 160 ASP B N 1
ATOM 3228 C CA . ASP B 1 160 ? -3.896 2.236 4.441 1 98.12 160 ASP B CA 1
ATOM 3229 C C . ASP B 1 160 ? -4.68 3.545 4.477 1 98.12 160 ASP B C 1
ATOM 3231 O O . ASP B 1 160 ? -5.145 3.969 5.535 1 98.12 160 ASP B O 1
ATOM 3235 N N . ALA B 1 161 ? -4.738 4.211 3.369 1 98.25 161 ALA B N 1
ATOM 3236 C CA . ALA B 1 161 ? -5.668 5.324 3.211 1 98.25 161 ALA B CA 1
ATOM 3237 C C . ALA B 1 161 ? -7.016 4.844 2.684 1 98.25 161 ALA B C 1
ATOM 3239 O O . ALA B 1 161 ? -7.172 4.598 1.485 1 98.25 161 ALA B O 1
ATOM 3240 N N . VAL B 1 162 ? -7.992 4.766 3.58 1 98.25 162 VAL B N 1
ATOM 3241 C CA . VAL B 1 162 ? -9.281 4.164 3.264 1 98.25 162 VAL B CA 1
ATOM 3242 C C . VAL B 1 162 ? -10.344 5.258 3.154 1 98.25 162 VAL B C 1
ATOM 3244 O O . VAL B 1 162 ? -10.539 6.039 4.086 1 98.25 162 VAL B O 1
ATOM 3247 N N . GLN B 1 163 ? -11.008 5.301 2.037 1 98 163 GLN B N 1
ATOM 3248 C CA . GLN B 1 163 ? -12.062 6.289 1.858 1 98 163 GLN B CA 1
ATOM 3249 C C . GLN B 1 163 ? -13.07 6.23 3.002 1 98 163 GLN B C 1
ATOM 3251 O O . GLN B 1 163 ? -13.531 5.148 3.379 1 98 163 GLN B O 1
ATOM 3256 N N . GLY B 1 164 ? -13.367 7.375 3.607 1 97.44 164 GLY B N 1
ATOM 3257 C CA . GLY B 1 164 ? -14.328 7.441 4.699 1 97.44 164 GLY B CA 1
ATOM 3258 C C . GLY B 1 164 ? -15.766 7.496 4.23 1 97.44 164 GLY B C 1
ATOM 3259 O O . GLY B 1 164 ? -16.031 7.426 3.029 1 97.44 164 GLY B O 1
ATOM 3260 N N . ASP B 1 165 ? -16.688 7.555 5.219 1 95.94 165 ASP B N 1
ATOM 3261 C CA . ASP B 1 165 ? -18.125 7.535 4.945 1 95.94 165 ASP B CA 1
ATOM 3262 C C . ASP B 1 165 ? -18.609 8.914 4.504 1 95.94 165 ASP B C 1
ATOM 3264 O O . ASP B 1 165 ? -19.625 9.023 3.814 1 95.94 165 ASP B O 1
ATOM 3268 N N . LEU B 1 166 ? -17.984 10 4.898 1 96.69 166 LEU B N 1
ATOM 3269 C CA . LEU B 1 166 ? -18.328 11.359 4.496 1 96.69 166 LEU B CA 1
ATOM 3270 C C . LEU B 1 166 ? -17.609 11.742 3.207 1 96.69 166 LEU B C 1
ATOM 3272 O O . LEU B 1 166 ? -16.531 11.219 2.906 1 96.69 166 LEU B O 1
ATOM 3276 N N . PRO B 1 167 ? -18.25 12.695 2.475 1 96.75 167 PRO B N 1
ATOM 3277 C CA . PRO B 1 167 ? -17.531 13.148 1.274 1 96.75 167 PRO B CA 1
ATOM 3278 C C . PRO B 1 167 ? -16.141 13.695 1.579 1 96.75 167 PRO B C 1
ATOM 3280 O O . PRO B 1 167 ? -15.953 14.391 2.584 1 96.75 167 PRO B O 1
ATOM 3283 N N . LEU B 1 168 ? -15.18 13.352 0.708 1 98.12 168 LEU B N 1
ATOM 3284 C CA . LEU B 1 168 ? -13.812 13.852 0.772 1 98.12 168 LEU B CA 1
ATOM 3285 C C . LEU B 1 168 ? -13.203 13.586 2.143 1 98.12 168 LEU B C 1
ATOM 3287 O O . LEU B 1 168 ? -12.578 14.469 2.73 1 98.12 168 LEU B O 1
ATOM 3291 N N . SER B 1 169 ? -13.508 12.422 2.67 1 98.38 169 SER B N 1
ATOM 3292 C CA . SER B 1 169 ? -12.938 11.984 3.941 1 98.38 169 SER B CA 1
ATOM 3293 C C . SER B 1 169 ? -12.109 10.719 3.771 1 98.38 169 SER B C 1
ATOM 3295 O O . SER B 1 169 ? -12.25 10.008 2.775 1 98.38 169 SER B O 1
ATOM 3297 N N . VAL B 1 170 ? -11.203 10.516 4.699 1 98.44 170 VAL B N 1
ATOM 3298 C CA . VAL B 1 170 ? -10.273 9.398 4.617 1 98.44 170 VAL B CA 1
ATOM 3299 C C . VAL B 1 170 ? -9.914 8.914 6.023 1 98.44 170 VAL B C 1
ATOM 3301 O O . VAL B 1 170 ? -9.758 9.719 6.941 1 98.44 170 VAL B O 1
ATOM 3304 N N . TYR B 1 171 ? -9.945 7.66 6.262 1 98.44 171 TYR B N 1
ATOM 3305 C CA . TYR B 1 171 ? -9.297 7.051 7.418 1 98.44 171 TYR B CA 1
ATOM 3306 C C . TYR B 1 171 ? -7.859 6.656 7.098 1 98.44 171 TYR B C 1
ATOM 3308 O O . TYR B 1 171 ? -7.613 5.918 6.137 1 98.44 171 TYR B O 1
ATOM 3316 N N . HIS B 1 172 ? -6.93 7.211 7.789 1 97.62 172 HIS B N 1
ATOM 3317 C CA . HIS B 1 172 ? -5.543 6.762 7.738 1 97.62 172 HIS B CA 1
ATOM 3318 C C . HIS B 1 172 ? -5.285 5.652 8.75 1 97.62 172 HIS B C 1
ATOM 3320 O O . HIS B 1 172 ? -5.051 5.93 9.93 1 97.62 172 HIS B O 1
ATOM 3326 N N . ASP B 1 173 ? -5.344 4.422 8.336 1 97.81 173 ASP B N 1
ATOM 3327 C CA . ASP B 1 173 ? -5.051 3.275 9.195 1 97.81 173 ASP B CA 1
ATOM 3328 C C . ASP B 1 173 ? -3.578 2.885 9.102 1 97.81 173 ASP B C 1
ATOM 3330 O O . ASP B 1 173 ? -3.119 2.418 8.055 1 97.81 173 ASP B O 1
ATOM 3334 N N . MET B 1 174 ? -2.918 3.049 10.219 1 97 174 MET B N 1
ATOM 3335 C CA . MET B 1 174 ? -1.472 2.85 10.219 1 97 174 MET B CA 1
ATOM 3336 C C . MET B 1 174 ? -1.08 1.725 11.172 1 97 174 MET B C 1
ATOM 3338 O O . MET B 1 174 ? -1.57 1.664 12.305 1 97 174 MET B O 1
ATOM 3342 N N . THR B 1 175 ? -0.31 0.84 10.711 1 97.19 175 THR B N 1
ATOM 3343 C CA . THR B 1 175 ? 0.311 -0.206 11.516 1 97.19 175 THR B CA 1
ATOM 3344 C C . THR B 1 175 ? 1.821 -0.003 11.594 1 97.19 175 THR B C 1
ATOM 3346 O O . THR B 1 175 ? 2.492 0.114 10.562 1 97.19 175 THR B O 1
ATOM 3349 N N . PHE B 1 176 ? 2.281 0.061 12.852 1 96.12 176 PHE B N 1
ATOM 3350 C CA . PHE B 1 176 ? 3.703 0.283 13.094 1 96.12 176 PHE B CA 1
ATOM 3351 C C . PHE B 1 176 ? 4.352 -0.961 13.688 1 96.12 176 PHE B C 1
ATOM 3353 O O . PHE B 1 176 ? 3.762 -1.625 14.547 1 96.12 176 PHE B O 1
ATOM 3360 N N . PHE B 1 177 ? 5.5 -1.296 13.219 1 96.56 177 PHE B N 1
ATOM 3361 C CA . PHE B 1 177 ? 6.383 -2.271 13.852 1 96.56 177 PHE B CA 1
ATOM 3362 C C . PHE B 1 177 ? 7.695 -1.622 14.273 1 96.56 177 PHE B C 1
ATOM 3364 O O . PHE B 1 177 ? 8.414 -1.074 13.438 1 96.56 177 PHE B O 1
ATOM 3371 N N . ILE B 1 178 ? 7.949 -1.626 15.531 1 95.31 178 ILE B N 1
ATOM 3372 C CA . ILE B 1 178 ? 9.148 -1.015 16.078 1 95.31 178 ILE B CA 1
ATOM 3373 C C . ILE B 1 178 ? 10.156 -2.102 16.469 1 95.31 178 ILE B C 1
ATOM 3375 O O . ILE B 1 178 ? 9.836 -3.016 17.219 1 95.31 178 ILE B O 1
ATOM 3379 N N . ARG B 1 179 ? 11.367 -1.998 16.016 1 95.31 179 ARG B N 1
ATOM 3380 C CA . ARG B 1 179 ? 12.398 -3.004 16.234 1 95.31 179 ARG B CA 1
ATOM 3381 C C . ARG B 1 179 ? 13.016 -2.863 17.625 1 95.31 179 ARG B C 1
ATOM 3383 O O . ARG B 1 179 ? 13.312 -1.751 18.062 1 95.31 179 ARG B O 1
ATOM 3390 N N . HIS B 1 180 ? 13.195 -3.971 18.266 1 95 180 HIS B N 1
ATOM 3391 C CA . HIS B 1 180 ? 13.898 -4.027 19.547 1 95 180 HIS B CA 1
ATOM 3392 C C . HIS B 1 180 ? 15.359 -4.422 19.359 1 95 180 HIS B C 1
ATOM 3394 O O . HIS B 1 180 ? 15.766 -4.816 18.266 1 95 180 HIS B O 1
ATOM 3400 N N . GLU B 1 181 ? 16.109 -4.32 20.391 1 93.81 181 GLU B N 1
ATOM 3401 C CA . GLU B 1 181 ? 17.516 -4.664 20.344 1 93.81 181 GLU B CA 1
ATOM 3402 C C . GLU B 1 181 ? 17.719 -6.137 20 1 93.81 181 GLU B C 1
ATOM 3404 O O . GLU B 1 181 ? 18.703 -6.5 19.344 1 93.81 181 GLU B O 1
ATOM 3409 N N . ASP B 1 182 ? 16.812 -7.02 20.391 1 94 182 ASP B N 1
ATOM 3410 C CA . ASP B 1 182 ? 16.938 -8.453 20.141 1 94 182 ASP B CA 1
ATOM 3411 C C . ASP B 1 182 ? 16.406 -8.812 18.75 1 94 182 ASP B C 1
ATOM 3413 O O . ASP B 1 182 ? 16.156 -9.992 18.469 1 94 182 ASP B O 1
ATOM 3417 N N . GLU B 1 183 ? 16.047 -7.863 17.984 1 93.44 183 GLU B N 1
ATOM 3418 C CA . GLU B 1 183 ? 15.664 -7.988 16.594 1 93.44 183 GLU B CA 1
ATOM 3419 C C . GLU B 1 183 ? 14.203 -8.422 16.453 1 93.44 183 GLU B C 1
ATOM 3421 O O . GLU B 1 183 ? 13.742 -8.727 15.359 1 93.44 183 GLU B O 1
ATOM 3426 N N . THR B 1 184 ? 13.555 -8.492 17.609 1 95.56 184 THR B N 1
ATOM 3427 C CA . THR B 1 184 ? 12.109 -8.656 17.562 1 95.56 184 THR B CA 1
ATOM 3428 C C . THR B 1 184 ? 11.422 -7.305 17.375 1 95.56 184 THR B C 1
ATOM 3430 O O . THR B 1 184 ? 12.07 -6.262 17.422 1 95.56 184 THR B O 1
ATOM 3433 N N . TYR B 1 185 ? 10.125 -7.383 17.109 1 95.56 185 TYR B N 1
ATOM 3434 C CA . TYR B 1 185 ? 9.383 -6.148 16.875 1 95.56 185 TYR B CA 1
ATOM 3435 C C . TYR B 1 185 ? 8.164 -6.062 17.781 1 95.56 185 TYR B C 1
ATOM 3437 O O . TYR B 1 185 ? 7.586 -7.086 18.156 1 95.56 185 TYR B O 1
ATOM 3445 N N . SER B 1 186 ? 7.801 -4.848 18.141 1 95.56 186 SER B N 1
ATOM 3446 C CA . SER B 1 186 ? 6.5 -4.566 18.75 1 95.56 186 SER B CA 1
ATOM 3447 C C . SER B 1 186 ? 5.586 -3.832 17.766 1 95.56 186 SER B C 1
ATOM 3449 O O . SER B 1 186 ? 6.043 -2.979 17 1 95.56 186 SER B O 1
ATOM 3451 N N . ARG B 1 187 ? 4.34 -4.219 17.859 1 95.56 187 ARG B N 1
ATOM 3452 C CA . ARG B 1 187 ? 3.346 -3.627 16.969 1 95.56 187 ARG B CA 1
ATOM 3453 C C . ARG B 1 187 ? 2.471 -2.627 17.719 1 95.56 187 ARG B C 1
ATOM 3455 O O . ARG B 1 187 ? 2.111 -2.854 18.875 1 95.56 187 ARG B O 1
ATOM 3462 N N . PHE B 1 188 ? 2.139 -1.537 17.156 1 94.12 188 PHE B N 1
ATOM 3463 C CA . PHE B 1 188 ? 1.003 -0.729 17.578 1 94.12 188 PHE B CA 1
ATOM 3464 C C . PHE B 1 188 ? 0.265 -0.149 16.375 1 94.12 188 PHE B C 1
ATOM 3466 O O . PHE B 1 188 ? 0.849 0.016 15.305 1 94.12 188 PHE B O 1
ATOM 3473 N N . ASP B 1 189 ? -0.986 0.039 16.516 1 95.19 189 ASP B N 1
ATOM 3474 C CA . ASP B 1 189 ? -1.865 0.535 15.453 1 95.19 189 ASP B CA 1
ATOM 3475 C C . ASP B 1 189 ? -2.438 1.904 15.812 1 95.19 189 ASP B C 1
ATOM 3477 O O . ASP B 1 189 ? -2.693 2.188 16.984 1 95.19 189 ASP B O 1
ATOM 3481 N N . GLU B 1 190 ? -2.545 2.744 14.836 1 94.31 190 GLU B N 1
ATOM 3482 C CA . GLU B 1 190 ? -3.164 4.062 14.953 1 94.31 190 GLU B CA 1
ATOM 3483 C C . GLU B 1 190 ? -4.121 4.324 13.789 1 94.31 190 GLU B C 1
ATOM 3485 O O . GLU B 1 190 ? -3.887 3.871 12.672 1 94.31 190 GLU B O 1
ATOM 3490 N N . SER B 1 191 ? -5.168 4.941 14.07 1 96 191 SER B N 1
ATOM 3491 C CA . SER B 1 191 ? -6.098 5.359 13.023 1 96 191 SER B CA 1
ATOM 3492 C C . SER B 1 191 ? -6.48 6.828 13.18 1 96 191 SER B C 1
ATOM 3494 O O . SER B 1 191 ? -6.785 7.281 14.289 1 96 191 SER B O 1
ATOM 3496 N N . HIS B 1 192 ? -6.336 7.562 12.125 1 95.94 192 HIS B N 1
ATOM 3497 C CA . HIS B 1 192 ? -6.711 8.977 12.094 1 95.94 192 HIS B CA 1
ATOM 3498 C C . HIS B 1 192 ? -7.773 9.234 11.039 1 95.94 192 HIS B C 1
ATOM 3500 O O . HIS B 1 192 ? -7.727 8.664 9.945 1 95.94 192 HIS B O 1
ATOM 3506 N N . PHE B 1 193 ? -8.711 9.992 11.383 1 97.62 193 PHE B N 1
ATOM 3507 C CA . PHE B 1 193 ? -9.742 10.414 10.438 1 97.62 193 PHE B CA 1
ATOM 3508 C C . PHE B 1 193 ? -9.5 11.852 9.984 1 97.62 193 PHE B C 1
ATOM 3510 O O . PHE B 1 193 ? -9.242 12.734 10.805 1 97.62 193 PHE B O 1
ATOM 3517 N N . GLN B 1 194 ? -9.523 12.117 8.656 1 98.06 194 GLN B N 1
ATOM 3518 C CA . GLN B 1 194 ? -9.383 13.461 8.102 1 98.06 194 GLN B CA 1
ATOM 3519 C C . GLN B 1 194 ? -10.469 13.742 7.062 1 98.06 194 GLN B C 1
ATOM 3521 O O . GLN B 1 194 ? -10.984 12.812 6.434 1 98.06 194 GLN B O 1
ATOM 3526 N N . ARG B 1 195 ? -10.75 14.938 6.918 1 98.38 195 ARG B N 1
ATOM 3527 C CA . ARG B 1 195 ? -11.719 15.406 5.93 1 98.38 195 ARG B CA 1
ATOM 3528 C C . ARG B 1 195 ? -11.305 16.766 5.367 1 98.38 195 ARG B C 1
ATOM 3530 O O . ARG B 1 195 ? -10.727 17.594 6.074 1 98.38 195 ARG B O 1
ATOM 3537 N N . THR B 1 196 ? -11.539 16.953 4.09 1 98.44 196 THR B N 1
ATOM 3538 C CA . THR B 1 196 ? -11.312 18.266 3.473 1 98.44 196 THR B CA 1
ATOM 3539 C C . THR B 1 196 ? -12.578 18.75 2.762 1 98.44 196 THR B C 1
ATOM 3541 O O . THR B 1 196 ? -13.602 18.062 2.783 1 98.44 196 THR B O 1
ATOM 3544 N N . PHE B 1 197 ? -12.594 19.953 2.289 1 98.25 197 PHE B N 1
ATOM 3545 C CA . PHE B 1 197 ? -13.641 20.594 1.504 1 98.25 197 PHE B CA 1
ATOM 3546 C C . PHE B 1 197 ? -13.055 21.281 0.276 1 98.25 197 PHE B C 1
ATOM 3548 O O . PHE B 1 197 ? -11.836 21.438 0.171 1 98.25 197 PHE B O 1
ATOM 3555 N N . ASP B 1 198 ? -13.906 21.562 -0.647 1 97.44 198 ASP B N 1
ATOM 3556 C CA . ASP B 1 198 ? -13.367 22.188 -1.851 1 97.44 198 ASP B CA 1
ATOM 3557 C C . ASP B 1 198 ? -12.969 23.625 -1.581 1 97.44 198 ASP B C 1
ATOM 3559 O O . ASP B 1 198 ? -13.422 24.234 -0.607 1 97.44 198 ASP B O 1
ATOM 3563 N N . GLU B 1 199 ? -12.164 24.141 -2.455 1 98.25 199 GLU B N 1
ATOM 3564 C CA . GLU B 1 199 ? -11.594 25.484 -2.311 1 98.25 199 GLU B CA 1
ATOM 3565 C C . GLU B 1 199 ? -12.68 26.531 -2.139 1 98.25 199 GLU B C 1
ATOM 3567 O O . GLU B 1 199 ? -12.57 27.406 -1.275 1 98.25 199 GLU B O 1
ATOM 3572 N N . LYS B 1 200 ? -13.727 26.484 -2.92 1 98.06 200 LYS B N 1
ATOM 3573 C CA . LYS B 1 200 ? -14.805 27.469 -2.885 1 98.06 200 LYS B CA 1
ATOM 3574 C C . LYS B 1 200 ? -15.484 27.484 -1.518 1 98.06 200 LYS B C 1
ATOM 3576 O O . LYS B 1 200 ? -15.867 28.547 -1.027 1 98.06 200 LYS B O 1
ATOM 3581 N N . THR B 1 201 ? -15.641 26.359 -0.964 1 98.5 201 THR B N 1
ATOM 3582 C CA . THR B 1 201 ? -16.266 26.25 0.347 1 98.5 201 THR B CA 1
ATOM 3583 C C . THR B 1 201 ? -15.43 26.938 1.417 1 98.5 201 THR B C 1
ATOM 3585 O O . THR B 1 201 ? -15.945 27.703 2.223 1 98.5 201 THR B O 1
ATOM 3588 N N . TYR B 1 202 ? -14.133 26.688 1.436 1 98.69 202 TYR B N 1
ATOM 3589 C CA . TYR B 1 202 ? -13.242 27.344 2.387 1 98.69 202 TYR B CA 1
ATOM 3590 C C . TYR B 1 202 ? -13.281 28.844 2.215 1 98.69 202 TYR B C 1
ATOM 3592 O O . TYR B 1 202 ? -13.336 29.594 3.197 1 98.69 202 TYR B O 1
ATOM 3600 N N . LEU B 1 203 ? -13.242 29.297 0.962 1 98.69 203 LEU B N 1
ATOM 3601 C CA . LEU B 1 203 ? -13.266 30.719 0.675 1 98.69 203 LEU B CA 1
ATOM 3602 C C . LEU B 1 203 ? -14.547 31.359 1.2 1 98.69 203 LEU B C 1
ATOM 3604 O O . LEU B 1 203 ? -14.516 32.469 1.758 1 98.69 203 LEU B O 1
ATOM 3608 N N . SER B 1 204 ? -15.609 30.656 1.028 1 98.56 204 SER B N 1
ATOM 3609 C CA . SER B 1 204 ? -16.906 31.141 1.508 1 98.56 204 SER B CA 1
ATOM 3610 C C . SER B 1 204 ? -16.906 31.281 3.027 1 98.56 204 SER B C 1
ATOM 3612 O O . SER B 1 204 ? -17.406 32.281 3.561 1 98.56 204 SER B O 1
ATOM 3614 N N . TRP B 1 205 ? -16.406 30.281 3.727 1 98.69 205 TRP B N 1
ATOM 3615 C CA . TRP B 1 205 ? -16.359 30.312 5.184 1 98.69 205 TRP B CA 1
ATOM 3616 C C . TRP B 1 205 ? -15.461 31.438 5.684 1 98.69 205 TRP B C 1
ATOM 3618 O O . TRP B 1 205 ? -15.789 32.125 6.648 1 98.69 205 TRP B O 1
ATOM 3628 N N . LEU B 1 206 ? -14.289 31.609 5.031 1 98.75 206 LEU B N 1
ATOM 3629 C CA . LEU B 1 206 ? -13.383 32.688 5.395 1 98.75 206 LEU B CA 1
ATOM 3630 C C . LEU B 1 206 ? -14.055 34.062 5.223 1 98.75 206 LEU B C 1
ATOM 3632 O O . LEU B 1 206 ? -13.953 34.906 6.098 1 98.75 206 LEU B O 1
ATOM 3636 N N . ALA B 1 207 ? -14.75 34.219 4.141 1 98.25 207 ALA B N 1
ATOM 3637 C CA . ALA B 1 207 ? -15.469 35.469 3.873 1 98.25 207 ALA B CA 1
ATOM 3638 C C . ALA B 1 207 ? -16.562 35.719 4.914 1 98.25 207 ALA B C 1
ATOM 3640 O O . ALA B 1 207 ? -16.734 36.844 5.395 1 98.25 207 ALA B O 1
ATOM 3641 N N . GLN B 1 208 ? -17.25 34.719 5.25 1 98.06 208 GLN B N 1
ATOM 3642 C CA . GLN B 1 208 ? -18.328 34.812 6.223 1 98.06 208 GLN B CA 1
ATOM 3643 C C . GLN B 1 208 ? -17.828 35.25 7.582 1 98.06 208 GLN B C 1
ATOM 3645 O O . GLN B 1 208 ? -18.516 36 8.297 1 98.06 208 GLN B O 1
ATOM 3650 N N . VAL B 1 209 ? -16.703 34.812 7.941 1 98.25 209 VAL B N 1
ATOM 3651 C CA . VAL B 1 209 ? -16.125 35.125 9.234 1 98.25 209 VAL B CA 1
ATOM 3652 C C . VAL B 1 209 ? -15.625 36.594 9.234 1 98.25 209 VAL B C 1
ATOM 3654 O O . VAL B 1 209 ? -15.602 37.25 10.281 1 98.25 209 VAL B O 1
ATOM 3657 N N . GLY B 1 210 ? -15.117 37.094 8.062 1 98.12 210 GLY B N 1
ATOM 3658 C CA . GLY B 1 210 ? -14.719 38.5 7.969 1 98.12 210 GLY B CA 1
ATOM 3659 C C . GLY B 1 210 ? -13.344 38.688 7.344 1 98.12 210 GLY B C 1
ATOM 3660 O O . GLY B 1 210 ? -12.883 39.812 7.176 1 98.12 210 GLY B O 1
ATOM 3661 N N . PHE B 1 211 ? -12.711 37.562 6.922 1 98.44 211 PHE B N 1
ATOM 3662 C CA . PHE B 1 211 ? -11.391 37.656 6.301 1 98.44 211 PHE B CA 1
ATOM 3663 C C . PHE B 1 211 ? -11.484 38.375 4.949 1 98.44 211 PHE B C 1
ATOM 3665 O O . PHE B 1 211 ? -12.469 38.188 4.227 1 98.44 211 PHE B O 1
ATOM 3672 N N . LYS B 1 212 ? -10.398 39.094 4.715 1 93.25 212 LYS B N 1
ATOM 3673 C CA . LYS B 1 212 ? -10.305 39.812 3.461 1 93.25 212 LYS B CA 1
ATOM 3674 C C . LYS B 1 212 ? -9.039 39.438 2.691 1 93.25 212 LYS B C 1
ATOM 3676 O O . LYS B 1 212 ? -8.109 38.875 3.262 1 93.25 212 LYS B O 1
ATOM 3681 N N . HIS B 1 213 ? -9.031 39.656 1.36 1 93.69 213 HIS B N 1
ATOM 3682 C CA . HIS B 1 213 ? -7.863 39.438 0.51 1 93.69 213 HIS B CA 1
ATOM 3683 C C . HIS B 1 213 ? -7.316 38.031 0.645 1 93.69 213 HIS B C 1
ATOM 3685 O O . HIS B 1 213 ? -6.133 37.844 0.927 1 93.69 213 HIS B O 1
ATOM 3691 N N . VAL B 1 214 ? -8.125 37.094 0.422 1 97.56 214 VAL B N 1
ATOM 3692 C CA . VAL B 1 214 ? -7.715 35.719 0.54 1 97.56 214 VAL B CA 1
ATOM 3693 C C . VAL B 1 214 ? -7.051 35.25 -0.76 1 97.56 214 VAL B C 1
ATOM 3695 O O . VAL B 1 214 ? -7.633 35.375 -1.839 1 97.56 214 VAL B O 1
ATOM 3698 N N . GLU B 1 215 ? -5.852 34.781 -0.629 1 97.25 215 GLU B N 1
ATOM 3699 C CA . GLU B 1 215 ? -5.102 34.219 -1.739 1 97.25 215 GLU B CA 1
ATOM 3700 C C . GLU B 1 215 ? -4.93 32.688 -1.56 1 97.25 215 GLU B C 1
ATOM 3702 O O . GLU B 1 215 ? -4.723 32.219 -0.443 1 97.25 215 GLU B O 1
ATOM 3707 N N . THR B 1 216 ? -5.035 31.953 -2.721 1 98.25 216 THR B N 1
ATOM 3708 C CA . THR B 1 216 ? -4.816 30.516 -2.678 1 98.25 216 THR B CA 1
ATOM 3709 C C . THR B 1 216 ? -3.777 30.094 -3.713 1 98.25 216 THR B C 1
ATOM 3711 O O . THR B 1 216 ? -3.592 30.766 -4.727 1 98.25 216 THR B O 1
ATOM 3714 N N . PHE B 1 217 ? -3.074 29.109 -3.439 1 98.25 217 PHE B N 1
ATOM 3715 C CA . PHE B 1 217 ? -2.098 28.516 -4.34 1 98.25 217 PHE B CA 1
ATOM 3716 C C . PHE B 1 217 ? -1.858 27.047 -3.979 1 98.25 217 PHE B C 1
ATOM 3718 O O . PHE B 1 217 ? -2.406 26.547 -2.994 1 98.25 217 PHE B O 1
ATOM 3725 N N . THR B 1 218 ? -1.083 26.328 -4.824 1 98.31 218 THR B N 1
ATOM 3726 C CA . THR B 1 218 ? -0.95 24.891 -4.602 1 98.31 218 THR B CA 1
ATOM 3727 C C . THR B 1 218 ? 0.521 24.484 -4.566 1 98.31 218 THR B C 1
ATOM 3729 O O . THR B 1 218 ? 1.367 25.156 -5.172 1 98.31 218 THR B O 1
ATOM 3732 N N . ASP B 1 219 ? 0.837 23.5 -3.771 1 97.56 219 ASP B N 1
ATOM 3733 C CA . ASP B 1 219 ? 2.1 22.766 -3.75 1 97.56 219 ASP B CA 1
ATOM 3734 C C . ASP B 1 219 ? 3.281 23.719 -3.562 1 97.56 219 ASP B C 1
ATOM 3736 O O . ASP B 1 219 ? 4.27 23.641 -4.297 1 97.56 219 ASP B O 1
ATOM 3740 N N . PHE B 1 220 ? 3.117 24.656 -2.742 1 97.31 220 PHE B N 1
ATOM 3741 C CA . PHE B 1 220 ? 4.152 25.547 -2.23 1 97.31 220 PHE B CA 1
ATOM 3742 C C . PHE B 1 220 ? 4.598 26.531 -3.307 1 97.31 220 PHE B C 1
ATOM 3744 O O . PHE B 1 220 ? 5.625 27.188 -3.158 1 97.31 220 PHE B O 1
ATOM 3751 N N . ASN B 1 221 ? 3.863 26.609 -4.379 1 95.75 221 ASN B N 1
ATOM 3752 C CA . ASN B 1 221 ? 4.156 27.578 -5.426 1 95.75 221 ASN B CA 1
ATOM 3753 C C . ASN B 1 221 ? 3.064 28.641 -5.531 1 95.75 221 ASN B C 1
ATOM 3755 O O . ASN B 1 221 ? 1.977 28.359 -6.043 1 95.75 221 ASN B O 1
ATOM 3759 N N . ILE B 1 222 ? 3.363 29.781 -5.188 1 92.88 222 ILE B N 1
ATOM 3760 C CA . ILE B 1 222 ? 2.395 30.875 -5.043 1 92.88 222 ILE B CA 1
ATOM 3761 C C . ILE B 1 222 ? 1.809 31.219 -6.406 1 92.88 222 ILE B C 1
ATOM 3763 O O . ILE B 1 222 ? 0.709 31.781 -6.492 1 92.88 222 ILE B O 1
ATOM 3767 N N . ASP B 1 223 ? 2.492 30.891 -7.473 1 92.88 223 ASP B N 1
ATOM 3768 C CA . ASP B 1 223 ? 2.059 31.25 -8.82 1 92.88 223 ASP B CA 1
ATOM 3769 C C . ASP B 1 223 ? 1.308 30.109 -9.484 1 92.88 223 ASP B C 1
ATOM 3771 O O . ASP B 1 223 ? 0.941 30.188 -10.656 1 92.88 223 ASP B O 1
ATOM 3775 N N . GLU B 1 224 ? 1.131 29.078 -8.695 1 92.19 224 GLU B N 1
ATOM 3776 C CA . GLU B 1 224 ? 0.553 27.891 -9.32 1 92.19 224 GLU B CA 1
ATOM 3777 C C . GLU B 1 224 ? -0.767 27.516 -8.656 1 92.19 224 GLU B C 1
ATOM 3779 O O . GLU B 1 224 ? -0.919 27.641 -7.441 1 92.19 224 GLU B O 1
ATOM 3784 N N . HIS B 1 225 ? -1.706 27.094 -9.516 1 95.19 225 HIS B N 1
ATOM 3785 C CA . HIS B 1 225 ? -2.977 26.5 -9.102 1 95.19 225 HIS B CA 1
ATOM 3786 C C . HIS B 1 225 ? -3.355 25.328 -9.992 1 95.19 225 HIS B C 1
ATOM 3788 O O . HIS B 1 225 ? -4.238 25.453 -10.852 1 95.19 225 HIS B O 1
ATOM 3794 N N . ASN B 1 226 ? -2.775 24.234 -9.641 1 94.12 226 ASN B N 1
ATOM 3795 C CA . ASN B 1 226 ? -2.904 23.047 -10.477 1 94.12 226 ASN B CA 1
ATOM 3796 C C . ASN B 1 226 ? -4.07 22.172 -10.031 1 94.12 226 ASN B C 1
ATOM 3798 O O . ASN B 1 226 ? -4.285 21.969 -8.828 1 94.12 226 ASN B O 1
ATOM 3802 N N . GLU B 1 227 ? -4.711 21.656 -10.961 1 92.75 227 GLU B N 1
ATOM 3803 C CA . GLU B 1 227 ? -5.863 20.812 -10.664 1 92.75 227 GLU B CA 1
ATOM 3804 C C . GLU B 1 227 ? -5.434 19.484 -10.039 1 92.75 227 GLU B C 1
ATOM 3806 O O . GLU B 1 227 ? -6.184 18.891 -9.266 1 92.75 227 GLU B O 1
ATOM 3811 N N . ASP B 1 228 ? -4.25 19.047 -10.328 1 95.94 228 ASP B N 1
ATOM 3812 C CA . ASP B 1 228 ? -3.771 17.766 -9.828 1 95.94 228 ASP B CA 1
ATOM 3813 C C . ASP B 1 228 ? -2.799 17.953 -8.672 1 95.94 228 ASP B C 1
ATOM 3815 O O . ASP B 1 228 ? -1.995 17.062 -8.375 1 95.94 228 ASP B O 1
ATOM 3819 N N . ALA B 1 229 ? -2.896 19.109 -8.086 1 97.69 229 ALA B N 1
ATOM 3820 C CA . ALA B 1 229 ? -2.033 19.391 -6.945 1 97.69 229 ALA B CA 1
ATOM 3821 C C . ALA B 1 229 ? -2.451 18.578 -5.727 1 97.69 229 ALA B C 1
ATOM 3823 O O . ALA B 1 229 ? -3.574 18.062 -5.668 1 97.69 229 ALA B O 1
ATOM 3824 N N . GLU B 1 230 ? -1.533 18.469 -4.785 1 97.69 230 GLU B N 1
ATOM 3825 C CA . GLU B 1 230 ? -1.784 17.625 -3.625 1 97.69 230 GLU B CA 1
ATOM 3826 C C . GLU B 1 230 ? -2.094 18.453 -2.387 1 97.69 230 GLU B C 1
ATOM 3828 O O . GLU B 1 230 ? -2.701 17.969 -1.435 1 97.69 230 GLU B O 1
ATOM 3833 N N . ARG B 1 231 ? -1.597 19.641 -2.367 1 98.44 231 ARG B N 1
ATOM 3834 C CA . ARG B 1 231 ? -1.777 20.516 -1.212 1 98.44 231 ARG B CA 1
ATOM 3835 C C . ARG B 1 231 ? -2.303 21.875 -1.637 1 98.44 231 ARG B C 1
ATOM 3837 O O . ARG B 1 231 ? -1.811 22.469 -2.604 1 98.44 231 ARG B O 1
ATOM 3844 N N . LEU B 1 232 ? -3.365 22.344 -1.005 1 98.69 232 LEU B N 1
ATOM 3845 C CA . LEU B 1 232 ? -3.971 23.656 -1.245 1 98.69 232 LEU B CA 1
ATOM 3846 C C . LEU B 1 232 ? -3.67 24.609 -0.098 1 98.69 232 LEU B C 1
ATOM 3848 O O . LEU B 1 232 ? -3.91 24.281 1.067 1 98.69 232 LEU B O 1
ATOM 3852 N N . PHE B 1 233 ? -3.109 25.766 -0.399 1 98.75 233 PHE B N 1
ATOM 3853 C CA . PHE B 1 233 ? -2.734 26.75 0.6 1 98.75 233 PHE B CA 1
ATOM 3854 C C . PHE B 1 233 ? -3.688 27.953 0.564 1 98.75 233 PHE B C 1
ATOM 3856 O O . PHE B 1 233 ? -4.188 28.312 -0.5 1 98.75 233 PHE B O 1
ATOM 3863 N N . PHE B 1 234 ? -3.9 28.578 1.71 1 98.75 234 PHE B N 1
ATOM 3864 C CA . PHE B 1 234 ? -4.672 29.812 1.874 1 98.75 234 PHE B CA 1
ATOM 3865 C C . PHE B 1 234 ? -3.883 30.844 2.666 1 98.75 234 PHE B C 1
ATOM 3867 O O . PHE B 1 234 ? -3.268 30.516 3.684 1 98.75 234 PHE B O 1
ATOM 3874 N N . ILE B 1 235 ? -3.832 32.031 2.184 1 98.38 235 ILE B N 1
ATOM 3875 C CA . ILE B 1 235 ? -3.373 33.188 2.918 1 98.38 235 ILE B CA 1
ATOM 3876 C C . ILE B 1 235 ? -4.508 34.219 3.035 1 98.38 235 ILE B C 1
ATOM 3878 O O . ILE B 1 235 ? -4.965 34.75 2.029 1 98.38 235 ILE B O 1
ATOM 3882 N N . ALA B 1 236 ? -4.961 34.438 4.246 1 98.5 236 ALA B N 1
ATOM 3883 C CA . ALA B 1 236 ? -6.109 35.312 4.477 1 98.5 236 ALA B CA 1
ATOM 3884 C C . ALA B 1 236 ? -5.746 36.438 5.426 1 98.5 236 ALA B C 1
ATOM 3886 O O . ALA B 1 236 ? -5.152 36.219 6.48 1 98.5 236 ALA B O 1
ATOM 3887 N N . LYS B 1 237 ? -6.148 37.625 5.078 1 97.38 237 LYS B N 1
ATOM 3888 C CA . LYS B 1 237 ? -5.91 38.781 5.926 1 97.38 237 LYS B CA 1
ATOM 3889 C C . LYS B 1 237 ? -7.164 39.156 6.699 1 97.38 237 LYS B C 1
ATOM 3891 O O . LYS B 1 237 ? -8.281 39 6.207 1 97.38 237 LYS B O 1
ATOM 3896 N N . LYS B 1 238 ? -6.961 39.594 7.871 1 96.5 238 LYS B N 1
ATOM 3897 C CA . LYS B 1 238 ? -8.102 40.094 8.641 1 96.5 238 LYS B CA 1
ATOM 3898 C C . LYS B 1 238 ? -8.625 41.406 8.062 1 96.5 238 LYS B C 1
ATOM 3900 O O . LYS B 1 238 ? -7.848 42.219 7.57 1 96.5 238 LYS B O 1
#

pLDDT: mean 95.19, std 8.35, range [32.16, 98.88]

Radius of gyration: 29.4 Å; Cα contacts (8 Å, |Δi|>4): 1027; chains: 2; bounding box: 37×86×61 Å

Foldseek 3Di:
DDQVQVCLVCVCVVCVPPPLVLVLVVVQVQADQAWEEEEEQCFLVPSQVVNVVRHAYEYEYQDPNRLVNNCVVDVRYHYYYDDLLDDDPPAATQEYEYEPQNLQLDDDDNSSLSSLLSNVVRYDQFHKYKYKHWALLCLVPVLDQDWDWDCPPQKTKIWTWHNDPDPSKTKTKIKMWGADPVRHTDIDIDIGIGHDDHPVSSVVSNVVSPWDDKAKAADSDSPHDDNNGTMMMIMTTD/DDLVQVCLVCVCVVCVPPPLVLVLVVVQVQADQAWEEEEEQCFLVPSQVVNVVRHAYEYEYQDPNRLVNNCVVDVRYHYYYDDLLDDDPPAATQEYEYEPQSLQLDDDDNSSLSSLLSNVVRYDQFHKYKYKHWALLCLVPVLDQDWDWDCPPQKTKIWTRHNDPDPSKTKTKIKMWGADPVRHTDIHIDIGIGGDDHPVSSVVSNVVSPWDDKAKAADSDSPHDDNNGTMMMIMTTD

Solvent-accessible surface area (backbone atoms only — not comparable to full-atom values): 24834 Å² total; per-residue (Å²): 130,62,82,60,49,63,49,49,70,46,43,62,74,72,50,65,81,54,68,47,66,60,55,49,50,58,51,55,75,71,52,56,94,64,28,37,33,37,31,40,52,33,49,55,24,75,54,52,61,62,49,44,83,47,28,51,35,33,34,27,20,72,48,62,56,24,41,56,54,18,51,71,73,38,84,79,48,48,75,42,77,41,44,71,58,63,68,82,82,91,60,66,19,45,33,40,35,27,46,91,36,42,63,20,56,41,83,46,70,66,47,50,50,37,23,52,46,43,50,57,71,29,34,37,77,86,8,38,40,38,36,32,32,55,23,63,46,30,43,69,46,71,28,43,66,33,40,44,74,48,79,70,82,54,42,33,38,43,36,36,21,34,58,42,94,52,81,59,23,25,32,42,40,33,41,37,36,40,55,45,94,88,64,34,25,42,71,53,72,49,75,46,62,36,25,51,66,54,70,67,56,54,52,50,51,42,46,72,70,57,43,37,80,70,45,71,24,22,69,92,33,79,91,35,78,57,79,82,30,52,34,36,36,40,40,32,27,76,131,62,81,64,48,61,50,51,71,46,43,62,75,72,51,65,80,54,67,48,65,60,56,49,50,58,50,55,77,69,52,57,95,66,30,37,34,37,30,40,52,31,50,54,23,74,56,53,59,61,46,45,83,48,27,52,33,33,34,26,20,73,47,62,56,24,42,56,54,18,51,72,74,37,84,79,48,48,75,42,78,40,43,71,59,64,67,80,82,89,61,66,20,43,34,38,35,27,46,90,36,40,60,20,55,42,82,47,69,67,48,51,50,38,24,51,45,44,52,57,72,28,35,36,76,84,9,37,40,37,34,31,32,56,24,64,45,28,41,68,46,70,29,42,66,34,40,45,75,47,77,71,82,53,40,36,39,41,36,36,22,34,58,42,93,53,81,59,22,25,33,42,40,34,40,36,36,39,54,45,94,86,64,33,24,43,70,53,73,49,73,44,62,35,26,51,67,53,70,68,55,55,53,51,50,41,47,71,68,56,42,38,81,71,44,68,24,20,70,92,33,79,90,34,79,58,78,81,30,54,33,36,37,39,40,31,27,76

Organism: Staphylococcus aureus (strain NCTC 8325 / PS 47) (NCBI:txid93061)